Protein 4U4A (pdb70)

Nearest PDB structures (foldseek):
  3pxe-assembly2_B  TM=9.965E-01  e=2.231E-41  Homo sapiens
  4y18-assembly1_A  TM=9.951E-01  e=2.101E-41  Homo sapiens
  4ofb-assembly1_A  TM=9.865E-01  e=2.604E-40  Homo sapiens
  1t2v-assembly2_B  TM=9.751E-01  e=1.818E-40  Homo sapiens
  3k16-assembly1_A  TM=9.790E-01  e=3.677E-37  Homo sapiens

Foldseek 3Di:
DPDAAEEEEPPDDPVLVVLVVVLCVVPVHHYDHDDDLNHAEYEYAADPLQAHADALVNLQCLLLLHQYFYSVQSVVCVVVVHNDDGNVRGQQAYDPQDRGLCRSVCSNPCQVQQAQAQEEEEADDDDPNDHVVSVQVSVVSSRYHYDHDDVPPDDDDSHAYEYEYAQVNDPPPPPLQAVCVVDVHWYFYCVQVSNCSRSVHRDDRVVGTDHHDD/DDDDAEEEEPPDDPVLVVLVVVLCVVPVHHYDHDDDLNHAEYEYAADPLQAHADALVNLQCLLLLHQYFYSVQSVVCVVVVHNDDRNVRGHQAYDPQDRGLCRSVCSNPCQVQQAQALEEEEADDDDPNDHSVSLQVSVVSSRHHYDHDDVPPDDDVSRAYEYEYAQVNDPPPPPLQAVCVVDVHWYFYVVQVSNCSRSVHRDDRVVGTDHHDD/DAAEEEEPPDDVVLVVLVVVLCVVPVYHYDHDDDLRHAEYEYAADPLQAHADALVNLQCLLLLHQYFYSVQSVVCVVVVHNDDRNVRGHQAYDPQDRGLCRSVCSNPCQVPQAQALEEEEADDDDPSDDSVSVVVSVVSSRYHYDHDDVPDDCPVSHAYEYEYAQVNDDPDPPLQAVCVVDVHWYFYCVQVSNCSRSVHRDDRVVGTDHHDD/DPDDDDDD/DVPPDDDDDD/DDDDDD

GO terms:
  GO:0005515 protein binding (F, IPI)
  GO:0005634 nucleus (C, IDA)
  GO:0006302 double-strand break repair (P, IDA)
  GO:0033147 negative regulation of intracellular estrogen receptor signaling pathway (P, IMP)
  GO:0061649 ubiquitin-modified histone reader activity (F, TAS)
  GO:0006338 chromatin remodeling (P, TAS)
  GO:0140863 histone H2AK127 ubiquitin ligase activity (F, TAS)
  GO:0140864 histone H2AK129 ubiquitin ligase activity (F, TAS)
  GO:0000800 lateral element (C, IDA)
  GO:0003723 RNA binding (F, IDA)
  GO:0032991 protein-containing complex (C, IDA)
  GO:1990904 ribonucleoprotein complex (C, IDA)
  GO:0008630 intrinsic apoptotic signaling pathway in response to DNA damage (P, IDA)
  GO:0004842 ubiquitin-protein transferase activity (F, IDA)
  GO:0016567 protein ubiquitination (P, IDA)
  GO:0006301 DNA damage tolerance (P, IDA)
  GO:0000724 double-strand break repair via homologous recombination (P, IDA)
  GO:0070063 RNA polymerase binding (F, IDA)
  GO:0005737 cytoplasm (C, IDA)
  GO:0045893 positive regulation of DNA-templated transcription (P, IDA)

Organism: Homo sapiens (NCBI:txid9606)

Radius of gyration: 31.91 Å; Cα contacts (8 Å, |Δi|>4): 1315; chains: 6; bounding box: 73×94×81 Å

Structure (mmCIF, N/CA/C/O backbone):
data_4U4A
#
_entry.id   4U4A
#
_cell.length_a   187.500
_cell.length_b   187.500
_cell.length_c   85.350
_cell.angle_alpha   90.00
_cell.angle_beta   90.00
_cell.angle_gamma   90.00
#
_symmetry.space_group_name_H-M   'P 41 21 2'
#
loop_
_entity.id
_entity.type
_entity.pdbx_description
1 polymer 'Breast cancer type 1 susceptibility protein'
2 polymer 'BRCA1-A complex subunit Abraxas'
#
loop_
_atom_site.group_PDB
_atom_site.id
_atom_site.type_symbol
_atom_site.label_atom_id
_atom_site.label_alt_id
_atom_site.label_comp_id
_atom_site.label_asym_id
_atom_site.label_entity_id
_atom_site.label_seq_id
_atom_site.pdbx_PDB_ins_code
_atom_site.Cartn_x
_atom_site.Cartn_y
_atom_site.Cartn_z
_atom_site.occupancy
_atom_site.B_iso_or_equiv
_atom_site.auth_seq_id
_atom_site.auth_comp_id
_atom_site.auth_asym_id
_atom_site.auth_atom_id
_atom_site.pdbx_PDB_model_num
ATOM 1 N N . VAL A 1 1 ? 83.580 143.822 16.243 1.00 159.55 1646 VAL A N 1
ATOM 2 C CA . VAL A 1 1 ? 84.376 143.701 14.978 1.00 163.14 1646 VAL A CA 1
ATOM 3 C C . VAL A 1 1 ? 83.556 143.840 13.673 1.00 165.27 1646 VAL A C 1
ATOM 4 O O . VAL A 1 1 ? 84.054 144.353 12.659 1.00 173.19 1646 VAL A O 1
ATOM 8 N N . ASN A 1 2 ? 82.311 143.374 13.694 1.00 161.13 1647 ASN A N 1
ATOM 9 C CA . ASN A 1 2 ? 81.439 143.412 12.529 1.00 155.63 1647 ASN A CA 1
ATOM 10 C C . ASN A 1 2 ? 80.194 144.262 12.844 1.00 151.54 1647 ASN A C 1
ATOM 11 O O . ASN A 1 2 ? 79.951 145.264 12.207 1.00 150.93 1647 ASN A O 1
ATOM 16 N N . LYS A 1 3 ? 79.444 143.881 13.868 1.00 152.37 1648 LYS A N 1
ATOM 17 C CA . LYS A 1 3 ? 78.156 144.503 14.220 1.00 148.33 1648 LYS A CA 1
ATOM 18 C C . LYS A 1 3 ? 78.025 144.639 15.732 1.00 146.31 1648 LYS A C 1
ATOM 19 O O . LYS A 1 3 ? 78.448 143.738 16.443 1.00 158.76 1648 LYS A O 1
ATOM 25 N N . ARG A 1 4 ? 77.389 145.676 16.257 1.00 138.61 1649 ARG A N 1
ATOM 26 C CA . ARG A 1 4 ? 77.114 145.717 17.713 1.00 139.48 1649 ARG A CA 1
ATOM 27 C C . ARG A 1 4 ? 75.809 146.358 17.980 1.00 137.31 1649 ARG A C 1
ATOM 28 O O . ARG A 1 4 ? 75.381 147.073 17.107 1.00 149.33 1649 ARG A O 1
ATOM 36 N N . MET A 1 5 ? 75.192 146.183 19.158 1.00 133.48 1650 MET A N 1
ATOM 37 C CA . MET A 1 5 ? 73.959 146.939 19.484 1.00 132.54 1650 MET A CA 1
ATOM 38 C C . MET A 1 5 ? 74.035 147.755 20.748 1.00 126.43 1650 MET A C 1
ATOM 39 O O . MET A 1 5 ? 73.504 147.358 21.761 1.00 125.58 1650 MET A O 1
ATOM 44 N N . SER A 1 6 ? 74.665 148.916 20.694 1.00 122.12 1651 SER A N 1
ATOM 45 C CA . SER A 1 6 ? 74.688 149.746 21.870 1.00 120.96 1651 SER A CA 1
ATOM 46 C C . SER A 1 6 ? 73.417 150.611 21.899 1.00 116.87 1651 SER A C 1
ATOM 47 O O . SER A 1 6 ? 72.671 150.660 20.931 1.00 112.80 1651 SER A O 1
ATOM 50 N N . MET A 1 7 ? 73.152 151.200 23.057 1.00 120.06 1652 MET A N 1
ATOM 51 C CA . MET A 1 7 ? 71.967 152.015 23.300 1.00 121.60 1652 MET A CA 1
ATOM 52 C C . MET A 1 7 ? 72.199 153.279 24.096 1.00 122.72 1652 MET A C 1
ATOM 53 O O . MET A 1 7 ? 73.181 153.394 24.854 1.00 128.47 1652 MET A O 1
ATOM 58 N N . VAL A 1 8 ? 71.276 154.223 23.942 1.00 120.85 1653 VAL A N 1
ATOM 59 C CA . VAL A 1 8 ? 71.046 155.258 24.964 1.00 121.47 1653 VAL A CA 1
ATOM 60 C C . VAL A 1 8 ? 69.550 155.358 25.154 1.00 115.64 1653 VAL A C 1
ATOM 61 O O . VAL A 1 8 ? 68.810 154.699 24.447 1.00 113.30 1653 VAL A O 1
ATOM 65 N N . VAL A 1 9 ? 69.124 156.192 26.100 1.00 112.69 1654 VAL A N 1
ATOM 66 C CA . VAL A 1 9 ? 67.709 156.573 26.261 1.00 111.57 1654 VAL A CA 1
ATOM 67 C C . VAL A 1 9 ? 67.572 158.085 26.362 1.00 113.60 1654 VAL A C 1
ATOM 68 O O . VAL A 1 9 ? 68.593 158.805 26.427 1.00 121.28 1654 VAL A O 1
ATOM 72 N N . SER A 1 10 ? 66.343 158.587 26.368 1.00 111.27 1655 SER A N 1
ATOM 73 C CA . SER A 1 10 ? 66.146 159.993 26.663 1.00 112.04 1655 SER A CA 1
ATOM 74 C C . SER A 1 10 ? 64.726 160.252 27.043 1.00 118.42 1655 SER A C 1
ATOM 75 O O . SER A 1 10 ? 63.835 159.531 26.581 1.00 122.83 1655 SER A O 1
ATOM 78 N N . GLY A 1 11 ? 64.516 161.277 27.878 1.00 123.68 1656 GLY A N 1
ATOM 79 C CA . GLY A 1 11 ? 63.170 161.656 28.354 1.00 130.38 1656 GLY A CA 1
ATOM 80 C C . GLY A 1 11 ? 62.585 160.692 29.381 1.00 136.11 1656 GLY A C 1
ATOM 81 O O . GLY A 1 11 ? 61.371 160.641 29.608 1.00 134.97 1656 GLY A O 1
ATOM 82 N N . LEU A 1 12 ? 63.467 159.925 30.009 1.00 140.68 1657 LEU A N 1
ATOM 83 C CA . LEU A 1 12 ? 63.073 158.891 30.930 1.00 147.32 1657 LEU A CA 1
ATOM 84 C C . LEU A 1 12 ? 63.228 159.408 32.324 1.00 147.40 1657 LEU A C 1
ATOM 85 O O . LEU A 1 12 ? 64.186 160.104 32.643 1.00 139.78 1657 LEU A O 1
ATOM 90 N N . THR A 1 13 ? 62.288 159.022 33.169 1.00 155.91 1658 THR A N 1
ATOM 91 C CA . THR A 1 13 ? 62.449 159.211 34.593 1.00 165.93 1658 THR A CA 1
ATOM 92 C C . THR A 1 13 ? 63.559 158.270 35.054 1.00 168.88 1658 THR A C 1
ATOM 93 O O . THR A 1 13 ? 63.839 157.269 34.374 1.00 168.61 1658 THR A O 1
ATOM 97 N N . PRO A 1 14 ? 64.206 158.590 36.199 1.00 168.85 1659 PRO A N 1
ATOM 98 C CA . PRO A 1 14 ? 65.145 157.608 36.721 1.00 163.56 1659 PRO A CA 1
ATOM 99 C C . PRO A 1 14 ? 64.385 156.317 36.825 1.00 161.36 1659 PRO A C 1
ATOM 100 O O . PRO A 1 14 ? 64.679 155.350 36.124 1.00 154.87 1659 PRO A O 1
ATOM 104 N N . GLU A 1 15 ? 63.363 156.357 37.662 1.00 165.92 1660 GLU A N 1
ATOM 105 C CA . GLU A 1 15 ? 62.438 155.269 37.852 1.00 172.16 1660 GLU A CA 1
ATOM 106 C C . GLU A 1 15 ? 62.302 154.344 36.609 1.00 168.96 1660 GLU A C 1
ATOM 107 O O . GLU A 1 15 ? 62.610 153.147 36.680 1.00 167.45 1660 GLU A O 1
ATOM 113 N N . GLU A 1 16 ? 61.839 154.891 35.484 1.00 165.85 1661 GLU A N 1
ATOM 114 C CA . GLU A 1 16 ? 61.606 154.092 34.265 1.00 161.11 1661 GLU A CA 1
ATOM 115 C C . GLU A 1 16 ? 62.886 153.410 33.810 1.00 152.11 1661 GLU A C 1
ATOM 116 O O . GLU A 1 16 ? 62.944 152.197 33.595 1.00 144.63 1661 GLU A O 1
ATOM 122 N N . PHE A 1 17 ? 63.908 154.236 33.670 1.00 147.17 1662 PHE A N 1
ATOM 123 C CA . PHE A 1 17 ? 65.197 153.820 33.173 1.00 145.85 1662 PHE A CA 1
ATOM 124 C C . PHE A 1 17 ? 65.747 152.532 33.799 1.00 153.42 1662 PHE A C 1
ATOM 125 O O . PHE A 1 17 ? 66.578 151.839 33.203 1.00 152.62 1662 PHE A O 1
ATOM 133 N N . MET A 1 18 ? 65.287 152.208 34.999 1.00 164.44 1663 MET A N 1
ATOM 134 C CA . MET A 1 18 ? 65.792 151.035 35.721 1.00 171.80 1663 MET A CA 1
ATOM 135 C C . MET A 1 18 ? 65.285 149.775 35.077 1.00 165.10 1663 MET A C 1
ATOM 136 O O . MET A 1 18 ? 65.998 148.782 35.025 1.00 162.66 1663 MET A O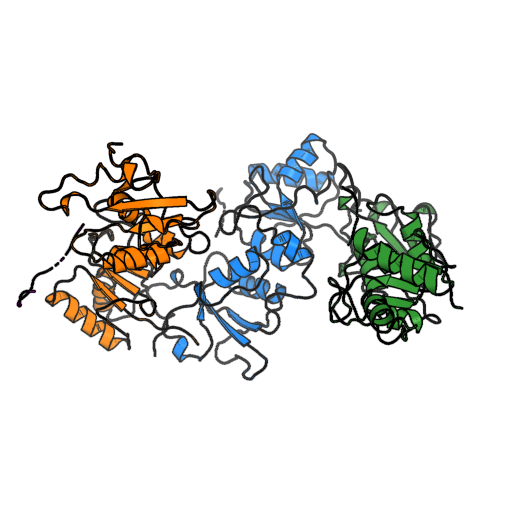 1
ATOM 141 N N . LEU A 1 19 ? 64.054 149.833 34.575 1.00 161.17 1664 LEU A N 1
ATOM 142 C CA . LEU A 1 19 ? 63.448 148.691 33.908 1.00 160.78 1664 LEU A CA 1
ATOM 143 C C . LEU A 1 19 ? 64.031 148.545 32.531 1.00 149.72 1664 LEU A C 1
ATOM 144 O O . LEU A 1 19 ? 63.992 147.466 31.939 1.00 148.78 1664 LEU A O 1
ATOM 149 N N . VAL A 1 20 ? 64.558 149.634 32.012 1.00 140.35 1665 VAL A N 1
ATOM 150 C CA . VAL A 1 20 ? 65.339 149.535 30.815 1.00 136.02 1665 VAL A CA 1
ATOM 151 C C . VAL A 1 20 ? 66.567 148.737 31.155 1.00 138.33 1665 VAL A C 1
ATOM 152 O O . VAL A 1 20 ? 66.784 147.648 30.616 1.00 139.76 1665 VAL A O 1
ATOM 156 N N . TYR A 1 21 ? 67.362 149.296 32.063 1.00 139.91 1666 TYR A N 1
ATOM 157 C CA . TYR A 1 21 ? 68.631 148.719 32.430 1.00 142.21 1666 TYR A CA 1
ATOM 158 C C . TYR A 1 21 ? 68.474 147.235 32.599 1.00 145.84 1666 TYR A C 1
ATOM 159 O O . TYR A 1 21 ? 69.237 146.428 32.062 1.00 140.93 1666 TYR A O 1
ATOM 168 N N . LYS A 1 22 ? 67.436 146.898 33.344 1.00 154.89 1667 LYS A N 1
ATOM 169 C CA . LYS A 1 22 ? 67.085 145.523 33.625 1.00 164.95 1667 LYS A CA 1
ATOM 170 C C . LYS A 1 22 ? 67.010 144.700 32.344 1.00 165.22 1667 LYS A C 1
ATOM 171 O O . LYS A 1 22 ? 67.585 143.609 32.262 1.00 172.92 1667 LYS A O 1
ATOM 177 N N . PHE A 1 23 ? 66.289 145.210 31.356 1.00 161.87 1668 PHE A N 1
ATOM 178 C CA . PHE A 1 23 ? 66.112 144.493 30.103 1.00 168.82 1668 PHE A CA 1
ATOM 179 C C . PHE A 1 23 ? 67.433 144.347 29.387 1.00 160.85 1668 PHE A C 1
ATOM 180 O O . PHE A 1 23 ? 67.790 143.277 28.874 1.00 159.16 1668 PHE A O 1
ATOM 188 N N . ALA A 1 24 ? 68.144 145.454 29.344 1.00 156.83 1669 ALA A N 1
ATOM 189 C CA . ALA A 1 24 ? 69.413 145.509 28.659 1.00 158.44 1669 ALA A CA 1
ATOM 190 C C . ALA A 1 24 ? 70.321 144.462 29.253 1.00 155.23 1669 ALA A C 1
ATOM 191 O O . ALA A 1 24 ? 70.845 143.587 28.547 1.00 153.37 1669 ALA A O 1
ATOM 193 N N . ARG A 1 25 ? 70.493 144.566 30.559 1.00 152.26 1670 ARG A N 1
ATOM 194 C CA . ARG A 1 25 ? 71.202 143.568 31.279 1.00 155.22 1670 ARG A CA 1
ATOM 195 C C . ARG A 1 25 ? 70.766 142.229 30.722 1.00 155.93 1670 ARG A C 1
ATOM 196 O O . ARG A 1 25 ? 71.581 141.486 30.177 1.00 154.03 1670 ARG A O 1
ATOM 204 N N . LYS A 1 26 ? 69.466 141.947 30.817 1.00 158.33 1671 LYS A N 1
ATOM 205 C CA . LYS A 1 26 ? 68.957 140.616 30.491 1.00 163.42 1671 LYS A CA 1
ATOM 206 C C . LYS A 1 26 ? 69.475 140.112 29.160 1.00 162.97 1671 LYS A C 1
ATOM 207 O O . LYS A 1 26 ? 69.950 138.979 29.069 1.00 172.26 1671 LYS A O 1
ATOM 213 N N . HIS A 1 27 ? 69.374 140.933 28.125 1.00 154.36 1672 HIS A N 1
ATOM 214 C CA . HIS A 1 27 ? 69.567 140.409 26.789 1.00 151.40 1672 HIS A CA 1
ATOM 215 C C . HIS A 1 27 ? 70.950 140.608 26.215 1.00 145.90 1672 HIS A C 1
ATOM 216 O O . HIS A 1 27 ? 71.112 140.739 25.013 1.00 142.11 1672 HIS A O 1
ATOM 223 N N . HIS A 1 28 ? 71.959 140.607 27.073 1.00 146.43 1673 HIS A N 1
ATOM 224 C CA . HIS A 1 28 ? 73.340 140.765 26.618 1.00 145.42 1673 HIS A CA 1
ATOM 225 C C . HIS A 1 28 ? 73.515 142.104 25.878 1.00 138.73 1673 HIS A C 1
ATOM 226 O O . HIS A 1 28 ? 74.317 142.196 24.943 1.00 135.67 1673 HIS A O 1
ATOM 233 N N . ILE A 1 29 ? 72.769 143.133 26.295 1.00 134.10 1674 ILE A N 1
ATOM 234 C CA . ILE A 1 29 ? 72.715 144.381 25.530 1.00 128.25 1674 ILE A CA 1
ATOM 235 C C . ILE A 1 29 ? 73.539 145.501 26.130 1.00 123.11 1674 ILE A C 1
ATOM 236 O O . ILE A 1 29 ? 73.301 145.953 27.247 1.00 123.43 1674 ILE A O 1
ATOM 241 N N . THR A 1 30 ? 74.482 145.986 25.335 1.00 118.13 1675 THR A N 1
ATOM 242 C CA . THR A 1 30 ? 75.220 147.194 25.648 1.00 113.09 1675 THR A CA 1
ATOM 243 C C . THR A 1 30 ? 74.253 148.333 25.943 1.00 108.35 1675 THR A C 1
ATOM 244 O O . THR A 1 30 ? 73.109 148.347 25.494 1.00 105.14 1675 THR A O 1
ATOM 248 N N . LEU A 1 31 ? 74.742 149.271 26.727 1.00 106.94 1676 LEU A N 1
ATOM 249 C CA . LEU A 1 31 ? 73.991 150.442 27.048 1.00 104.98 1676 LEU A CA 1
ATOM 250 C C . LEU A 1 31 ? 74.946 151.495 27.550 1.00 105.21 1676 LEU A C 1
ATOM 251 O O . LEU A 1 31 ? 75.719 151.245 28.470 1.00 107.76 1676 LEU A O 1
ATOM 256 N N . THR A 1 32 ? 74.908 152.668 26.938 1.00 103.65 1677 THR A N 1
ATOM 257 C CA . THR A 1 32 ? 75.685 153.780 27.426 1.00 106.19 1677 THR A CA 1
ATOM 258 C C . THR A 1 32 ? 74.696 154.851 27.827 1.00 106.24 1677 THR A C 1
ATOM 259 O O . THR A 1 32 ? 73.522 154.755 27.536 1.00 102.29 1677 THR A O 1
ATOM 263 N N . ASN A 1 33 ? 75.170 155.863 28.534 1.00 112.09 1678 ASN A N 1
ATOM 264 C CA . ASN A 1 33 ? 74.347 157.045 28.798 1.00 116.47 1678 ASN A CA 1
ATOM 265 C C . ASN A 1 33 ? 74.774 158.224 27.943 1.00 120.11 1678 ASN A C 1
ATOM 266 O O . ASN A 1 33 ? 73.996 159.145 27.717 1.00 119.10 1678 ASN A O 1
ATOM 271 N N . LEU A 1 34 ? 76.021 158.198 27.484 1.00 127.58 1679 LEU A N 1
ATOM 272 C CA . LEU A 1 34 ? 76.518 159.198 26.553 1.00 131.67 1679 LEU A CA 1
ATOM 273 C C . LEU A 1 34 ? 76.642 158.553 25.166 1.00 129.64 1679 LEU A C 1
ATOM 274 O O . LEU A 1 34 ? 77.104 157.416 25.052 1.00 136.40 1679 LEU A O 1
ATOM 279 N N . ILE A 1 35 ? 76.295 159.319 24.129 1.00 121.30 1680 ILE A N 1
ATOM 280 C CA . ILE A 1 35 ? 75.964 158.788 22.796 1.00 114.21 1680 ILE A CA 1
ATOM 281 C C . ILE A 1 35 ? 77.032 158.982 21.683 1.00 112.32 1680 ILE A C 1
ATOM 282 O O . ILE A 1 35 ? 77.661 160.038 21.598 1.00 112.20 1680 ILE A O 1
ATOM 287 N N . THR A 1 36 ? 77.235 157.967 20.840 1.00 110.74 1681 THR A N 1
ATOM 288 C CA . THR A 1 36 ? 78.217 158.033 19.745 1.00 111.22 1681 THR A CA 1
ATOM 289 C C . THR A 1 36 ? 77.805 157.194 18.573 1.00 118.03 1681 THR A C 1
ATOM 290 O O . THR A 1 36 ? 76.796 156.512 18.621 1.00 118.67 1681 THR A O 1
ATOM 294 N N . GLU A 1 37 ? 78.616 157.257 17.519 1.00 128.39 1682 GLU A N 1
ATOM 295 C CA . GLU A 1 37 ? 78.496 156.395 16.345 1.00 136.25 1682 GLU A CA 1
ATOM 296 C C . GLU A 1 37 ? 78.245 154.986 16.784 1.00 134.77 1682 GLU A C 1
ATOM 297 O O . GLU A 1 37 ? 77.355 154.326 16.270 1.00 132.87 1682 GLU A O 1
ATOM 303 N N . GLU A 1 38 ? 79.026 154.537 17.753 1.00 138.54 1683 GLU A N 1
ATOM 304 C CA . GLU A 1 38 ? 78.804 153.234 18.346 1.00 148.10 1683 GLU A CA 1
ATOM 305 C C . GLU A 1 38 ? 77.307 153.004 18.612 1.00 144.26 1683 GLU A C 1
ATOM 306 O O . GLU A 1 38 ? 76.812 151.906 18.369 1.00 157.02 1683 GLU A O 1
ATOM 312 N N . THR A 1 39 ? 76.596 154.009 19.127 1.00 128.86 1684 THR A N 1
ATOM 313 C CA . THR A 1 39 ? 75.177 153.847 19.427 1.00 118.72 1684 THR A CA 1
ATOM 314 C C . THR A 1 39 ? 74.450 153.439 18.191 1.00 116.59 1684 THR A C 1
ATOM 315 O O . THR A 1 39 ? 74.697 153.961 17.124 1.00 115.20 1684 THR A O 1
ATOM 319 N N . THR A 1 40 ? 73.527 152.513 18.354 1.00 120.19 1685 THR A N 1
ATOM 320 C CA . THR A 1 40 ? 72.728 152.051 17.240 1.00 124.41 1685 THR A CA 1
ATOM 321 C C . THR A 1 40 ? 71.294 152.407 17.509 1.00 123.83 1685 THR A C 1
ATOM 322 O O . THR A 1 40 ? 70.670 153.118 16.730 1.00 122.39 1685 THR A O 1
ATOM 326 N N . HIS A 1 41 ? 70.780 151.911 18.632 1.00 126.17 1686 HIS A N 1
ATOM 327 C CA . HIS A 1 41 ? 69.394 152.113 19.000 1.00 123.21 1686 HIS A CA 1
ATOM 328 C C . HIS A 1 41 ? 69.251 153.166 20.088 1.00 119.97 1686 HIS A C 1
ATOM 329 O O . HIS A 1 41 ? 70.049 153.225 21.024 1.00 118.18 1686 HIS A O 1
ATOM 336 N N . VAL A 1 42 ? 68.207 153.980 19.926 1.00 117.31 1687 VAL A N 1
ATOM 337 C CA . VAL A 1 42 ? 67.931 155.149 20.753 1.00 115.63 1687 VAL A CA 1
ATOM 338 C C . VAL A 1 42 ? 66.496 155.115 21.244 1.00 114.54 1687 VAL A C 1
ATOM 339 O O . VAL A 1 42 ? 65.574 155.315 20.466 1.00 117.88 1687 VAL A O 1
ATOM 343 N N . VAL A 1 43 ? 66.300 154.892 22.530 1.00 112.06 1688 VAL A N 1
ATOM 344 C CA . VAL A 1 43 ? 64.966 154.757 23.029 1.00 112.00 1688 VAL A CA 1
ATOM 345 C C . VAL A 1 43 ? 64.438 156.061 23.578 1.00 111.02 1688 VAL A C 1
ATOM 346 O O . VAL A 1 43 ? 65.099 156.769 24.331 1.00 107.23 1688 VAL A O 1
ATOM 350 N N . MET A 1 44 ? 63.210 156.351 23.201 1.00 115.38 1689 MET A N 1
ATOM 351 C CA . MET A 1 44 ? 62.560 157.584 23.581 1.00 118.30 1689 MET A CA 1
ATOM 352 C C . MET A 1 44 ? 61.256 157.270 24.269 1.00 121.56 1689 MET A C 1
ATOM 353 O O . MET A 1 44 ? 60.617 156.241 23.984 1.00 123.77 1689 MET A O 1
ATOM 358 N N . LYS A 1 45 ? 60.869 158.144 25.188 1.00 121.42 1690 LYS A N 1
ATOM 359 C CA . LYS A 1 45 ? 59.562 158.038 25.823 1.00 128.16 1690 LYS A CA 1
ATOM 360 C C . LYS A 1 45 ? 58.540 158.679 24.908 1.00 124.02 1690 LYS A C 1
ATOM 361 O O . LYS A 1 45 ? 58.749 159.782 24.444 1.00 118.29 1690 LYS A O 1
ATOM 367 N N . THR A 1 46 ? 57.443 157.984 24.649 1.00 127.51 1691 THR A N 1
ATOM 368 C CA . THR A 1 46 ? 56.460 158.471 23.708 1.00 130.58 1691 THR A CA 1
ATOM 369 C C . THR A 1 46 ? 55.061 158.386 24.239 1.00 136.97 1691 THR A C 1
ATOM 370 O O . THR A 1 46 ? 54.814 157.822 25.305 1.00 140.96 1691 THR A O 1
ATOM 374 N N . ASP A 1 47 ? 54.147 158.951 23.464 1.00 139.30 1692 ASP A N 1
ATOM 375 C CA . ASP A 1 47 ? 52.734 158.713 23.638 1.00 148.01 1692 ASP A CA 1
ATOM 376 C C . ASP A 1 47 ? 52.365 157.420 22.909 1.00 151.16 1692 ASP A C 1
ATOM 377 O O . ASP A 1 47 ? 53.203 156.838 22.212 1.00 145.45 1692 ASP A O 1
ATOM 382 N N . ALA A 1 48 ? 51.110 156.999 23.061 1.00 159.29 1693 ALA A N 1
ATOM 383 C CA . ALA A 1 48 ? 50.602 155.788 22.420 1.00 165.85 1693 ALA A CA 1
ATOM 384 C C . ALA A 1 48 ? 50.914 155.711 20.919 1.00 167.05 1693 ALA A C 1
ATOM 385 O O . ALA A 1 48 ? 51.229 154.638 20.392 1.00 171.09 1693 ALA A O 1
ATOM 387 N N . GLU A 1 49 ? 50.830 156.850 20.240 1.00 165.58 1694 GLU A N 1
ATOM 388 C CA . GLU A 1 49 ? 51.069 156.937 18.801 1.00 164.57 1694 GLU A CA 1
ATOM 389 C C . GLU A 1 49 ? 52.544 157.162 18.469 1.00 156.96 1694 GLU A C 1
ATOM 390 O O . GLU A 1 49 ? 52.877 157.634 17.370 1.00 154.27 1694 GLU A O 1
ATOM 396 N N . PHE A 1 50 ? 53.430 156.816 19.404 1.00 154.37 1695 PHE A N 1
ATOM 397 C CA . PHE A 1 50 ? 54.871 156.972 19.213 1.00 150.34 1695 PHE A CA 1
ATOM 398 C C . PHE A 1 50 ? 55.245 158.395 18.826 1.00 147.84 1695 PHE A C 1
ATOM 399 O O . PHE A 1 50 ? 55.860 158.633 17.783 1.00 151.22 1695 PHE A O 1
ATOM 407 N N . VAL A 1 51 ? 54.841 159.343 19.657 1.00 146.78 1696 VAL A N 1
ATOM 408 C CA . VAL A 1 51 ? 55.198 160.737 19.467 1.00 140.81 1696 VAL A CA 1
ATOM 409 C C . VAL A 1 51 ? 55.897 161.175 20.732 1.00 138.09 1696 VAL A C 1
ATOM 410 O O . VAL A 1 51 ? 55.415 160.904 21.832 1.00 140.41 1696 VAL A O 1
ATOM 414 N N . CYS A 1 52 ? 57.014 161.876 20.574 1.00 133.48 1697 CYS A N 1
ATOM 415 C CA . CYS A 1 52 ? 57.867 162.228 21.709 1.00 131.16 1697 CYS A CA 1
ATOM 416 C C . CYS A 1 52 ? 58.260 163.682 21.715 1.00 128.94 1697 CYS A C 1
ATOM 417 O O . CYS A 1 52 ? 58.125 164.369 20.695 1.00 130.17 1697 CYS A O 1
ATOM 420 N N . GLU A 1 53 ? 58.767 164.128 22.866 1.00 127.52 1698 GLU A N 1
ATOM 421 C CA . GLU A 1 53 ? 59.368 165.452 22.997 1.00 123.40 1698 GLU A CA 1
ATOM 422 C C . GLU A 1 53 ? 60.737 165.429 22.347 1.00 113.22 1698 GLU A C 1
ATOM 423 O O . GLU A 1 53 ? 61.209 164.390 21.935 1.00 106.59 1698 GLU A O 1
ATOM 429 N N . ARG A 1 54 ? 61.353 166.601 22.251 1.00 110.34 1699 ARG A N 1
ATOM 430 C CA . ARG A 1 54 ? 62.577 166.783 21.489 1.00 104.60 1699 ARG A CA 1
ATOM 431 C C . ARG A 1 54 ? 63.741 167.097 22.393 1.00 101.42 1699 ARG A C 1
ATOM 432 O O . ARG A 1 54 ? 63.960 168.234 22.809 1.00 98.74 1699 ARG A O 1
ATOM 440 N N . THR A 1 55 ? 64.461 166.045 22.713 1.00 101.71 1700 THR A N 1
ATOM 441 C CA . THR A 1 55 ? 65.604 166.114 23.574 1.00 102.99 1700 THR A CA 1
ATOM 442 C C . THR A 1 55 ? 66.773 166.199 22.673 1.00 94.71 1700 THR A C 1
ATOM 443 O O . THR A 1 55 ? 66.645 165.943 21.483 1.00 89.19 1700 THR A O 1
ATOM 447 N N . LEU A 1 56 ? 67.929 166.512 23.228 1.00 94.67 1701 LEU A N 1
ATOM 448 C CA . LEU A 1 56 ? 69.125 166.545 22.401 1.00 96.28 1701 LEU A CA 1
ATOM 449 C C . LEU A 1 56 ? 69.435 165.196 21.751 1.00 94.75 1701 LEU A C 1
ATOM 450 O O . LEU A 1 56 ? 69.781 165.110 20.580 1.00 91.19 1701 LEU A O 1
ATOM 455 N N . LYS A 1 57 ? 69.290 164.137 22.504 1.00 99.15 1702 LYS A N 1
ATOM 456 C CA . LYS A 1 57 ? 69.545 162.818 21.955 1.00 104.12 1702 LYS A CA 1
ATOM 457 C C . LYS A 1 57 ? 68.583 162.510 20.815 1.00 98.64 1702 LYS A C 1
ATOM 458 O O . LYS A 1 57 ? 68.969 161.923 19.811 1.00 94.73 1702 LYS A O 1
ATOM 464 N N . TYR A 1 58 ? 67.340 162.925 20.974 1.00 99.60 1703 TYR A N 1
ATOM 465 C CA . TYR A 1 58 ? 66.383 162.800 19.918 1.00 104.78 1703 TYR A CA 1
ATOM 466 C C . TYR A 1 58 ? 67.037 163.269 18.633 1.00 104.82 1703 TYR A C 1
ATOM 467 O O . TYR A 1 58 ? 67.261 162.469 17.700 1.00 112.94 1703 TYR A O 1
ATOM 476 N N . PHE A 1 59 ? 67.381 164.546 18.589 1.00 101.89 1704 PHE A N 1
ATOM 477 C CA . PHE A 1 59 ? 67.960 165.132 17.378 1.00 100.45 1704 PHE A CA 1
ATOM 478 C C . PHE A 1 59 ? 69.159 164.323 16.849 1.00 100.34 1704 PHE A C 1
ATOM 479 O O . PHE A 1 59 ? 69.228 164.003 15.670 1.00 99.90 1704 PHE A O 1
ATOM 487 N N . LEU A 1 60 ? 70.093 163.987 17.720 1.00 102.61 1705 LEU A N 1
ATOM 488 C CA . LEU A 1 60 ? 71.355 163.400 17.270 1.00 107.49 1705 LEU A CA 1
ATOM 489 C C . LEU A 1 60 ? 71.194 162.029 16.629 1.00 109.95 1705 LEU A C 1
ATOM 490 O O . LEU A 1 60 ? 71.865 161.708 15.656 1.00 109.67 1705 LEU A O 1
ATOM 495 N N . GLY A 1 61 ? 70.304 161.221 17.183 1.00 115.84 1706 GLY A N 1
ATOM 496 C CA . GLY A 1 61 ? 70.104 159.858 16.682 1.00 118.51 1706 GLY A CA 1
ATOM 497 C C . GLY A 1 61 ? 69.551 159.849 15.274 1.00 116.89 1706 GLY A C 1
ATOM 498 O O . GLY A 1 61 ? 69.932 159.025 14.446 1.00 115.20 1706 GLY A O 1
ATOM 499 N N . ILE A 1 62 ? 68.645 160.784 15.024 1.00 112.51 1707 ILE A N 1
ATOM 500 C CA . ILE A 1 62 ? 68.114 160.991 13.708 1.00 116.85 1707 ILE A CA 1
ATOM 501 C C . ILE A 1 62 ? 69.223 161.391 12.735 1.00 117.85 1707 ILE A C 1
ATOM 502 O O . ILE A 1 62 ? 69.384 160.789 11.663 1.00 124.65 1707 ILE A O 1
ATOM 507 N N . ALA A 1 63 ? 69.999 162.393 13.116 1.00 118.17 1708 ALA A N 1
ATOM 508 C CA . ALA A 1 63 ? 71.095 162.897 12.273 1.00 122.07 1708 ALA A CA 1
ATOM 509 C C . ALA A 1 63 ? 72.055 161.769 11.923 1.00 123.40 1708 ALA A C 1
ATOM 510 O O . ALA A 1 63 ? 72.497 161.639 10.770 1.00 126.53 1708 ALA A O 1
ATOM 512 N N . GLY A 1 64 ? 72.379 160.977 12.951 1.00 118.00 1709 GLY A N 1
ATOM 513 C CA . GLY A 1 64 ? 73.205 159.795 12.804 1.00 111.89 1709 GLY A CA 1
ATOM 514 C C . GLY A 1 64 ? 72.553 158.786 11.901 1.00 107.97 1709 GLY A C 1
ATOM 515 O O . GLY A 1 64 ? 73.223 158.058 11.189 1.00 106.05 1709 GLY A O 1
ATOM 516 N N . GLY A 1 65 ? 71.233 158.766 11.920 1.00 108.64 1710 GLY A N 1
ATOM 517 C CA . GLY A 1 65 ? 70.466 157.855 11.080 1.00 115.05 1710 GLY A CA 1
ATOM 518 C C . GLY A 1 65 ? 70.328 156.561 11.838 1.00 117.16 1710 GLY A C 1
ATOM 519 O O . GLY A 1 65 ? 70.560 155.461 11.309 1.00 119.52 1710 GLY A O 1
ATOM 520 N N . LYS A 1 66 ? 69.980 156.711 13.106 1.00 113.03 1711 LYS A N 1
ATOM 521 C CA . LYS A 1 66 ? 69.978 155.602 14.003 1.00 110.53 1711 LYS A CA 1
ATOM 522 C C . LYS A 1 66 ? 68.549 155.187 14.192 1.00 110.56 1711 LYS A C 1
ATOM 523 O O . LYS A 1 66 ? 67.607 155.901 13.830 1.00 108.65 1711 LYS A O 1
ATOM 529 N N . TRP A 1 67 ? 68.414 154.005 14.761 1.00 116.33 1712 TRP A N 1
ATOM 530 C CA . TRP A 1 67 ? 67.127 153.392 15.027 1.00 122.10 1712 TRP A CA 1
ATOM 531 C C . TRP A 1 67 ? 66.400 154.017 16.207 1.00 123.59 1712 TRP A C 1
ATOM 532 O O . TRP A 1 67 ? 66.621 153.611 17.369 1.00 129.00 1712 TRP A O 1
ATOM 543 N N . VAL A 1 68 ? 65.523 154.977 15.925 1.00 119.52 1713 VAL A N 1
ATOM 544 C CA . VAL A 1 68 ? 64.870 155.669 17.016 1.00 122.25 1713 VAL A CA 1
ATOM 545 C C . VAL A 1 68 ? 63.524 155.064 17.322 1.00 129.48 1713 VAL A C 1
ATOM 546 O O . VAL A 1 68 ? 62.644 155.069 16.465 1.00 143.78 1713 VAL A O 1
ATOM 550 N N . VAL A 1 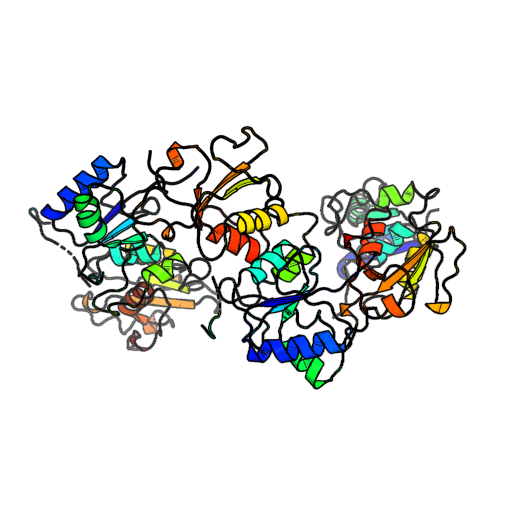69 ? 63.351 154.595 18.565 1.00 127.84 1714 VAL A N 1
ATOM 551 C CA . VAL A 1 69 ? 62.197 153.778 18.955 1.00 123.93 1714 VAL A CA 1
ATOM 552 C C . VAL A 1 69 ? 61.593 154.210 20.287 1.00 122.18 1714 VAL A C 1
ATOM 553 O O . VAL A 1 69 ? 62.163 155.000 21.028 1.00 117.18 1714 VAL A O 1
ATOM 557 N N . SER A 1 70 ? 60.402 153.703 20.546 1.00 127.89 1715 SER A N 1
ATOM 558 C CA . SER A 1 70 ? 59.625 154.099 21.709 1.00 130.26 1715 SER A CA 1
ATOM 559 C C . SER A 1 70 ? 59.962 153.207 22.882 1.00 134.15 1715 SER A C 1
ATOM 560 O O . SER A 1 70 ? 60.313 152.033 22.723 1.00 131.35 1715 SER A O 1
ATOM 563 N N . TYR A 1 71 ? 59.810 153.781 24.063 1.00 138.56 1716 TYR A N 1
ATOM 564 C CA . TYR A 1 71 ? 59.918 153.049 25.306 1.00 145.95 1716 TYR A CA 1
ATOM 565 C C . TYR A 1 71 ? 58.923 151.910 25.359 1.00 147.21 1716 TYR A C 1
ATOM 566 O O . TYR A 1 71 ? 59.200 150.863 25.957 1.00 149.69 1716 TYR A O 1
ATOM 575 N N . PHE A 1 72 ? 57.775 152.113 24.727 1.00 145.74 1717 PHE A N 1
ATOM 576 C CA . PHE A 1 72 ? 56.748 151.112 24.734 1.00 152.97 1717 PHE A CA 1
ATOM 577 C C . PHE A 1 72 ? 57.213 149.840 24.052 1.00 151.72 1717 PHE A C 1
ATOM 578 O O . PHE A 1 72 ? 56.652 148.762 24.290 1.00 162.80 1717 PHE A O 1
ATOM 586 N N . TRP A 1 73 ? 58.236 149.936 23.219 1.00 144.23 1718 TRP A N 1
ATOM 587 C CA . TRP A 1 73 ? 58.911 148.740 22.758 1.00 146.30 1718 TRP A CA 1
ATOM 588 C C . TRP A 1 73 ? 59.299 147.875 23.953 1.00 147.99 1718 TRP A C 1
ATOM 589 O O . TRP A 1 73 ? 59.046 146.666 23.987 1.00 152.40 1718 TRP A O 1
ATOM 600 N N . VAL A 1 74 ? 59.904 148.516 24.939 1.00 144.41 1719 VAL A N 1
ATOM 601 C CA . VAL A 1 74 ? 60.443 147.809 26.080 1.00 143.83 1719 VAL A CA 1
ATOM 602 C C . VAL A 1 74 ? 59.314 147.259 26.890 1.00 145.96 1719 VAL A C 1
ATOM 603 O O . VAL A 1 74 ? 59.234 146.060 27.112 1.00 151.15 1719 VAL A O 1
ATOM 607 N N . THR A 1 75 ? 58.433 148.143 27.325 1.00 145.24 1720 THR A N 1
ATOM 608 C CA . THR A 1 75 ? 57.336 147.748 28.183 1.00 153.35 1720 THR A CA 1
ATOM 609 C C . THR A 1 75 ? 56.631 146.518 27.615 1.00 160.97 1720 THR A C 1
ATOM 610 O O . THR A 1 75 ? 56.270 145.591 28.357 1.00 167.39 1720 THR A O 1
ATOM 614 N N . GLN A 1 76 ? 56.465 146.505 26.296 1.00 162.73 1721 GLN A N 1
ATOM 615 C CA . GLN A 1 76 ? 55.894 145.360 25.601 1.00 172.54 1721 GLN A CA 1
ATOM 616 C C . GLN A 1 76 ? 56.869 144.186 25.641 1.00 175.57 1721 GLN A C 1
ATOM 617 O O . GLN A 1 76 ? 56.491 143.074 26.051 1.00 183.87 1721 GLN A O 1
ATOM 623 N N . SER A 1 77 ? 58.115 144.435 25.226 1.00 169.97 1722 SER A N 1
ATOM 624 C CA . SER A 1 77 ? 59.165 143.411 25.273 1.00 172.02 1722 SER A CA 1
ATOM 625 C C . SER A 1 77 ? 59.196 142.760 26.659 1.00 175.95 1722 SER A C 1
ATOM 626 O O . SER A 1 77 ? 59.373 141.550 26.776 1.00 179.38 1722 SER A O 1
ATOM 629 N N . ILE A 1 78 ? 59.008 143.585 27.693 1.00 173.96 1723 ILE A N 1
ATOM 630 C CA . ILE A 1 78 ? 58.885 143.129 29.077 1.00 173.37 1723 ILE A CA 1
ATOM 631 C C . ILE A 1 78 ? 57.629 142.310 29.247 1.00 178.20 1723 ILE A C 1
ATOM 632 O O . ILE A 1 78 ? 57.670 141.210 29.795 1.00 186.77 1723 ILE A O 1
ATOM 637 N N . LYS A 1 79 ? 56.511 142.852 28.795 1.00 174.85 1724 LYS A N 1
ATOM 638 C CA . LYS A 1 79 ? 55.262 142.153 28.937 1.00 181.29 1724 LYS A CA 1
ATOM 639 C C . LYS A 1 79 ? 55.396 140.725 28.409 1.00 185.68 1724 LYS A C 1
ATOM 640 O O . LYS A 1 79 ? 55.072 139.772 29.110 1.00 189.95 1724 LYS A O 1
ATOM 646 N N . GLU A 1 80 ? 55.921 140.570 27.199 1.00 186.55 1725 GLU A N 1
ATOM 647 C CA . GLU A 1 80 ? 56.194 139.235 26.641 1.00 194.34 1725 GLU A CA 1
ATOM 648 C C . GLU A 1 80 ? 57.455 138.615 27.207 1.00 195.40 1725 GLU A C 1
ATOM 649 O O . GLU A 1 80 ? 57.670 137.410 27.056 1.00 193.54 1725 GLU A O 1
ATOM 655 N N . ARG A 1 81 ? 58.299 139.454 27.815 1.00 198.64 1726 ARG A N 1
ATOM 656 C CA . ARG A 1 81 ? 59.579 139.028 28.420 1.00 204.88 1726 ARG A CA 1
ATOM 657 C C . ARG A 1 81 ? 60.600 138.708 27.321 1.00 203.76 1726 ARG A C 1
ATOM 658 O O . ARG A 1 81 ? 61.693 138.213 27.589 1.00 203.15 1726 ARG A O 1
ATOM 666 N N . LYS A 1 82 ? 60.242 139.079 26.096 1.00 200.82 1727 LYS A N 1
ATOM 667 C CA . LYS A 1 82 ? 60.797 138.494 24.901 1.00 197.86 1727 LYS A CA 1
ATOM 668 C C . LYS A 1 82 ? 61.254 139.633 24.000 1.00 191.77 1727 LYS A C 1
ATOM 669 O O . LYS A 1 82 ? 60.629 140.706 23.982 1.00 192.21 1727 LYS A O 1
ATOM 675 N N . MET A 1 83 ? 62.339 139.407 23.265 1.00 185.16 1728 MET A N 1
ATOM 676 C CA . MET A 1 83 ? 62.854 140.421 22.341 1.00 177.63 1728 MET A CA 1
ATOM 677 C C . MET A 1 83 ? 61.842 140.688 21.230 1.00 176.62 1728 MET A C 1
ATOM 678 O O . MET A 1 83 ? 61.751 139.921 20.263 1.00 187.08 1728 MET A O 1
ATOM 683 N N . LEU A 1 84 ? 61.042 141.738 21.381 1.00 168.71 1729 LEU A N 1
ATOM 684 C CA . LEU A 1 84 ? 60.080 142.098 20.341 1.00 166.65 1729 LEU A CA 1
ATOM 685 C C . LEU A 1 84 ? 60.756 142.928 19.290 1.00 163.46 1729 LEU A C 1
ATOM 686 O O . LEU A 1 84 ? 61.759 143.595 19.566 1.00 163.57 1729 LEU A O 1
ATOM 691 N N . ASN A 1 85 ? 60.214 142.893 18.081 1.00 163.60 1730 ASN A N 1
ATOM 692 C CA . ASN A 1 85 ? 60.801 143.621 16.961 1.00 159.74 1730 ASN A CA 1
ATOM 693 C C . ASN A 1 85 ? 60.770 145.130 17.174 1.00 153.56 1730 ASN A C 1
ATOM 694 O O . ASN A 1 85 ? 59.739 145.681 17.516 1.00 150.76 1730 ASN A O 1
ATOM 699 N N . GLU A 1 86 ? 61.909 145.788 16.962 1.00 153.48 1731 GLU A N 1
ATOM 700 C CA . GLU A 1 86 ? 62.049 147.246 17.209 1.00 153.87 1731 GLU A CA 1
ATOM 701 C C . GLU A 1 86 ? 61.306 148.086 16.185 1.00 147.95 1731 GLU A C 1
ATOM 702 O O . GLU A 1 86 ? 60.817 149.175 16.467 1.00 134.18 1731 GLU A O 1
ATOM 708 N N . HIS A 1 87 ? 61.238 147.535 14.990 1.00 152.39 1732 HIS A N 1
ATOM 709 C CA . HIS A 1 87 ? 60.852 148.286 13.839 1.00 153.88 1732 HIS A CA 1
ATOM 710 C C . HIS A 1 87 ? 59.527 148.877 14.130 1.00 154.69 1732 HIS A C 1
ATOM 711 O O . HIS A 1 87 ? 59.330 150.090 14.056 1.00 156.79 1732 HIS A O 1
ATOM 718 N N . ASP A 1 88 ? 58.618 147.993 14.492 1.00 157.97 1733 ASP A N 1
ATOM 719 C CA . ASP A 1 88 ? 57.255 148.371 14.745 1.00 163.01 1733 ASP A CA 1
ATOM 720 C C . ASP A 1 88 ? 57.176 149.585 15.674 1.00 157.62 1733 ASP A C 1
ATOM 721 O O . ASP A 1 88 ? 56.411 150.526 15.420 1.00 158.19 1733 ASP A O 1
ATOM 726 N N . PHE A 1 89 ? 58.005 149.599 16.709 1.00 149.78 1734 PHE A N 1
ATOM 727 C CA . PHE A 1 89 ? 57.923 150.653 17.718 1.00 144.66 1734 PHE A CA 1
ATOM 728 C C . PHE A 1 89 ? 58.773 151.846 17.376 1.00 139.18 1734 PHE A C 1
ATOM 729 O O . PHE A 1 89 ? 59.083 152.656 18.235 1.00 133.24 1734 PHE A O 1
ATOM 737 N N . GLU A 1 90 ? 59.136 151.967 16.110 1.00 143.57 1735 GLU A N 1
ATOM 738 C CA . GLU A 1 90 ? 59.803 153.163 15.636 1.00 143.18 1735 GLU A CA 1
ATOM 739 C C . GLU A 1 90 ? 58.940 154.413 15.800 1.00 148.23 1735 GLU A C 1
ATOM 740 O O . GLU A 1 90 ? 57.712 154.378 15.645 1.00 161.27 1735 GLU A O 1
ATOM 746 N N . VAL A 1 91 ? 59.616 155.525 16.071 1.00 143.09 1736 VAL A N 1
ATOM 747 C CA . VAL A 1 91 ? 58.970 156.816 16.243 1.00 144.32 1736 VAL A CA 1
ATOM 748 C C . VAL A 1 91 ? 58.478 157.355 14.910 1.00 147.82 1736 VAL A C 1
ATOM 749 O O . VAL A 1 91 ? 59.209 157.360 13.917 1.00 145.23 1736 VAL A O 1
ATOM 753 N N . ARG A 1 92 ? 57.238 157.834 14.922 1.00 153.02 1737 ARG A N 1
ATOM 754 C CA . ARG A 1 92 ? 56.605 158.417 13.748 1.00 152.16 1737 ARG A CA 1
ATOM 755 C C . ARG A 1 92 ? 56.822 159.925 13.692 1.00 146.93 1737 ARG A C 1
ATOM 756 O O . ARG A 1 92 ? 57.098 160.463 12.633 1.00 149.63 1737 ARG A O 1
ATOM 764 N N . GLY A 1 93 ? 56.704 160.601 14.831 1.00 145.09 1738 GLY A N 1
ATOM 765 C CA . GLY A 1 93 ? 56.962 162.033 14.899 1.00 139.48 1738 GLY A CA 1
ATOM 766 C C . GLY A 1 93 ? 57.153 162.604 16.294 1.00 132.17 1738 GLY A C 1
ATOM 767 O O . GLY A 1 93 ? 57.378 161.882 17.252 1.00 131.22 1738 GLY A O 1
ATOM 768 N N . ASP A 1 94 ? 57.051 163.919 16.400 1.00 127.21 1739 ASP A N 1
ATOM 769 C CA . ASP A 1 94 ? 57.214 164.600 17.670 1.00 123.09 1739 ASP A CA 1
ATOM 770 C C . ASP A 1 94 ? 56.187 165.703 17.831 1.00 127.42 1739 ASP A C 1
ATOM 771 O O . ASP A 1 94 ? 55.337 165.933 16.957 1.00 132.70 1739 ASP A O 1
ATOM 776 N N . VAL A 1 95 ? 56.270 166.377 18.970 1.00 127.93 1740 VAL A N 1
ATOM 777 C CA . VAL A 1 95 ? 55.269 167.375 19.376 1.00 135.14 1740 VAL A CA 1
ATOM 778 C C . VAL A 1 95 ? 55.215 168.613 18.488 1.00 133.35 1740 VAL A C 1
ATOM 779 O O . VAL A 1 95 ? 54.142 169.096 18.119 1.00 135.18 1740 VAL A O 1
ATOM 783 N N . VAL A 1 96 ? 56.392 169.121 18.162 1.00 130.23 1741 VAL A N 1
ATOM 784 C CA . VAL A 1 96 ? 56.535 170.384 17.444 1.00 127.08 1741 VAL A CA 1
ATOM 785 C C . VAL A 1 96 ? 56.216 170.186 15.973 1.00 126.41 1741 VAL A C 1
ATOM 786 O O . VAL A 1 96 ? 55.315 170.824 15.432 1.00 130.65 1741 VAL A O 1
ATOM 790 N N . ASN A 1 97 ? 56.957 169.261 15.358 1.00 121.38 1742 ASN A N 1
ATOM 791 C CA . ASN A 1 97 ? 56.913 169.014 13.929 1.00 117.37 1742 ASN A CA 1
ATOM 792 C C . ASN A 1 97 ? 56.098 167.769 13.626 1.00 120.85 1742 ASN A C 1
ATOM 793 O O . ASN A 1 97 ? 56.608 166.799 13.064 1.00 117.41 1742 ASN A O 1
ATOM 798 N N . GLY A 1 98 ? 54.823 167.801 14.000 1.00 126.35 1743 GLY A N 1
ATOM 799 C CA . GLY A 1 98 ? 53.873 166.808 13.536 1.00 132.53 1743 GLY A CA 1
ATOM 800 C C . GLY A 1 98 ? 54.044 165.466 14.198 1.00 133.55 1743 GLY A C 1
ATOM 801 O O . GLY A 1 98 ? 55.142 164.987 14.406 1.00 124.03 1743 GLY A O 1
ATOM 802 N N . ARG A 1 99 ? 52.922 164.849 14.490 1.00 145.28 1744 ARG A N 1
ATOM 803 C CA . ARG A 1 99 ? 52.916 163.599 15.200 1.00 153.63 1744 ARG A CA 1
ATOM 804 C C . ARG A 1 99 ? 53.262 162.397 14.303 1.00 156.91 1744 ARG A C 1
ATOM 805 O O . ARG A 1 99 ? 53.261 161.250 14.769 1.00 168.11 1744 ARG A O 1
ATOM 813 N N . ASN A 1 100 ? 53.509 162.631 13.018 1.00 151.54 1745 ASN A N 1
ATOM 814 C CA . ASN A 1 100 ? 53.768 161.525 12.098 1.00 150.60 1745 ASN A CA 1
ATOM 815 C C . ASN A 1 100 ? 54.546 161.965 10.886 1.00 140.33 1745 ASN A C 1
ATOM 816 O O . ASN A 1 100 ? 54.258 161.578 9.755 1.00 141.17 1745 ASN A O 1
ATOM 821 N N . HIS A 1 101 ? 55.523 162.815 11.120 1.00 132.19 1746 HIS A N 1
ATOM 822 C CA . HIS A 1 101 ? 56.329 163.344 10.026 1.00 132.26 1746 HIS A CA 1
ATOM 823 C C . HIS A 1 101 ? 57.372 162.342 9.507 1.00 126.81 1746 HIS A C 1
ATOM 824 O O . HIS A 1 101 ? 58.079 162.620 8.549 1.00 122.18 1746 HIS A O 1
ATOM 831 N N . GLN A 1 102 ? 57.467 161.188 10.154 1.00 127.32 1747 GLN A N 1
ATOM 832 C CA . GLN A 1 102 ? 58.294 160.071 9.677 1.00 124.80 1747 GLN A CA 1
ATOM 833 C C . GLN A 1 102 ? 59.753 160.448 9.438 1.00 115.31 1747 GLN A C 1
ATOM 834 O O . GLN A 1 102 ? 60.448 159.794 8.672 1.00 110.40 1747 GLN A O 1
ATOM 840 N N . GLY A 1 103 ? 60.215 161.477 10.134 1.00 111.52 1748 GLY A N 1
ATOM 841 C CA . GLY A 1 103 ? 61.585 161.977 9.993 1.00 112.68 1748 GLY A CA 1
ATOM 842 C C . GLY A 1 103 ? 62.720 160.980 10.255 1.00 114.65 1748 GLY A C 1
ATOM 843 O O . GLY A 1 103 ? 63.591 160.797 9.392 1.00 114.56 1748 GLY A O 1
ATOM 844 N N . PRO A 1 104 ? 62.727 160.331 11.447 1.00 116.57 1749 PRO A N 1
ATOM 845 C CA . PRO A 1 104 ? 63.755 159.337 11.772 1.00 115.65 1749 PRO A CA 1
ATOM 846 C C . PRO A 1 104 ? 63.806 158.204 10.750 1.00 122.02 1749 PRO A C 1
ATOM 847 O O . PRO A 1 104 ? 64.887 157.738 10.387 1.00 123.03 1749 PRO A O 1
ATOM 851 N N . LYS A 1 105 ? 62.621 157.761 10.330 1.00 124.45 1750 LYS A N 1
ATOM 852 C CA . LYS A 1 105 ? 62.457 156.796 9.263 1.00 126.32 1750 LYS A CA 1
ATOM 853 C C . LYS A 1 105 ? 63.224 157.294 8.032 1.00 123.81 1750 LYS A C 1
ATOM 854 O O . LYS A 1 105 ? 64.049 156.589 7.461 1.00 119.04 1750 LYS A O 1
ATOM 860 N N . ARG A 1 106 ? 62.937 158.535 7.651 1.00 123.40 1751 ARG A N 1
ATOM 861 C CA . ARG A 1 106 ? 63.518 159.161 6.466 1.00 125.91 1751 ARG A CA 1
ATOM 862 C C . ARG A 1 106 ? 65.010 159.308 6.558 1.00 118.58 1751 ARG A C 1
ATOM 863 O O . ARG A 1 106 ? 65.722 159.042 5.607 1.00 114.21 1751 ARG A O 1
ATOM 871 N N . ALA A 1 107 ? 65.468 159.758 7.715 1.00 116.75 1752 ALA A N 1
ATOM 872 C CA . ALA A 1 107 ? 66.885 159.757 8.013 1.00 120.05 1752 ALA A CA 1
ATOM 873 C C . ALA A 1 107 ? 67.496 158.428 7.602 1.00 125.55 1752 ALA A C 1
ATOM 874 O O . ALA A 1 107 ? 68.420 158.375 6.793 1.00 127.36 1752 ALA A O 1
ATOM 876 N N . ARG A 1 108 ? 66.962 157.347 8.153 1.00 127.36 1753 ARG A N 1
ATOM 877 C CA . ARG A 1 108 ? 67.561 156.038 7.973 1.00 130.35 1753 ARG A CA 1
ATOM 878 C C . ARG A 1 108 ? 67.799 155.735 6.503 1.00 131.38 1753 ARG A C 1
ATOM 879 O O . ARG A 1 108 ? 68.857 155.236 6.119 1.00 128.67 1753 ARG A O 1
ATOM 887 N N . GLU A 1 109 ? 66.833 156.082 5.676 1.00 134.66 1754 GLU A N 1
ATOM 888 C CA . GLU A 1 109 ? 66.944 155.790 4.261 1.00 143.46 1754 GLU A CA 1
ATOM 889 C C . GLU A 1 109 ? 67.809 156.809 3.508 1.00 143.09 1754 GLU A C 1
ATOM 890 O O . GLU A 1 109 ? 68.643 156.429 2.684 1.00 155.96 1754 GLU A O 1
ATOM 896 N N . SER A 1 110 ? 67.633 158.086 3.802 1.00 134.48 1755 SER A N 1
ATOM 897 C CA . SER A 1 110 ? 68.204 159.145 2.973 1.00 134.00 1755 SER A CA 1
ATOM 898 C C . SER A 1 110 ? 69.651 159.457 3.278 1.00 130.39 1755 SER A C 1
ATOM 899 O O . SER A 1 110 ? 70.042 160.621 3.373 1.00 120.54 1755 SER A O 1
ATOM 902 N N . GLN A 1 111 ? 70.464 158.419 3.413 1.00 138.19 1756 GLN A N 1
ATOM 903 C CA . GLN A 1 111 ? 71.860 158.611 3.799 1.00 142.25 1756 GLN A CA 1
ATOM 904 C C . GLN A 1 111 ? 72.728 159.091 2.650 1.00 141.54 1756 GLN A C 1
ATOM 905 O O . GLN A 1 111 ? 73.478 160.054 2.785 1.00 132.77 1756 GLN A O 1
ATOM 911 N N . ASP A 1 112 ? 72.604 158.433 1.513 1.00 146.25 1757 ASP A N 1
ATOM 912 C CA . ASP A 1 112 ? 73.233 158.921 0.310 1.00 150.77 1757 ASP A CA 1
ATOM 913 C C . ASP A 1 112 ? 73.073 160.447 0.144 1.00 145.13 1757 ASP A C 1
ATOM 914 O O . ASP A 1 112 ? 74.007 161.097 -0.314 1.00 147.82 1757 ASP A O 1
ATOM 919 N N . ARG A 1 113 ? 71.911 161.010 0.506 1.00 139.28 1758 ARG A N 1
ATOM 920 C CA . ARG A 1 113 ? 71.622 162.445 0.271 1.00 137.51 1758 ARG A CA 1
ATOM 921 C C . ARG A 1 113 ? 71.477 163.260 1.541 1.00 128.56 1758 ARG A C 1
ATOM 922 O O . ARG A 1 113 ? 70.386 163.709 1.892 1.00 121.88 1758 ARG A O 1
ATOM 930 N N . LYS A 1 114 ? 72.595 163.467 2.221 1.00 127.32 1759 LYS A N 1
ATOM 931 C CA . LYS A 1 114 ? 72.580 164.167 3.503 1.00 124.81 1759 LYS A CA 1
ATOM 932 C C . LYS A 1 114 ? 72.151 165.596 3.344 1.00 120.62 1759 LYS A C 1
ATOM 933 O O . LYS A 1 114 ? 72.616 166.301 2.459 1.00 123.43 1759 LYS A O 1
ATOM 939 N N . ILE A 1 115 ? 71.283 166.039 4.233 1.00 116.28 1760 ILE A N 1
ATOM 940 C CA . ILE A 1 115 ? 70.524 167.240 3.945 1.00 120.84 1760 ILE A CA 1
ATOM 941 C C . ILE A 1 115 ? 71.385 168.465 3.772 1.00 113.99 1760 ILE A C 1
ATOM 942 O O . ILE A 1 115 ? 71.180 169.247 2.847 1.00 115.35 1760 ILE A O 1
ATOM 947 N N . PHE A 1 116 ? 72.371 168.621 4.633 1.00 111.62 1761 PHE A N 1
ATOM 948 C CA . PHE A 1 116 ? 73.179 169.834 4.608 1.00 114.25 1761 PHE A CA 1
ATOM 949 C C . PHE A 1 116 ? 74.445 169.682 3.794 1.00 113.94 1761 PHE A C 1
ATOM 950 O O . PHE A 1 116 ? 75.428 170.381 4.054 1.00 116.83 1761 PHE A O 1
ATOM 958 N N . ARG A 1 117 ? 74.436 168.762 2.835 1.00 109.91 1762 ARG A N 1
ATOM 959 C CA . ARG A 1 117 ? 75.628 168.516 2.083 1.00 111.01 1762 ARG A CA 1
ATOM 960 C C . ARG A 1 117 ? 75.944 169.795 1.335 1.00 110.48 1762 ARG A C 1
ATOM 961 O O . ARG A 1 117 ? 75.042 170.519 0.915 1.00 103.61 1762 ARG A O 1
ATOM 969 N N . GLY A 1 118 ? 77.241 170.090 1.241 1.00 115.56 1763 GLY A N 1
ATOM 970 C CA . GLY A 1 118 ? 77.743 171.233 0.489 1.00 123.11 1763 GLY A CA 1
ATOM 971 C C . GLY A 1 118 ? 77.800 172.543 1.245 1.00 124.39 1763 GLY A C 1
ATOM 972 O O . GLY A 1 118 ? 78.292 173.570 0.713 1.00 133.09 1763 GLY A O 1
ATOM 973 N N . LEU A 1 119 ? 77.321 172.513 2.482 1.00 120.53 1764 LEU A N 1
ATOM 974 C CA . LEU A 1 119 ? 77.123 173.722 3.264 1.00 120.45 1764 LEU A CA 1
ATOM 975 C C . LEU A 1 119 ? 78.196 173.921 4.325 1.00 124.33 1764 LEU A C 1
ATOM 976 O O . LEU A 1 119 ? 78.521 172.988 5.070 1.00 125.00 1764 LEU A O 1
ATOM 981 N N . GLU A 1 120 ? 78.757 175.131 4.362 1.00 127.56 1765 GLU A N 1
ATOM 982 C CA . GLU A 1 120 ? 79.678 175.547 5.418 1.00 128.31 1765 GLU A CA 1
ATOM 983 C C . GLU A 1 120 ? 78.852 176.227 6.497 1.00 128.76 1765 GLU A C 1
ATOM 984 O O . GLU A 1 120 ? 78.047 177.109 6.191 1.00 126.96 1765 GLU A O 1
ATOM 990 N N . ILE A 1 121 ? 79.052 175.831 7.758 1.00 128.18 1766 ILE A N 1
ATOM 991 C CA . ILE A 1 121 ? 78.335 176.459 8.873 1.00 121.73 1766 ILE A CA 1
ATOM 992 C C . ILE A 1 121 ? 79.215 176.830 10.048 1.00 121.76 1766 ILE A C 1
ATOM 993 O O . ILE A 1 121 ? 79.986 176.011 10.565 1.00 118.89 1766 ILE A O 1
ATOM 998 N N . CYS A 1 122 ? 79.075 178.083 10.462 1.00 120.84 1767 CYS A N 1
ATOM 999 C CA . CYS A 1 122 ? 79.661 178.540 11.689 1.00 125.97 1767 CYS A CA 1
ATOM 1000 C C . CYS A 1 122 ? 78.565 178.609 12.737 1.00 123.62 1767 CYS A C 1
ATOM 1001 O O . CYS A 1 122 ? 77.720 179.510 12.718 1.00 127.83 1767 CYS A O 1
ATOM 1004 N N . CYS A 1 123 ? 78.556 177.623 13.625 1.00 117.70 1768 CYS A N 1
ATOM 1005 C CA . CYS A 1 123 ? 77.668 177.645 14.756 1.00 113.03 1768 CYS A CA 1
ATOM 1006 C C . CYS A 1 123 ? 78.163 178.741 15.635 1.00 114.56 1768 CYS A C 1
ATOM 1007 O O . CYS A 1 123 ? 79.025 178.526 16.489 1.00 114.38 1768 CYS A O 1
ATOM 1010 N N . TYR A 1 124 ? 77.596 179.919 15.453 1.00 116.43 1769 TYR A N 1
ATOM 1011 C CA . TYR A 1 124 ? 78.105 181.098 16.117 1.00 123.18 1769 TYR A CA 1
ATOM 1012 C C . TYR A 1 124 ? 77.533 181.256 17.532 1.00 132.57 1769 TYR A C 1
ATOM 1013 O O . TYR A 1 124 ? 76.304 181.252 17.711 1.00 138.26 1769 TYR A O 1
ATOM 1022 N N . GLY A 1 125 ? 78.415 181.394 18.535 1.00 135.86 1770 GLY A N 1
ATOM 1023 C CA . GLY A 1 125 ? 78.000 181.488 19.946 1.00 133.84 1770 GLY A CA 1
ATOM 1024 C C . GLY A 1 125 ? 77.012 182.633 20.172 1.00 133.54 1770 GLY A C 1
ATOM 1025 O O . GLY A 1 125 ? 76.897 183.522 19.337 1.00 137.84 1770 GLY A O 1
ATOM 1026 N N . PRO A 1 126 ? 76.258 182.608 21.279 1.00 129.61 1771 PRO A N 1
ATOM 1027 C CA . PRO A 1 126 ? 76.280 181.568 22.267 1.00 128.26 1771 PRO A CA 1
ATOM 1028 C C . PRO A 1 126 ? 74.974 180.823 22.247 1.00 122.77 1771 PRO A C 1
ATOM 1029 O O . PRO A 1 126 ? 74.064 181.196 21.501 1.00 114.94 1771 PRO A O 1
ATOM 1033 N N . PHE A 1 127 ? 74.913 179.765 23.057 1.00 125.12 1772 PHE A N 1
ATOM 1034 C CA . PHE A 1 127 ? 73.790 178.822 23.084 1.00 124.92 1772 PHE A CA 1
ATOM 1035 C C . PHE A 1 127 ? 73.471 178.355 24.479 1.00 126.34 1772 PHE A C 1
ATOM 1036 O O . PHE A 1 127 ? 74.117 178.775 25.435 1.00 136.66 1772 PHE A O 1
ATOM 1044 N N . THR A 1 128 ? 72.466 177.492 24.591 1.00 124.95 1773 THR A N 1
ATOM 1045 C CA . THR A 1 128 ? 72.101 176.852 25.852 1.00 129.84 1773 THR A CA 1
ATOM 1046 C C . THR A 1 128 ? 71.621 175.427 25.610 1.00 126.21 1773 THR A C 1
ATOM 1047 O O . THR A 1 128 ? 71.071 175.119 24.557 1.00 122.86 1773 THR A O 1
ATOM 1051 N N . ASN A 1 129 ? 71.805 174.573 26.608 1.00 126.79 1774 ASN A N 1
ATOM 1052 C CA . ASN A 1 129 ? 71.139 173.258 26.661 1.00 122.81 1774 ASN A CA 1
ATOM 1053 C C . ASN A 1 129 ? 71.534 172.339 25.554 1.00 114.41 1774 ASN A C 1
ATOM 1054 O O . ASN A 1 129 ? 70.989 171.247 25.420 1.00 108.13 1774 ASN A O 1
ATOM 1059 N N . MET A 1 130 ? 72.467 172.837 24.761 1.00 112.73 1775 MET A N 1
ATOM 1060 C CA . MET A 1 130 ? 73.355 172.028 23.976 1.00 111.11 1775 MET A CA 1
ATOM 1061 C C . MET A 1 130 ? 74.470 172.945 23.555 1.00 111.40 1775 MET A C 1
ATOM 1062 O O . MET A 1 130 ? 74.239 174.035 23.029 1.00 106.27 1775 MET A O 1
ATOM 1067 N N . PRO A 1 131 ? 75.691 172.502 23.802 1.00 114.43 1776 PRO A N 1
ATOM 1068 C CA . PRO A 1 131 ? 76.903 173.239 23.574 1.00 116.62 1776 PRO A CA 1
ATOM 1069 C C . PRO A 1 131 ? 77.183 173.175 22.118 1.00 109.51 1776 PRO A C 1
ATOM 1070 O O . PRO A 1 131 ? 76.881 172.175 21.464 1.00 107.46 1776 PRO A O 1
ATOM 1074 N N . THR A 1 132 ? 77.812 174.219 21.639 1.00 106.04 1777 THR A N 1
ATOM 1075 C CA . THR A 1 132 ? 78.062 174.364 20.247 1.00 104.49 1777 THR A CA 1
ATOM 1076 C C . THR A 1 132 ? 78.662 173.104 19.618 1.00 103.67 1777 THR A C 1
ATOM 1077 O O . THR A 1 132 ? 78.273 172.677 18.549 1.00 101.41 1777 THR A O 1
ATOM 1081 N N . ASP A 1 133 ? 79.667 172.557 20.272 1.00 108.00 1778 ASP A N 1
ATOM 1082 C CA . ASP A 1 133 ? 80.392 171.397 19.746 1.00 110.96 1778 ASP A CA 1
ATOM 1083 C C . ASP A 1 133 ? 79.462 170.249 19.349 1.00 104.81 1778 ASP A C 1
ATOM 1084 O O . ASP A 1 133 ? 79.692 169.550 18.353 1.00 103.97 1778 ASP A O 1
ATOM 1089 N N . GLN A 1 134 ? 78.399 170.085 20.128 1.00 100.11 1779 GLN A N 1
ATOM 1090 C CA . GLN A 1 134 ? 77.365 169.116 19.844 1.00 99.64 1779 GLN A CA 1
ATOM 1091 C C . GLN A 1 134 ? 76.561 169.464 18.628 1.00 100.16 1779 GLN A C 1
ATOM 1092 O O . GLN A 1 134 ? 76.288 168.619 17.757 1.00 105.21 1779 GLN A O 1
ATOM 1098 N N . LEU A 1 135 ? 76.096 170.699 18.626 1.00 100.54 1780 LEU A N 1
ATOM 1099 C CA . LEU A 1 135 ? 75.381 171.250 17.506 1.00 96.85 1780 LEU A CA 1
ATOM 1100 C C . LEU A 1 135 ? 76.230 171.040 16.283 1.00 95.27 1780 LEU A C 1
ATOM 1101 O O . LEU A 1 135 ? 75.789 170.426 15.310 1.00 98.73 1780 LEU A O 1
ATOM 1106 N N . GLU A 1 136 ? 77.476 171.483 16.369 1.00 93.69 1781 GLU A N 1
ATOM 1107 C CA . GLU A 1 136 ? 78.431 171.285 15.309 1.00 95.15 1781 GLU A CA 1
ATOM 1108 C C . GLU A 1 136 ? 78.461 169.817 14.850 1.00 95.65 1781 GLU A C 1
ATOM 1109 O O . GLU A 1 136 ? 78.464 169.546 13.651 1.00 93.70 1781 GLU A O 1
ATOM 1115 N N . TRP A 1 137 ? 78.532 168.881 15.801 1.00 97.82 1782 TRP A N 1
ATOM 1116 C CA . TRP A 1 137 ? 78.556 167.456 15.470 1.00 98.33 1782 TRP A CA 1
ATOM 1117 C C . TRP A 1 137 ? 77.300 167.122 14.712 1.00 96.80 1782 TRP A C 1
ATOM 1118 O O . TRP A 1 137 ? 77.347 166.502 13.657 1.00 99.30 1782 TRP A O 1
ATOM 1129 N N . MET A 1 138 ? 76.177 167.587 15.224 1.00 96.26 1783 MET A N 1
ATOM 1130 C CA . MET A 1 138 ? 74.915 167.265 14.604 1.00 97.71 1783 MET A CA 1
ATOM 1131 C C . MET A 1 138 ? 74.956 167.494 13.098 1.00 97.18 1783 MET A C 1
ATOM 1132 O O . MET A 1 138 ? 74.620 166.615 12.313 1.00 104.76 1783 MET A O 1
ATOM 1137 N N . VAL A 1 139 ? 75.390 168.663 12.695 1.00 92.76 1784 VAL A N 1
ATOM 1138 C CA . VAL A 1 139 ? 75.317 169.019 11.307 1.00 93.35 1784 VAL A CA 1
ATOM 1139 C C . VAL A 1 139 ? 76.351 168.292 10.449 1.00 96.51 1784 VAL A C 1
ATOM 1140 O O . VAL A 1 139 ? 76.118 168.033 9.258 1.00 98.00 1784 VAL A O 1
ATOM 1144 N N . GLN A 1 140 ? 77.506 167.985 11.033 1.00 97.80 1785 GLN A N 1
ATOM 1145 C CA . GLN A 1 140 ? 78.508 167.182 10.340 1.00 100.67 1785 GLN A CA 1
ATOM 1146 C C . GLN A 1 140 ? 77.874 165.882 9.936 1.00 101.48 1785 GLN A C 1
ATOM 1147 O O . GLN A 1 140 ? 78.187 165.345 8.887 1.00 102.71 1785 GLN A O 1
ATOM 1153 N N . LEU A 1 141 ? 76.991 165.383 10.806 1.00 102.01 1786 LEU A N 1
ATOM 1154 C CA . LEU A 1 141 ? 76.242 164.155 10.570 1.00 106.67 1786 LEU A CA 1
ATOM 1155 C C . LEU A 1 141 ? 75.030 164.370 9.685 1.00 104.03 1786 LEU A C 1
ATOM 1156 O O . LEU A 1 141 ? 74.205 163.459 9.500 1.00 105.93 1786 LEU A O 1
ATOM 1161 N N . CYS A 1 142 ? 74.914 165.568 9.144 1.00 98.87 1787 CYS A N 1
ATOM 1162 C CA . CYS A 1 142 ? 73.922 165.836 8.157 1.00 98.03 1787 CYS A CA 1
ATOM 1163 C C . CYS A 1 142 ? 74.605 166.466 6.970 1.00 98.70 1787 CYS A C 1
ATOM 1164 O O . CYS A 1 142 ? 73.995 167.202 6.214 1.00 102.83 1787 CYS A O 1
ATOM 1167 N N . GLY A 1 143 ? 75.877 166.141 6.790 1.00 100.17 1788 GLY A N 1
ATOM 1168 C CA . GLY A 1 143 ? 76.613 166.473 5.567 1.00 104.27 1788 GLY A CA 1
ATOM 1169 C C . GLY A 1 143 ? 77.324 167.806 5.577 1.00 102.91 1788 GLY A C 1
ATOM 1170 O O . GLY A 1 143 ? 78.089 168.124 4.653 1.00 107.59 1788 GLY A O 1
ATOM 1171 N N . ALA A 1 144 ? 77.098 168.578 6.626 1.00 97.83 1789 ALA A N 1
ATOM 1172 C CA . ALA A 1 144 ? 77.573 169.934 6.643 1.00 97.65 1789 ALA A CA 1
ATOM 1173 C C . ALA A 1 144 ? 79.065 170.000 6.829 1.00 101.10 1789 ALA A C 1
ATOM 1174 O O . ALA A 1 144 ? 79.641 169.235 7.606 1.00 104.15 1789 ALA A O 1
ATOM 1176 N N . SER A 1 145 ? 79.688 170.910 6.101 1.00 104.39 1790 SER A N 1
ATOM 1177 C CA . SER A 1 145 ? 81.010 171.371 6.453 1.00 111.50 1790 SER A CA 1
ATOM 1178 C C . SER A 1 145 ? 80.850 172.394 7.593 1.00 109.90 1790 SER A C 1
ATOM 1179 O O . SER A 1 145 ? 79.879 173.151 7.610 1.00 100.86 1790 SER A O 1
ATOM 1182 N N . VAL A 1 146 ? 81.791 172.405 8.550 1.00 113.92 1791 VAL A N 1
ATOM 1183 C CA . VAL A 1 146 ? 81.670 173.258 9.753 1.00 112.35 1791 VAL A CA 1
ATOM 1184 C C . VAL A 1 146 ? 82.803 174.256 9.906 1.00 113.31 1791 VAL A C 1
ATOM 1185 O O . VAL A 1 146 ? 83.957 173.938 9.662 1.00 114.75 1791 VAL A O 1
ATOM 1189 N N . VAL A 1 147 ? 82.448 175.453 10.344 1.00 113.90 1792 VAL A N 1
ATOM 1190 C CA . VAL A 1 147 ? 83.371 176.550 10.423 1.00 122.95 1792 VAL A CA 1
ATOM 1191 C C . VAL A 1 147 ? 83.432 177.003 11.840 1.00 123.78 1792 VAL A C 1
ATOM 1192 O O . VAL A 1 147 ? 82.485 176.864 12.577 1.00 116.20 1792 VAL A O 1
ATOM 1196 N N . LYS A 1 148 ? 84.585 177.532 12.215 1.00 139.94 1793 LYS A N 1
ATOM 1197 C CA . LYS A 1 148 ? 84.868 177.895 13.591 1.00 149.39 1793 LYS A CA 1
ATOM 1198 C C . LYS A 1 148 ? 84.871 179.390 13.817 1.00 145.62 1793 LYS A C 1
ATOM 1199 O O . LYS A 1 148 ? 84.486 179.836 14.894 1.00 154.42 1793 LYS A O 1
ATOM 1205 N N . GLU A 1 149 ? 85.320 180.166 12.845 1.00 138.05 1794 GLU A N 1
ATOM 1206 C CA . GLU A 1 149 ? 85.056 181.577 12.917 1.00 134.53 1794 GLU A CA 1
ATOM 1207 C C . GLU A 1 149 ? 84.542 182.124 11.620 1.00 127.95 1794 GLU A C 1
ATOM 1208 O O . GLU A 1 149 ? 84.714 181.545 10.566 1.00 128.23 1794 GLU A O 1
ATOM 1214 N N . LEU A 1 150 ? 83.945 183.291 11.734 1.00 124.11 1795 LEU A N 1
ATOM 1215 C CA . LEU A 1 150 ? 83.274 183.944 10.641 1.00 122.81 1795 LEU A CA 1
ATOM 1216 C C . LEU A 1 150 ? 84.203 184.188 9.458 1.00 129.03 1795 LEU A C 1
ATOM 1217 O O . LEU A 1 150 ? 83.896 183.840 8.323 1.00 132.58 1795 LEU A O 1
ATOM 1222 N N . SER A 1 151 ? 85.344 184.801 9.728 1.00 131.17 1796 SER A N 1
ATOM 1223 C CA . SER A 1 151 ? 86.333 185.020 8.712 1.00 134.65 1796 SER A CA 1
ATOM 1224 C C . SER A 1 151 ? 86.599 183.752 7.931 1.00 131.55 1796 SER A C 1
ATOM 1225 O O . SER A 1 151 ? 86.688 183.780 6.725 1.00 131.29 1796 SER A O 1
ATOM 1228 N N . SER A 1 152 ? 86.721 182.639 8.634 1.00 132.11 1797 SER A N 1
ATOM 1229 C CA . SER A 1 152 ? 87.148 181.374 8.038 1.00 136.90 1797 SER A CA 1
ATOM 1230 C C . SER A 1 152 ? 86.179 180.763 7.033 1.00 131.99 1797 SER A C 1
ATOM 1231 O O . SER A 1 152 ? 86.383 179.638 6.592 1.00 127.74 1797 SER A O 1
ATOM 1234 N N . PHE A 1 153 ? 85.121 181.485 6.682 1.00 132.39 1798 PHE A N 1
ATOM 1235 C CA . PHE A 1 153 ? 84.210 181.031 5.640 1.00 133.08 1798 PHE A CA 1
ATOM 1236 C C . PHE A 1 153 ? 84.881 180.934 4.292 1.00 141.99 1798 PHE A C 1
ATOM 1237 O O . PHE A 1 153 ? 85.234 181.952 3.699 1.00 149.39 1798 PHE A O 1
ATOM 1245 N N . THR A 1 154 ? 85.053 179.707 3.814 1.00 145.15 1799 THR A N 1
ATOM 1246 C CA . THR A 1 154 ? 85.623 179.491 2.496 1.00 151.38 1799 THR A CA 1
ATOM 1247 C C . THR A 1 154 ? 84.696 180.186 1.544 1.00 154.82 1799 THR A C 1
ATOM 1248 O O . THR A 1 154 ? 83.485 180.069 1.678 1.00 145.01 1799 THR A O 1
ATOM 1252 N N . LEU A 1 155 ? 85.254 180.900 0.581 1.00 169.66 1800 LEU A N 1
ATOM 1253 C CA . LEU A 1 155 ? 84.464 181.803 -0.204 1.00 180.06 1800 LEU A CA 1
ATOM 1254 C C . LEU A 1 155 ? 84.540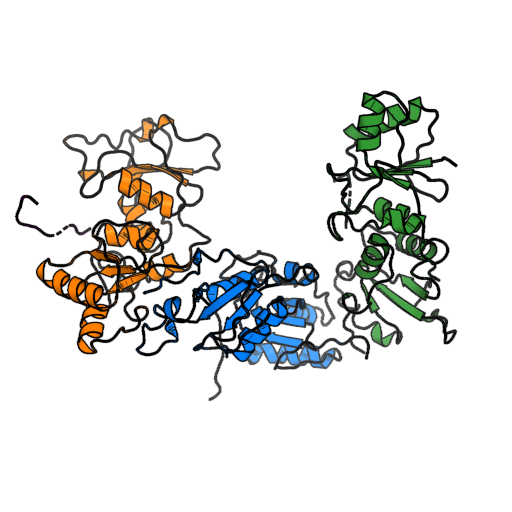 181.405 -1.659 1.00 188.06 1800 LEU A C 1
ATOM 1255 O O . LEU A 1 155 ? 85.614 181.315 -2.247 1.00 190.09 1800 LEU A O 1
ATOM 1260 N N . GLY A 1 156 ? 83.384 181.165 -2.248 1.00 190.80 1801 GLY A N 1
ATOM 1261 C CA . GLY A 1 156 ? 83.323 180.991 -3.670 1.00 190.20 1801 GLY A CA 1
ATOM 1262 C C . GLY A 1 156 ? 83.387 179.542 -4.047 1.00 189.72 1801 GLY A C 1
ATOM 1263 O O . GLY A 1 156 ? 84.113 178.766 -3.436 1.00 193.02 1801 GLY A O 1
ATOM 1264 N N . THR A 1 157 ? 82.569 179.159 -5.006 1.00 184.05 1802 THR A N 1
ATOM 1265 C CA . THR A 1 157 ? 81.265 179.762 -5.214 1.00 178.33 1802 THR A CA 1
ATOM 1266 C C . THR A 1 157 ? 80.278 178.607 -5.143 1.00 179.56 1802 THR A C 1
ATOM 1267 O O . THR A 1 157 ? 79.097 178.838 -4.914 1.00 183.39 1802 THR A O 1
ATOM 1271 N N . GLY A 1 158 ? 80.757 177.370 -5.309 1.00 183.02 1803 GLY A N 1
ATOM 1272 C CA . GLY A 1 158 ? 79.968 176.178 -5.006 1.00 185.83 1803 GLY A CA 1
ATOM 1273 C C . GLY A 1 158 ? 79.523 176.106 -3.554 1.00 182.75 1803 GLY A C 1
ATOM 1274 O O . GLY A 1 158 ? 78.389 175.695 -3.260 1.00 184.01 1803 GLY A O 1
ATOM 1275 N N . VAL A 1 159 ? 80.394 176.541 -2.645 1.00 176.07 1804 VAL A N 1
ATOM 1276 C CA . VAL A 1 159 ? 80.144 176.356 -1.226 1.00 163.85 1804 VAL A CA 1
ATOM 1277 C C . VAL A 1 159 ? 79.210 177.418 -0.652 1.00 148.20 1804 VAL A C 1
ATOM 1278 O O . VAL A 1 159 ? 79.334 178.611 -0.947 1.00 137.45 1804 VAL A O 1
ATOM 1282 N N . HIS A 1 160 ? 78.277 176.959 0.178 1.00 138.78 1805 HIS A N 1
ATOM 1283 C CA . HIS A 1 160 ? 77.281 177.835 0.785 1.00 135.08 1805 HIS A CA 1
ATOM 1284 C C . HIS A 1 160 ? 77.605 178.109 2.243 1.00 128.89 1805 HIS A C 1
ATOM 1285 O O . HIS A 1 160 ? 77.730 177.175 3.026 1.00 125.65 1805 HIS A O 1
ATOM 1292 N N . PRO A 1 161 ? 77.741 179.390 2.614 1.00 126.65 1806 PRO A N 1
ATOM 1293 C CA . PRO A 1 161 ? 77.919 179.790 3.998 1.00 119.46 1806 PRO A CA 1
ATOM 1294 C C . PRO A 1 161 ? 76.579 180.000 4.676 1.00 114.52 1806 PRO A C 1
ATOM 1295 O O . PRO A 1 161 ? 75.603 180.371 4.022 1.00 109.31 1806 PRO A O 1
ATOM 1299 N N . ILE A 1 162 ? 76.533 179.719 5.979 1.00 113.05 1807 ILE A N 1
ATOM 1300 C CA . ILE A 1 162 ? 75.337 179.948 6.824 1.00 106.05 1807 ILE A CA 1
ATOM 1301 C C . ILE A 1 162 ? 75.717 180.120 8.296 1.00 102.95 1807 ILE A C 1
ATOM 1302 O O . ILE A 1 162 ? 76.616 179.433 8.801 1.00 104.34 1807 ILE A O 1
ATOM 1307 N N . VAL A 1 163 ? 75.032 181.039 8.971 1.00 97.72 1808 VAL A N 1
ATOM 1308 C CA . VAL A 1 163 ? 75.319 181.323 10.351 1.00 96.13 1808 VAL A CA 1
ATOM 1309 C C . VAL A 1 163 ? 74.124 181.028 11.211 1.00 94.63 1808 VAL A C 1
ATOM 1310 O O . VAL A 1 163 ? 73.006 181.438 10.892 1.00 91.85 1808 VAL A O 1
ATOM 1314 N N . VAL A 1 164 ? 74.385 180.323 12.318 1.00 95.62 1809 VAL A N 1
ATOM 1315 C CA . VAL A 1 164 ? 73.340 179.948 13.263 1.00 95.13 1809 VAL A CA 1
ATOM 1316 C C . VAL A 1 164 ? 73.618 180.508 14.638 1.00 99.32 1809 VAL A C 1
ATOM 1317 O O . VAL A 1 164 ? 74.781 180.520 15.082 1.00 99.15 1809 VAL A O 1
ATOM 1321 N N . VAL A 1 165 ? 72.551 180.955 15.305 1.00 100.41 1810 VAL A N 1
ATOM 1322 C CA . VAL A 1 165 ? 72.645 181.406 16.691 1.00 105.68 1810 VAL A CA 1
ATOM 1323 C C . VAL A 1 165 ? 71.355 181.132 17.425 1.00 112.54 1810 VAL A C 1
ATOM 1324 O O . VAL A 1 165 ? 70.313 180.870 16.814 1.00 112.94 1810 VAL A O 1
ATOM 1328 N N . GLN A 1 166 ? 71.454 181.181 18.754 1.00 123.14 1811 GLN A N 1
ATOM 1329 C CA . GLN A 1 166 ? 70.311 181.051 19.662 1.00 122.99 1811 GLN A CA 1
ATOM 1330 C C . GLN A 1 166 ? 70.189 182.375 20.372 1.00 121.99 1811 GLN A C 1
ATOM 1331 O O . GLN A 1 166 ? 70.832 182.603 21.381 1.00 124.63 1811 GLN A O 1
ATOM 1337 N N . PRO A 1 167 ? 69.383 183.259 19.816 1.00 121.15 1812 PRO A N 1
ATOM 1338 C CA . PRO A 1 167 ? 69.388 184.675 20.154 1.00 125.07 1812 PRO A CA 1
ATOM 1339 C C . PRO A 1 167 ? 69.045 184.965 21.605 1.00 127.82 1812 PRO A C 1
ATOM 1340 O O . PRO A 1 167 ? 69.763 185.704 22.266 1.00 129.12 1812 PRO A O 1
ATOM 1344 N N . ASP A 1 168 ? 67.947 184.405 22.098 1.00 128.08 1813 ASP A N 1
ATOM 1345 C CA . ASP A 1 168 ? 67.553 184.625 23.487 1.00 131.07 1813 ASP A CA 1
ATOM 1346 C C . ASP A 1 168 ? 68.740 184.364 24.408 1.00 133.01 1813 ASP A C 1
ATOM 1347 O O . ASP A 1 168 ? 68.888 185.036 25.429 1.00 139.53 1813 ASP A O 1
ATOM 1352 N N . ALA A 1 169 ? 69.592 183.406 24.031 1.00 129.16 1814 ALA A N 1
ATOM 1353 C CA . ALA A 1 169 ? 70.849 183.133 24.745 1.00 131.97 1814 ALA A CA 1
ATOM 1354 C C . ALA A 1 169 ? 71.809 184.334 24.847 1.00 132.37 1814 ALA A C 1
ATOM 1355 O O . ALA A 1 169 ? 72.869 184.229 25.449 1.00 131.94 1814 ALA A O 1
ATOM 1357 N N . TRP A 1 170 ? 71.446 185.467 24.277 1.00 133.08 1815 TRP A N 1
ATOM 1358 C CA . TRP A 1 170 ? 72.317 186.613 24.331 1.00 140.18 1815 TRP A CA 1
ATOM 1359 C C . TRP A 1 170 ? 71.957 187.520 25.503 1.00 145.23 1815 TRP A C 1
ATOM 1360 O O . TRP A 1 170 ? 70.948 188.232 25.485 1.00 146.61 1815 TRP A O 1
ATOM 1371 N N . THR A 1 171 ? 72.797 187.461 26.531 1.00 148.31 1816 THR A N 1
ATOM 1372 C CA . THR A 1 171 ? 72.662 188.308 27.698 1.00 155.74 1816 THR A CA 1
ATOM 1373 C C . THR A 1 171 ? 72.847 189.744 27.301 1.00 161.63 1816 THR A C 1
ATOM 1374 O O . THR A 1 171 ? 73.810 190.067 26.599 1.00 161.40 1816 THR A O 1
ATOM 1378 N N . GLU A 1 172 ? 71.932 190.592 27.769 1.00 168.94 1817 GLU A N 1
ATOM 1379 C CA . GLU A 1 172 ? 72.033 192.034 27.616 1.00 175.10 1817 GLU A CA 1
ATOM 1380 C C . GLU A 1 172 ? 72.866 192.422 26.378 1.00 173.74 1817 GLU A C 1
ATOM 1381 O O . GLU A 1 172 ? 73.875 193.111 26.498 1.00 175.63 1817 GLU A O 1
ATOM 1383 N N . ASP A 1 173 ? 72.444 191.958 25.202 1.00 169.29 1818 ASP A N 1
ATOM 1384 C CA . ASP A 1 173 ? 73.165 192.228 23.947 1.00 167.83 1818 ASP A CA 1
ATOM 1385 C C . ASP A 1 173 ? 72.301 191.839 22.758 1.00 167.05 1818 ASP A C 1
ATOM 1386 O O . ASP A 1 173 ? 72.201 190.662 22.419 1.00 166.63 1818 ASP A O 1
ATOM 1388 N N . ASN A 1 174 ? 71.653 192.825 22.138 1.00 167.61 1819 ASN A N 1
ATOM 1389 C CA . ASN A 1 174 ? 70.927 192.602 20.885 1.00 156.10 1819 ASN A CA 1
ATOM 1390 C C . ASN A 1 174 ? 71.863 192.750 19.737 1.00 149.32 1819 ASN A C 1
ATOM 1391 O O . ASN A 1 174 ? 71.568 193.476 18.787 1.00 142.34 1819 ASN A O 1
ATOM 1393 N N . GLY A 1 175 ? 72.985 192.042 19.839 1.00 147.09 1820 GLY A N 1
ATOM 1394 C CA . GLY A 1 175 ? 74.097 192.202 18.931 1.00 145.93 1820 GLY A CA 1
ATOM 1395 C C . GLY A 1 175 ? 74.027 191.300 17.712 1.00 137.44 1820 GLY A C 1
ATOM 1396 O O . GLY A 1 175 ? 74.747 191.506 16.739 1.00 138.04 1820 GLY A O 1
ATOM 1397 N N . PHE A 1 176 ? 73.156 190.307 17.761 1.00 130.85 1821 PHE A N 1
ATOM 1398 C CA . PHE A 1 176 ? 72.925 189.408 16.619 1.00 126.03 1821 PHE A CA 1
ATOM 1399 C C . PHE A 1 176 ? 72.434 190.067 15.326 1.00 120.90 1821 PHE A C 1
ATOM 1400 O O . PHE A 1 176 ? 72.375 189.412 14.296 1.00 117.86 1821 PHE A O 1
ATOM 1408 N N . HIS A 1 177 ? 72.072 191.338 15.372 1.00 121.14 1822 HIS A N 1
ATOM 1409 C CA . HIS A 1 177 ? 71.618 192.041 14.175 1.00 121.17 1822 HIS A CA 1
ATOM 1410 C C . HIS A 1 177 ? 72.751 192.698 13.398 1.00 120.17 1822 HIS A C 1
ATOM 1411 O O . HIS A 1 177 ? 72.571 193.183 12.279 1.00 117.04 1822 HIS A O 1
ATOM 1418 N N . ALA A 1 178 ? 73.915 192.733 14.018 1.00 122.20 1823 ALA A N 1
ATOM 1419 C CA . ALA A 1 178 ? 75.077 193.355 13.419 1.00 127.80 1823 ALA A CA 1
ATOM 1420 C C . ALA A 1 178 ? 75.817 192.385 12.525 1.00 125.09 1823 ALA A C 1
ATOM 1421 O O . ALA A 1 178 ? 76.568 192.815 11.650 1.00 130.02 1823 ALA A O 1
ATOM 1423 N N . ILE A 1 179 ? 75.619 191.091 12.754 1.00 118.31 1824 ILE A N 1
ATOM 1424 C CA . ILE A 1 179 ? 76.436 190.070 12.123 1.00 117.28 1824 ILE A CA 1
ATOM 1425 C C . ILE A 1 179 ? 76.435 190.258 10.631 1.00 121.01 1824 ILE A C 1
ATOM 1426 O O . ILE A 1 179 ? 77.436 189.978 9.957 1.00 120.86 1824 ILE A O 1
ATOM 1431 N N . GLY A 1 180 ? 75.316 190.752 10.099 1.00 126.78 1825 GLY A N 1
ATOM 1432 C CA . GLY A 1 180 ? 75.229 191.133 8.670 1.00 133.05 1825 GLY A CA 1
ATOM 1433 C C . GLY A 1 180 ? 76.408 191.970 8.172 1.00 133.34 1825 GLY A C 1
ATOM 1434 O O . GLY A 1 180 ? 76.736 191.949 6.982 1.00 131.30 1825 GLY A O 1
ATOM 1435 N N . GLN A 1 181 ? 77.017 192.705 9.099 1.00 131.77 1826 GLN A N 1
ATOM 1436 C CA . GLN A 1 181 ? 78.230 193.449 8.850 1.00 135.38 1826 GLN A CA 1
ATOM 1437 C C . GLN A 1 181 ? 79.471 192.553 8.842 1.00 137.34 1826 GLN A C 1
ATOM 1438 O O . GLN A 1 181 ? 80.341 192.682 7.978 1.00 137.91 1826 GLN A O 1
ATOM 1444 N N . MET A 1 182 ? 79.544 191.644 9.806 1.00 140.11 1827 MET A N 1
ATOM 1445 C CA . MET A 1 182 ? 80.726 190.785 9.983 1.00 145.07 1827 MET A CA 1
ATOM 1446 C C . MET A 1 182 ? 81.014 189.950 8.755 1.00 141.36 1827 MET A C 1
ATOM 1447 O O . MET A 1 182 ? 82.165 189.619 8.477 1.00 145.44 1827 MET A O 1
ATOM 1452 N N . CYS A 1 183 ? 79.957 189.566 8.053 1.00 134.52 1828 CYS A N 1
ATOM 1453 C CA . CYS A 1 183 ? 80.094 188.876 6.791 1.00 133.18 1828 CYS A CA 1
ATOM 1454 C C . CYS A 1 183 ? 78.747 188.829 6.114 1.00 132.35 1828 CYS A C 1
ATOM 1455 O O . CYS A 1 183 ? 77.732 188.660 6.759 1.00 120.26 1828 CYS A O 1
ATOM 1458 N N . GLU A 1 184 ? 78.748 189.009 4.798 1.00 145.03 1829 GLU A N 1
ATOM 1459 C CA . GLU A 1 184 ? 77.557 188.735 4.023 1.00 146.95 1829 GLU A CA 1
ATOM 1460 C C . GLU A 1 184 ? 77.504 187.223 3.885 1.00 127.11 1829 GLU A C 1
ATOM 1461 O O . GLU A 1 184 ? 78.262 186.598 3.145 1.00 121.75 1829 GLU A O 1
ATOM 1467 N N . ALA A 1 185 ? 76.635 186.664 4.692 1.00 113.56 1830 ALA A N 1
ATOM 1468 C CA . ALA A 1 185 ? 76.269 185.285 4.616 1.00 107.71 1830 ALA A CA 1
ATOM 1469 C C . ALA A 1 185 ? 74.968 185.293 5.358 1.00 104.32 1830 ALA A C 1
ATOM 1470 O O . ALA A 1 185 ? 74.663 186.242 6.060 1.00 109.58 1830 ALA A O 1
ATOM 1472 N N . PRO A 1 186 ? 74.175 184.260 5.227 1.00 101.88 1831 PRO A N 1
ATOM 1473 C CA . PRO A 1 186 ? 72.845 184.312 5.857 1.00 102.36 1831 PRO A CA 1
ATOM 1474 C C . PRO A 1 186 ? 72.863 184.045 7.368 1.00 103.12 1831 PRO A C 1
ATOM 1475 O O . PRO A 1 186 ? 73.643 183.235 7.840 1.00 103.76 1831 PRO A O 1
ATOM 1479 N N . VAL A 1 187 ? 71.994 184.718 8.112 1.00 106.19 1832 VAL A N 1
ATOM 1480 C CA . VAL A 1 187 ? 71.913 184.531 9.552 1.00 105.25 1832 VAL A CA 1
ATOM 1481 C C . VAL A 1 187 ? 70.571 183.948 9.905 1.00 103.85 1832 VAL A C 1
ATOM 1482 O O . VAL A 1 187 ? 69.535 184.566 9.697 1.00 105.67 1832 VAL A O 1
ATOM 1486 N N . VAL A 1 188 ? 70.586 182.760 10.454 1.00 105.19 1833 VAL A N 1
ATOM 1487 C CA . VAL A 1 188 ? 69.345 182.090 10.766 1.00 113.44 1833 VAL A CA 1
ATOM 1488 C C . VAL A 1 188 ? 69.386 181.549 12.185 1.00 115.32 1833 VAL A C 1
ATOM 1489 O O . VAL A 1 188 ? 70.456 181.447 12.789 1.00 116.84 1833 VAL A O 1
ATOM 1493 N N . THR A 1 189 ? 68.219 181.195 12.712 1.00 111.84 1834 THR A N 1
ATOM 1494 C CA . THR A 1 189 ? 68.132 180.668 14.068 1.00 110.30 1834 THR A CA 1
ATOM 1495 C C . THR A 1 189 ? 68.517 179.225 14.104 1.00 109.17 1834 THR A C 1
ATOM 1496 O O . THR A 1 189 ? 68.622 178.555 13.082 1.00 117.71 1834 THR A O 1
ATOM 1500 N N . ARG A 1 190 ? 68.713 178.738 15.307 1.00 109.07 1835 ARG A N 1
ATOM 1501 C CA . ARG A 1 190 ? 68.903 177.316 15.536 1.00 109.89 1835 ARG A CA 1
ATOM 1502 C C . ARG A 1 190 ? 67.714 176.517 15.028 1.00 102.31 1835 ARG A C 1
ATOM 1503 O O . ARG A 1 190 ? 67.868 175.427 14.472 1.00 89.21 1835 ARG A O 1
ATOM 1511 N N . GLU A 1 191 ? 66.533 177.100 15.248 1.00 105.79 1836 GLU A N 1
ATOM 1512 C CA . GLU A 1 191 ? 65.251 176.460 14.974 1.00 111.12 1836 GLU A CA 1
ATOM 1513 C C . GLU A 1 191 ? 65.309 175.794 13.634 1.00 109.07 1836 GLU A C 1
ATOM 1514 O O . GLU A 1 191 ? 64.853 174.666 13.470 1.00 104.68 1836 GLU A O 1
ATOM 1520 N N . TRP A 1 192 ? 65.864 176.523 12.666 1.00 110.32 1837 TRP A N 1
ATOM 1521 C CA . TRP A 1 192 ? 66.052 176.016 11.312 1.00 110.16 1837 TRP A CA 1
ATOM 1522 C C . TRP A 1 192 ? 66.684 174.614 11.348 1.00 103.16 1837 TRP A C 1
ATOM 1523 O O . TRP A 1 192 ? 66.132 173.655 10.793 1.00 99.08 1837 TRP A O 1
ATOM 1534 N N . VAL A 1 193 ? 67.836 174.526 11.993 1.00 93.96 1838 VAL A N 1
ATOM 1535 C CA . VAL A 1 193 ? 68.578 173.304 11.993 1.00 95.52 1838 VAL A CA 1
ATOM 1536 C C . VAL A 1 193 ? 67.768 172.188 12.594 1.00 98.35 1838 VAL A C 1
ATOM 1537 O O . VAL A 1 193 ? 67.581 171.123 12.002 1.00 95.50 1838 VAL A O 1
ATOM 1541 N N . LEU A 1 194 ? 67.286 172.464 13.790 1.00 101.28 1839 LEU A N 1
ATOM 1542 C CA . LEU A 1 194 ? 66.502 171.516 14.547 1.00 100.91 1839 LEU A CA 1
ATOM 1543 C C . LEU A 1 194 ? 65.333 170.974 13.741 1.00 98.47 1839 LEU A C 1
ATOM 1544 O O . LEU A 1 194 ? 65.129 169.760 13.690 1.00 98.62 1839 LEU A O 1
ATOM 1549 N N . ASP A 1 195 ? 64.568 171.870 13.125 1.00 95.59 1840 ASP A N 1
ATOM 1550 C CA . ASP A 1 195 ? 63.403 171.475 12.348 1.00 97.42 1840 ASP A CA 1
ATOM 1551 C C . ASP A 1 195 ? 63.822 170.780 11.068 1.00 96.13 1840 ASP A C 1
ATOM 1552 O O . ASP A 1 195 ? 63.155 169.826 10.609 1.00 95.17 1840 ASP A O 1
ATOM 1557 N N . SER A 1 196 ? 64.916 171.264 10.480 1.00 94.26 1841 SER A N 1
ATOM 1558 C CA . SER A 1 196 ? 65.475 170.640 9.287 1.00 96.75 1841 SER A CA 1
ATOM 1559 C C . SER A 1 196 ? 65.803 169.215 9.591 1.00 98.86 1841 SER A C 1
ATOM 1560 O O . SER A 1 196 ? 65.511 168.302 8.807 1.00 101.90 1841 SER A O 1
ATOM 1563 N N . VAL A 1 197 ? 66.409 169.044 10.753 1.00 100.20 1842 VAL A N 1
ATOM 1564 C CA . VAL A 1 197 ? 66.797 167.743 11.235 1.00 105.90 1842 VAL A CA 1
ATOM 1565 C C . VAL A 1 197 ? 65.594 166.926 11.667 1.00 103.87 1842 VAL A C 1
ATOM 1566 O O . VAL A 1 197 ? 65.498 165.744 11.350 1.00 105.97 1842 VAL A O 1
ATOM 1570 N N . ALA A 1 198 ? 64.690 167.540 12.409 1.00 103.65 1843 ALA A N 1
ATOM 1571 C CA . ALA A 1 198 ? 63.508 166.830 12.907 1.00 108.75 1843 ALA A CA 1
ATOM 1572 C C . ALA A 1 198 ? 62.747 166.112 11.793 1.00 113.10 1843 ALA A C 1
ATOM 1573 O O . ALA A 1 198 ? 62.243 165.011 11.997 1.00 121.82 1843 ALA A O 1
ATOM 1575 N N . LEU A 1 199 ? 62.679 166.727 10.617 1.00 114.48 1844 LEU A N 1
ATOM 1576 C CA . LEU A 1 199 ? 62.016 166.116 9.462 1.00 118.53 1844 LEU A CA 1
ATOM 1577 C C . LEU A 1 199 ? 62.972 165.314 8.592 1.00 120.35 1844 LEU A C 1
ATOM 1578 O O . LEU A 1 199 ? 62.549 164.616 7.687 1.00 123.49 1844 LEU A O 1
ATOM 1583 N N . TYR A 1 200 ? 64.257 165.413 8.896 1.00 119.84 1845 TYR A N 1
ATOM 1584 C CA . TYR A 1 200 ? 65.341 165.154 7.939 1.00 118.76 1845 TYR A CA 1
ATOM 1585 C C . TYR A 1 200 ? 65.054 165.706 6.534 1.00 119.94 1845 TYR A C 1
ATOM 1586 O O . TYR A 1 200 ? 64.842 164.956 5.598 1.00 126.40 1845 TYR A O 1
ATOM 1595 N N . GLN A 1 201 ? 65.005 167.028 6.421 1.00 116.38 1846 GLN A N 1
ATOM 1596 C CA . GLN A 1 201 ? 65.023 167.681 5.120 1.00 114.29 1846 GLN A CA 1
ATOM 1597 C C . GLN A 1 201 ? 65.345 169.131 5.327 1.00 109.75 1846 GLN A C 1
ATOM 1598 O O . GLN A 1 201 ? 64.858 169.772 6.266 1.00 105.77 1846 GLN A O 1
ATOM 1604 N N . CYS A 1 202 ? 66.257 169.617 4.499 1.00 106.38 1847 CYS A N 1
ATOM 1605 C CA . CYS A 1 202 ? 66.794 170.940 4.672 1.00 101.57 1847 CYS A CA 1
ATOM 1606 C C . CYS A 1 202 ? 65.707 171.945 4.410 1.00 99.44 1847 CYS A C 1
ATOM 1607 O O . CYS A 1 202 ? 65.127 171.937 3.328 1.00 103.25 1847 CYS A O 1
ATOM 1610 N N . GLN A 1 203 ? 65.449 172.828 5.370 1.00 96.77 1848 GLN A N 1
ATOM 1611 C CA . GLN A 1 203 ? 64.321 173.748 5.271 1.00 101.30 1848 GLN A CA 1
ATOM 1612 C C . GLN A 1 203 ? 64.600 175.065 4.587 1.00 105.80 1848 GLN A C 1
ATOM 1613 O O . GLN A 1 203 ? 65.724 175.409 4.224 1.00 102.69 1848 GLN A O 1
ATOM 1619 N N . GLU A 1 204 ? 63.511 175.789 4.398 1.00 116.80 1849 GLU A N 1
ATOM 1620 C CA . GLU A 1 204 ? 63.560 177.128 3.864 1.00 129.12 1849 GLU A CA 1
ATOM 1621 C C . GLU A 1 204 ? 64.153 178.033 4.899 1.00 125.25 1849 GLU A C 1
ATOM 1622 O O . GLU A 1 204 ? 63.726 178.051 6.041 1.00 127.71 1849 GLU A O 1
ATOM 1628 N N . LEU A 1 205 ? 65.116 178.822 4.467 1.00 123.61 1850 LEU A N 1
ATOM 1629 C CA . LEU A 1 205 ? 65.875 179.678 5.362 1.00 119.60 1850 LEU A CA 1
ATOM 1630 C C . LEU A 1 205 ? 65.052 180.887 5.770 1.00 120.11 1850 LEU A C 1
ATOM 1631 O O . LEU A 1 205 ? 65.413 181.607 6.696 1.00 119.79 1850 LEU A O 1
ATOM 1636 N N . ASP A 1 206 ? 63.940 181.092 5.061 1.00 122.70 1851 ASP A N 1
ATOM 1637 C CA . ASP A 1 206 ? 63.145 182.306 5.145 1.00 124.36 1851 ASP A CA 1
ATOM 1638 C C . ASP A 1 206 ? 62.585 182.469 6.534 1.00 118.82 1851 ASP A C 1
ATOM 1639 O O . ASP A 1 206 ? 62.894 183.429 7.246 1.00 112.22 1851 ASP A O 1
ATOM 1644 N N . THR A 1 207 ? 61.762 181.501 6.906 1.00 116.49 1852 THR A N 1
ATOM 1645 C CA . THR A 1 207 ? 61.064 181.548 8.148 1.00 115.36 1852 THR A CA 1
ATOM 1646 C C . THR A 1 207 ? 62.068 181.791 9.259 1.00 113.18 1852 THR A C 1
ATOM 1647 O O . THR A 1 207 ? 61.786 182.550 10.185 1.00 123.62 1852 THR A O 1
ATOM 1651 N N . TYR A 1 208 ? 63.244 181.184 9.150 1.00 103.40 1853 TYR A N 1
ATOM 1652 C CA . TYR A 1 208 ? 64.233 181.221 10.215 1.00 99.83 1853 TYR A CA 1
ATOM 1653 C C . TYR A 1 208 ? 65.274 182.329 10.103 1.00 97.46 1853 TYR A C 1
ATOM 1654 O O . TYR A 1 208 ? 66.162 182.460 10.953 1.00 94.14 1853 TYR A O 1
ATOM 1663 N N . LEU A 1 209 ? 65.177 183.127 9.065 1.00 98.17 1854 LEU A N 1
ATOM 1664 C CA . LEU A 1 209 ? 66.133 184.184 8.903 1.00 99.63 1854 LEU A CA 1
ATOM 1665 C C . LEU A 1 209 ? 65.991 185.169 10.008 1.00 98.33 1854 LEU A C 1
ATOM 1666 O O . LEU A 1 209 ? 64.994 185.202 10.705 1.00 98.52 1854 LEU A O 1
ATOM 1671 N N . ILE A 1 210 ? 66.994 186.010 10.130 1.00 98.60 1855 ILE A N 1
ATOM 1672 C CA . ILE A 1 210 ? 67.100 186.903 11.248 1.00 100.71 1855 ILE A CA 1
ATOM 1673 C C . ILE A 1 210 ? 67.436 188.297 10.773 1.00 103.34 1855 ILE A C 1
ATOM 1674 O O . ILE A 1 210 ? 68.451 188.503 10.096 1.00 102.57 1855 ILE A O 1
ATOM 1679 N N . PRO A 1 211 ? 66.588 189.272 11.122 1.00 108.25 1856 PRO A N 1
ATOM 1680 C CA . PRO A 1 211 ? 66.826 190.656 10.678 1.00 113.40 1856 PRO A CA 1
ATOM 1681 C C . PRO A 1 211 ? 68.235 191.114 10.967 1.00 112.86 1856 PRO A C 1
ATOM 1682 O O . PRO A 1 211 ? 68.823 190.718 11.982 1.00 111.57 1856 PRO A O 1
ATOM 1686 N N . GLN A 1 212 ? 68.754 191.953 10.089 1.00 112.54 1857 GLN A N 1
ATOM 1687 C CA . GLN A 1 212 ? 70.083 192.457 10.269 1.00 114.40 1857 GLN A CA 1
ATOM 1688 C C . GLN A 1 212 ? 70.112 193.948 10.174 1.00 116.49 1857 GLN A C 1
ATOM 1689 O O . GLN A 1 212 ? 69.155 194.576 9.715 1.00 116.01 1857 GLN A O 1
ATOM 1695 N N . ILE A 1 213 ? 71.236 194.487 10.634 1.00 117.74 1858 ILE A N 1
ATOM 1696 C CA . ILE A 1 213 ? 71.471 195.899 10.622 1.00 122.63 1858 ILE A CA 1
ATOM 1697 C C . ILE A 1 213 ? 72.859 196.202 10.084 1.00 124.76 1858 ILE A C 1
ATOM 1698 O O . ILE A 1 213 ? 73.845 195.581 10.573 1.00 121.45 1858 ILE A O 1
ATOM 1703 N N . PRO A 1 214 ? 72.929 197.169 9.104 1.00 128.31 1859 PRO A N 1
ATOM 1704 C CA . PRO A 1 214 ? 74.145 197.698 8.449 1.00 130.85 1859 PRO A CA 1
ATOM 1705 C C . PRO A 1 214 ? 74.762 198.982 9.028 1.00 136.05 1859 PRO A C 1
ATOM 1706 O O . PRO A 1 214 ? 75.915 199.337 8.689 1.00 137.93 1859 PRO A O 1
ATOM 1710 N N . VAL B 1 1 ? 70.783 189.082 0.747 1.00 126.44 1646 VAL B N 1
ATOM 1711 C CA . VAL B 1 1 ? 70.144 187.759 0.995 1.00 126.31 1646 VAL B CA 1
ATOM 1712 C C . VAL B 1 1 ? 69.150 187.772 2.159 1.00 124.66 1646 VAL B C 1
ATOM 1713 O O . VAL B 1 1 ? 68.238 186.939 2.184 1.00 124.15 1646 VAL B O 1
ATOM 1717 N N . ASN B 1 2 ? 69.267 188.764 3.051 1.00 125.54 1647 ASN B N 1
ATOM 1718 C CA . ASN B 1 2 ? 69.340 188.449 4.479 1.00 125.25 1647 ASN B CA 1
ATOM 1719 C C . ASN B 1 2 ? 68.272 188.800 5.521 1.00 123.28 1647 ASN B C 1
ATOM 1720 O O . ASN B 1 2 ? 68.184 188.115 6.518 1.00 122.81 1647 ASN B O 1
ATOM 1725 N N . LYS B 1 3 ? 67.504 189.863 5.357 1.00 125.03 1648 LYS B N 1
ATOM 1726 C CA . LYS B 1 3 ? 67.131 190.688 6.535 1.00 126.05 1648 LYS B CA 1
ATOM 1727 C C . LYS B 1 3 ? 65.814 191.371 6.251 1.00 124.80 1648 LYS B C 1
ATOM 1728 O O . LYS B 1 3 ? 64.962 190.688 5.720 1.00 121.74 1648 LYS B O 1
ATOM 1734 N N . ARG B 1 4 ? 65.569 192.654 6.556 1.00 129.65 1649 ARG B N 1
ATOM 1735 C CA . ARG B 1 4 ? 66.374 193.587 7.380 1.00 136.07 1649 ARG B CA 1
ATOM 1736 C C . ARG B 1 4 ? 65.426 194.187 8.362 1.00 132.96 1649 ARG B C 1
ATOM 1737 O O . ARG B 1 4 ? 64.216 194.103 8.187 1.00 133.06 1649 ARG B O 1
ATOM 1745 N N . MET B 1 5 ? 65.936 194.837 9.383 1.00 130.99 1650 MET B N 1
ATOM 1746 C CA . MET B 1 5 ? 65.025 195.138 10.468 1.00 132.77 1650 MET B CA 1
ATOM 1747 C C . MET B 1 5 ? 64.112 196.336 10.224 1.00 130.52 1650 MET B C 1
ATOM 1748 O O . MET B 1 5 ? 64.405 197.430 10.650 1.00 130.46 1650 MET B O 1
ATOM 1753 N N . SER B 1 6 ? 63.001 196.142 9.539 1.00 131.39 1651 SER B N 1
ATOM 1754 C CA . SER B 1 6 ? 61.973 197.176 9.496 1.00 137.72 1651 SER B CA 1
ATOM 1755 C C . SER B 1 6 ? 61.295 197.272 10.823 1.00 138.66 1651 SER B C 1
ATOM 1756 O O . SER B 1 6 ? 61.285 196.310 11.582 1.00 135.99 1651 SER B O 1
ATOM 1759 N N . MET B 1 7 ? 60.703 198.437 11.087 1.00 144.94 1652 MET B N 1
ATOM 1760 C CA . MET B 1 7 ? 59.837 198.637 12.255 1.00 143.37 1652 MET B CA 1
ATOM 1761 C C . MET B 1 7 ? 58.555 199.401 11.970 1.00 143.86 1652 MET B C 1
ATOM 1762 O O . MET B 1 7 ? 58.479 200.205 11.024 1.00 149.73 1652 MET B O 1
ATOM 1767 N N . VAL B 1 8 ? 57.574 199.177 12.836 1.00 139.49 1653 VAL B N 1
ATOM 1768 C CA . VAL B 1 8 ? 56.524 200.155 13.060 1.00 145.11 1653 VAL B CA 1
ATOM 1769 C C . VAL B 1 8 ? 56.369 200.294 14.566 1.00 148.50 1653 VAL B C 1
ATOM 1770 O O . VAL B 1 8 ? 57.023 199.584 15.329 1.00 153.94 1653 VAL B O 1
ATOM 1774 N N . VAL B 1 9 ? 55.507 201.211 14.990 1.00 151.02 1654 VAL B N 1
ATOM 1775 C CA . VAL B 1 9 ? 55.090 201.299 16.391 1.00 156.23 1654 VAL B CA 1
ATOM 1776 C C . VAL B 1 9 ? 53.566 201.333 16.471 1.00 161.70 1654 VAL B C 1
ATOM 1777 O O . VAL B 1 9 ? 52.884 201.439 15.439 1.00 174.50 1654 VAL B O 1
ATOM 1781 N N . SER B 1 10 ? 53.016 201.264 17.682 1.00 157.10 1655 SER B N 1
ATOM 1782 C CA . SER B 1 10 ? 51.595 201.525 17.844 1.00 155.75 1655 SER B CA 1
ATOM 1783 C C . SER B 1 10 ? 51.295 201.884 19.259 1.00 162.93 1655 SER B C 1
ATOM 1784 O O . SER B 1 10 ? 51.977 201.411 20.166 1.00 166.89 1655 SER B O 1
ATOM 1787 N N . GLY B 1 11 ? 50.265 202.708 19.444 1.00 171.06 1656 GLY B N 1
ATOM 1788 C CA . GLY B 1 11 ? 49.814 203.131 20.790 1.00 176.48 1656 GLY B CA 1
ATOM 1789 C C . GLY B 1 11 ? 50.710 204.172 21.442 1.00 171.83 1656 GLY B C 1
ATOM 1790 O O . GLY B 1 11 ? 50.695 204.358 22.668 1.00 168.72 1656 GLY B O 1
ATOM 1791 N N . LEU B 1 12 ? 51.497 204.838 20.602 1.00 162.15 1657 LEU B N 1
ATOM 1792 C CA . LEU B 1 12 ? 52.503 205.763 21.066 1.00 157.29 1657 LEU B CA 1
ATOM 1793 C C . LEU B 1 12 ? 51.972 207.154 20.919 1.00 158.12 1657 LEU B C 1
ATOM 1794 O O . LEU B 1 12 ? 51.281 207.469 19.954 1.00 156.33 1657 LEU B O 1
ATOM 1799 N N . THR B 1 13 ? 52.308 207.987 21.889 1.00 160.81 1658 THR B N 1
ATOM 1800 C CA . THR B 1 13 ? 52.075 209.404 21.761 1.00 165.12 1658 THR B CA 1
ATOM 1801 C C . THR B 1 13 ? 53.030 209.890 20.689 1.00 161.43 1658 THR B C 1
ATOM 1802 O O . THR B 1 13 ? 54.065 209.254 20.460 1.00 153.06 1658 THR B O 1
ATOM 1806 N N . PRO B 1 14 ? 52.686 211.010 20.026 1.00 164.57 1659 PRO B N 1
ATOM 1807 C CA . PRO B 1 14 ? 53.711 211.596 19.181 1.00 163.52 1659 PRO B CA 1
ATOM 1808 C C . PRO B 1 14 ? 54.971 211.725 20.013 1.00 164.69 1659 PRO B C 1
ATOM 1809 O O . PRO B 1 14 ? 55.975 211.070 19.754 1.00 159.93 1659 PRO B O 1
ATOM 1813 N N . GLU B 1 15 ? 54.877 212.545 21.043 1.00 172.52 1660 GLU B N 1
ATOM 1814 C CA . GLU B 1 15 ? 55.932 212.732 22.008 1.00 176.63 1660 GLU B CA 1
ATOM 1815 C C . GLU B 1 15 ? 56.876 211.502 22.163 1.00 168.28 1660 GLU B C 1
ATOM 1816 O O . GLU B 1 15 ? 58.078 211.603 21.915 1.00 164.14 1660 GLU B O 1
ATOM 1822 N N . GLU B 1 16 ? 56.336 210.362 22.590 1.00 164.91 1661 GLU B N 1
ATOM 1823 C CA . GLU B 1 16 ? 57.143 209.159 22.837 1.00 160.31 1661 GLU B CA 1
ATOM 1824 C C . GLU B 1 16 ? 57.880 208.746 21.584 1.00 154.29 1661 GLU B C 1
ATOM 1825 O O . GLU B 1 16 ? 59.104 208.564 21.571 1.00 152.23 1661 GLU B O 1
ATOM 1831 N N . PHE B 1 17 ? 57.105 208.611 20.525 1.00 152.84 1662 PHE B N 1
ATOM 1832 C CA . PHE B 1 17 ? 57.597 208.163 19.238 1.00 151.12 1662 PHE B CA 1
ATOM 1833 C C . PHE B 1 17 ? 58.897 208.839 18.763 1.00 155.07 1662 PHE B C 1
ATOM 1834 O O . PHE B 1 17 ? 59.643 208.288 17.960 1.00 148.46 1662 PHE B O 1
ATOM 1842 N N . MET B 1 18 ? 59.169 210.034 19.266 1.00 167.26 1663 MET B N 1
ATOM 1843 C CA . MET B 1 18 ? 60.350 210.791 18.851 1.00 175.95 1663 MET B CA 1
ATOM 1844 C C . MET B 1 18 ? 61.618 210.166 19.408 1.00 172.77 1663 MET B C 1
ATOM 1845 O O . MET B 1 18 ? 62.650 210.165 18.745 1.00 173.81 1663 MET B O 1
ATOM 1850 N N . LEU B 1 19 ? 61.528 209.637 20.623 1.00 169.69 1664 LEU B N 1
ATOM 1851 C CA . LEU B 1 19 ? 62.659 208.984 21.268 1.00 165.02 1664 LEU B CA 1
ATOM 1852 C C . LEU B 1 19 ? 62.851 207.627 20.653 1.00 158.00 1664 LEU B C 1
ATOM 1853 O O . LEU B 1 19 ? 63.932 207.051 20.724 1.00 154.31 1664 LEU B O 1
ATOM 1858 N N . VAL B 1 20 ? 61.797 207.100 20.050 1.00 157.36 1665 VAL B N 1
ATOM 1859 C CA . VAL B 1 20 ? 61.943 205.911 19.237 1.00 158.07 1665 VAL B CA 1
ATOM 1860 C C . VAL B 1 20 ? 62.784 206.300 18.058 1.00 157.62 1665 VAL B C 1
ATOM 1861 O O . VAL B 1 20 ? 63.889 205.785 17.878 1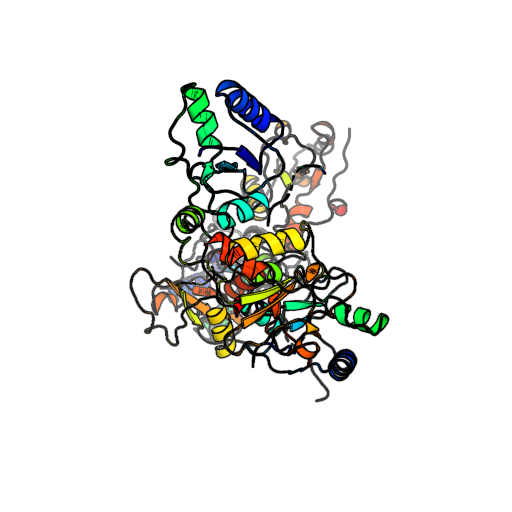.00 154.17 1665 VAL B O 1
ATOM 1865 N N . TYR B 1 21 ? 62.244 207.234 17.276 1.00 158.30 1666 TYR B N 1
ATOM 1866 C CA . TYR B 1 21 ? 62.866 207.667 16.046 1.00 158.25 1666 TYR B CA 1
ATOM 1867 C C . TYR B 1 21 ? 64.348 207.860 16.292 1.00 152.22 1666 TYR B C 1
ATOM 1868 O O . TYR B 1 21 ? 65.178 207.340 15.548 1.00 148.70 1666 TYR B O 1
ATOM 1877 N N . LYS B 1 22 ? 64.642 208.592 17.360 1.00 149.41 1667 LYS B N 1
ATOM 1878 C CA . LYS B 1 22 ? 65.997 208.877 17.787 1.00 148.77 1667 LYS B CA 1
ATOM 1879 C C . LYS B 1 22 ? 66.834 207.603 17.862 1.00 149.55 1667 LYS B C 1
ATOM 1880 O O . LYS B 1 22 ? 67.929 207.536 17.307 1.00 152.09 1667 LYS B O 1
ATOM 1886 N N . PHE B 1 23 ? 66.313 206.581 18.526 1.00 151.67 1668 PHE B N 1
ATOM 1887 C CA . PHE B 1 23 ? 67.037 205.326 18.681 1.00 156.63 1668 PHE B CA 1
ATOM 1888 C C . PHE B 1 23 ? 67.231 204.635 17.350 1.00 148.00 1668 PHE B C 1
ATOM 1889 O O . PHE B 1 23 ? 68.324 204.150 17.022 1.00 141.31 1668 PHE B O 1
ATOM 1897 N N . ALA B 1 24 ? 66.138 204.581 16.597 1.00 144.32 1669 ALA B N 1
ATOM 1898 C CA . ALA B 1 24 ? 66.132 203.939 15.295 1.00 140.52 1669 ALA B CA 1
ATOM 1899 C C . ALA B 1 24 ? 67.212 204.578 14.457 1.00 138.65 1669 ALA B C 1
ATOM 1900 O O . ALA B 1 24 ? 68.119 203.902 13.952 1.00 134.25 1669 ALA B O 1
ATOM 1902 N N . ARG B 1 25 ? 67.100 205.894 14.331 1.00 137.57 1670 ARG B N 1
ATOM 1903 C CA . ARG B 1 25 ? 68.114 206.666 13.698 1.00 138.46 1670 ARG B CA 1
ATOM 1904 C C . ARG B 1 25 ? 69.431 206.120 14.189 1.00 138.11 1670 ARG B C 1
ATOM 1905 O O . ARG B 1 25 ? 70.212 205.615 13.386 1.00 146.60 1670 ARG B O 1
ATOM 1913 N N . LYS B 1 26 ? 69.661 206.162 15.494 1.00 136.61 1671 LYS B N 1
ATOM 1914 C CA . LYS B 1 26 ? 70.973 205.833 16.021 1.00 139.25 1671 LYS B CA 1
ATOM 1915 C C . LYS B 1 26 ? 71.527 204.523 15.506 1.00 135.59 1671 LYS B C 1
ATOM 1916 O O . LYS B 1 26 ? 72.676 204.455 15.047 1.00 136.34 1671 LYS B O 1
ATOM 1922 N N . HIS B 1 27 ? 70.722 203.483 15.551 1.00 132.28 1672 HIS B N 1
ATOM 1923 C CA . HIS B 1 27 ? 71.270 202.171 15.306 1.00 133.42 1672 HIS B CA 1
ATOM 1924 C C . HIS B 1 27 ? 71.111 201.653 13.880 1.00 132.39 1672 HIS B C 1
ATOM 1925 O O . HIS B 1 27 ? 71.043 200.445 13.653 1.00 129.60 1672 HIS B O 1
ATOM 1932 N N . HIS B 1 28 ? 71.117 202.555 12.913 1.00 134.64 1673 HIS B N 1
ATOM 1933 C CA . HIS B 1 28 ? 71.007 202.160 11.517 1.00 136.54 1673 HIS B CA 1
ATOM 1934 C C . HIS B 1 28 ? 69.716 201.360 11.298 1.00 129.00 1673 HIS B C 1
ATOM 1935 O O . HIS B 1 28 ? 69.683 200.431 10.474 1.00 126.77 1673 HIS B O 1
ATOM 1942 N N . ILE B 1 29 ? 68.660 201.744 12.001 1.00 125.22 1674 ILE B N 1
ATOM 1943 C CA . ILE B 1 29 ? 67.439 200.959 11.967 1.00 126.17 1674 ILE B CA 1
ATOM 1944 C C . ILE B 1 29 ? 66.335 201.552 11.113 1.00 124.65 1674 ILE B C 1
ATOM 1945 O O . ILE B 1 29 ? 65.878 202.663 11.334 1.00 125.35 1674 ILE B O 1
ATOM 1950 N N . THR B 1 30 ? 65.895 200.757 10.153 1.00 122.77 1675 THR B N 1
ATOM 1951 C CA . THR B 1 30 ? 64.739 201.073 9.370 1.00 123.82 1675 THR B CA 1
ATOM 1952 C C . THR B 1 30 ? 63.591 201.375 10.247 1.00 119.53 1675 THR B C 1
ATOM 1953 O O . THR B 1 30 ? 63.522 200.885 11.353 1.00 115.81 1675 THR B O 1
ATOM 1957 N N . LEU B 1 31 ? 62.676 202.176 9.724 1.00 121.93 1676 LEU B N 1
ATOM 1958 C CA . LEU B 1 31 ? 61.444 202.480 10.407 1.00 123.19 1676 LEU B CA 1
ATOM 1959 C C . LEU B 1 31 ? 60.404 203.023 9.437 1.00 122.20 1676 LEU B C 1
ATOM 1960 O O . LEU B 1 31 ? 60.691 203.955 8.706 1.00 124.54 1676 LEU B O 1
ATOM 1965 N N . THR B 1 32 ? 59.222 202.420 9.420 1.00 118.82 1677 THR B N 1
ATOM 1966 C CA . THR B 1 32 ? 58.113 202.933 8.633 1.00 120.77 1677 THR B CA 1
ATOM 1967 C C . THR B 1 32 ? 56.992 203.268 9.586 1.00 119.51 1677 THR B C 1
ATOM 1968 O O . THR B 1 32 ? 57.072 202.903 10.745 1.00 117.26 1677 THR B O 1
ATOM 1972 N N . ASN B 1 33 ? 55.941 203.936 9.111 1.00 122.24 1678 ASN B N 1
ATOM 1973 C CA . ASN B 1 33 ? 54.706 204.071 9.899 1.00 123.73 1678 ASN B CA 1
ATOM 1974 C C . ASN B 1 33 ? 53.591 203.203 9.362 1.00 125.25 1678 ASN B C 1
ATOM 1975 O O . ASN B 1 33 ? 52.657 202.866 10.101 1.00 130.14 1678 ASN B O 1
ATOM 1980 N N . LEU B 1 34 ? 53.680 202.832 8.092 1.00 125.70 1679 LEU B N 1
ATOM 1981 C CA . LEU B 1 34 ? 52.736 201.889 7.520 1.00 127.36 1679 LEU B CA 1
ATOM 1982 C C . LEU B 1 34 ? 53.419 200.549 7.343 1.00 122.93 1679 LEU B C 1
ATOM 1983 O O . LEU B 1 34 ? 54.582 200.492 6.971 1.00 122.32 1679 LEU B O 1
ATOM 1988 N N . ILE B 1 35 ? 52.683 199.475 7.625 1.00 121.39 1680 ILE B N 1
ATOM 1989 C CA . ILE B 1 35 ? 53.256 198.147 7.955 1.00 117.75 1680 ILE B CA 1
ATOM 1990 C C . ILE B 1 35 ? 53.156 197.083 6.841 1.00 118.78 1680 ILE B C 1
ATOM 1991 O O . ILE B 1 35 ? 52.113 196.965 6.178 1.00 123.71 1680 ILE B O 1
ATOM 1996 N N . THR B 1 36 ? 54.217 196.289 6.659 1.00 115.96 1681 THR B N 1
ATOM 1997 C CA . THR B 1 36 ? 54.230 195.225 5.637 1.00 116.67 1681 THR B CA 1
ATOM 1998 C C . THR B 1 36 ? 55.086 194.059 6.021 1.00 115.69 1681 THR B C 1
ATOM 1999 O O . THR B 1 36 ? 55.715 194.074 7.081 1.00 111.92 1681 THR B O 1
ATOM 2003 N N . GLU B 1 37 ? 55.121 193.056 5.145 1.00 120.18 1682 GLU B N 1
ATOM 2004 C CA . GLU B 1 37 ? 56.067 191.952 5.301 1.00 123.84 1682 GLU B CA 1
ATOM 2005 C C . GLU B 1 37 ? 57.309 192.640 5.776 1.00 128.00 1682 GLU B C 1
ATOM 2006 O O . GLU B 1 37 ? 57.733 192.457 6.907 1.00 132.49 1682 GLU B O 1
ATOM 2012 N N . GLU B 1 38 ? 57.852 193.507 4.934 1.00 134.42 1683 GLU B N 1
ATOM 2013 C CA . GLU B 1 38 ? 59.157 194.117 5.212 1.00 138.49 1683 GLU B CA 1
ATOM 2014 C C . GLU B 1 38 ? 59.348 194.347 6.724 1.00 135.57 1683 GLU B C 1
ATOM 2015 O O . GLU B 1 38 ? 60.467 194.151 7.254 1.00 134.83 1683 GLU B O 1
ATOM 2021 N N . THR B 1 39 ? 58.250 194.705 7.423 1.00 131.78 1684 THR B N 1
ATOM 2022 C CA . THR B 1 39 ? 58.266 194.864 8.885 1.00 124.34 1684 THR B CA 1
ATOM 2023 C C . THR B 1 39 ? 58.629 193.613 9.630 1.00 118.03 1684 THR B C 1
ATOM 2024 O O . THR B 1 39 ? 58.179 192.541 9.285 1.00 116.18 1684 THR B O 1
ATOM 2028 N N . THR B 1 40 ? 59.518 193.754 10.599 1.00 113.44 1685 THR B N 1
ATOM 2029 C CA . THR B 1 40 ? 60.003 192.613 11.352 1.00 109.73 1685 THR B CA 1
ATOM 2030 C C . THR B 1 40 ? 59.588 192.816 12.771 1.00 105.92 1685 THR B C 1
ATOM 2031 O O . THR B 1 40 ? 58.894 192.011 13.325 1.00 105.66 1685 THR B O 1
ATOM 2035 N N . HIS B 1 41 ? 60.016 193.925 13.337 1.00 104.16 1686 HIS B N 1
ATOM 2036 C CA . HIS B 1 41 ? 59.766 194.223 14.710 1.00 104.06 1686 HIS B CA 1
ATOM 2037 C C . HIS B 1 41 ? 58.687 195.276 14.818 1.00 103.91 1686 HIS B C 1
ATOM 2038 O O . HIS B 1 41 ? 58.638 196.247 14.061 1.00 101.99 1686 HIS B O 1
ATOM 2045 N N . VAL B 1 42 ? 57.837 195.067 15.818 1.00 105.02 1687 VAL B N 1
ATOM 2046 C CA . VAL B 1 42 ? 56.636 195.867 16.067 1.00 105.83 1687 VAL B CA 1
ATOM 2047 C C . VAL B 1 42 ? 56.609 196.303 17.515 1.00 108.13 1687 VAL B C 1
ATOM 2048 O O . VAL B 1 42 ? 56.401 195.483 18.414 1.00 111.03 1687 VAL B O 1
ATOM 2052 N N . VAL B 1 43 ? 56.812 197.581 17.761 1.00 109.66 1688 VAL B N 1
ATOM 2053 C CA . VAL B 1 43 ? 56.895 198.041 19.127 1.00 113.00 1688 VAL B CA 1
ATOM 2054 C C . VAL B 1 43 ? 55.553 198.538 19.635 1.00 118.10 1688 VAL B C 1
ATOM 2055 O O . VAL B 1 43 ? 54.841 199.284 18.959 1.00 119.07 1688 VAL B O 1
ATOM 2059 N N . MET B 1 44 ? 55.216 198.096 20.840 1.00 122.43 1689 MET B N 1
ATOM 2060 C CA . MET B 1 44 ? 53.951 198.412 21.449 1.00 127.50 1689 MET B CA 1
ATOM 2061 C C . MET B 1 44 ? 54.207 199.095 22.775 1.00 131.60 1689 MET B C 1
ATOM 2062 O O . MET B 1 44 ? 55.199 198.805 23.439 1.00 131.94 1689 MET B O 1
ATOM 2067 N N . LYS B 1 45 ? 53.300 199.994 23.150 1.00 135.93 1690 LYS B N 1
ATOM 2068 C CA . LYS B 1 45 ? 53.306 200.594 24.472 1.00 141.19 1690 LYS B CA 1
ATOM 2069 C C . LYS B 1 45 ? 52.641 199.603 25.421 1.00 143.76 1690 LYS B C 1
ATOM 2070 O O . LYS B 1 45 ? 51.554 199.093 25.139 1.00 141.51 1690 LYS B O 1
ATOM 2076 N N . THR B 1 46 ? 53.306 199.317 26.541 1.00 147.06 1691 THR B N 1
ATOM 2077 C CA . THR B 1 46 ? 52.811 198.314 27.474 1.00 150.34 1691 THR B CA 1
ATOM 2078 C C . THR B 1 46 ? 52.815 198.814 28.898 1.00 158.47 1691 THR B C 1
ATOM 2079 O O . THR B 1 46 ? 53.332 199.889 29.189 1.00 160.30 1691 THR B O 1
ATOM 2083 N N . ASP B 1 47 ? 52.228 197.996 29.771 1.00 163.42 1692 ASP B N 1
ATOM 2084 C CA . ASP B 1 47 ? 52.417 198.113 31.202 1.00 171.32 1692 ASP B CA 1
ATOM 2085 C C . ASP B 1 47 ? 53.722 197.393 31.575 1.00 171.13 1692 ASP B C 1
ATOM 2086 O O . ASP B 1 47 ? 54.351 196.748 30.738 1.00 169.00 1692 ASP B O 1
ATOM 2091 N N . ALA B 1 48 ? 54.114 197.500 32.835 1.00 176.43 1693 ALA B N 1
ATOM 2092 C CA . ALA B 1 48 ? 55.342 196.863 33.338 1.00 176.07 1693 ALA B CA 1
ATOM 2093 C C . ALA B 1 48 ? 55.479 195.372 32.983 1.00 170.57 1693 ALA B C 1
ATOM 2094 O O . ALA B 1 48 ? 56.568 194.888 32.716 1.00 163.57 1693 ALA B O 1
ATOM 2096 N N . GLU B 1 49 ? 54.351 194.664 33.010 1.00 172.75 1694 GLU B N 1
ATOM 2097 C CA . GLU B 1 49 ? 54.299 193.230 32.730 1.00 171.63 1694 GLU B CA 1
ATOM 2098 C C . GLU B 1 49 ? 54.118 192.945 31.253 1.00 163.24 1694 GLU B C 1
ATOM 2099 O O . GLU B 1 49 ? 53.671 191.861 30.877 1.00 159.80 1694 GLU B O 1
ATOM 2105 N N . PHE B 1 50 ? 54.447 193.928 30.419 1.00 160.28 1695 PHE B N 1
ATOM 2106 C CA . PHE B 1 50 ? 54.340 193.790 28.976 1.00 155.10 1695 PHE B CA 1
ATOM 2107 C C . PHE B 1 50 ? 52.945 193.372 28.552 1.00 155.21 1695 PHE B C 1
ATOM 2108 O O . PHE B 1 50 ? 52.763 192.353 27.894 1.00 152.60 1695 PHE B O 1
ATOM 2116 N N . VAL B 1 51 ? 51.963 194.166 28.944 1.00 160.52 1696 VAL B N 1
ATOM 2117 C CA . VAL B 1 51 ? 50.589 193.955 28.522 1.00 163.24 1696 VAL B CA 1
ATOM 2118 C C . VAL B 1 51 ? 50.135 195.227 27.853 1.00 166.19 1696 VAL B C 1
ATOM 2119 O O . VAL B 1 51 ? 50.365 196.323 28.381 1.00 173.46 1696 VAL B O 1
ATOM 2123 N N . CYS B 1 52 ? 49.494 195.087 26.698 1.00 163.44 1697 CYS B N 1
ATOM 2124 C CA . CYS B 1 52 ? 49.164 196.244 25.861 1.00 161.12 1697 CYS B CA 1
ATOM 2125 C C . CYS B 1 52 ? 47.720 196.219 25.416 1.00 162.37 1697 CYS B C 1
ATOM 2126 O O . CYS B 1 52 ? 47.053 195.182 25.500 1.00 158.98 1697 CYS B O 1
ATOM 2129 N N . GLU B 1 53 ? 47.257 197.377 24.941 1.00 164.30 1698 GLU B N 1
ATOM 2130 C CA . GLU B 1 53 ? 45.949 197.493 24.307 1.00 167.16 1698 GLU B CA 1
ATOM 2131 C C . GLU B 1 53 ? 46.031 196.875 22.931 1.00 164.39 1698 GLU B C 1
ATOM 2132 O O . GLU B 1 53 ? 47.116 196.522 22.466 1.00 157.71 1698 GLU B O 1
ATOM 2138 N N . ARG B 1 54 ? 44.880 196.772 22.277 1.00 169.88 1699 ARG B N 1
ATOM 2139 C CA . ARG B 1 54 ? 44.778 196.071 21.020 1.00 171.55 1699 ARG B CA 1
ATOM 2140 C C . ARG B 1 54 ? 44.499 197.034 19.887 1.00 179.62 1699 ARG B C 1
ATOM 2141 O O . ARG B 1 54 ? 43.357 197.411 19.614 1.00 186.16 1699 ARG B O 1
ATOM 2149 N N . THR B 1 55 ? 45.585 197.419 19.219 1.00 183.47 1700 THR B N 1
ATOM 2150 C CA . THR B 1 55 ? 45.563 198.311 18.065 1.00 182.13 1700 THR B CA 1
ATOM 2151 C C . THR B 1 55 ? 45.546 197.432 16.835 1.00 171.32 1700 THR B C 1
ATOM 2152 O O . THR B 1 55 ? 45.786 196.235 16.939 1.00 168.81 1700 THR B O 1
ATOM 2156 N N . LEU B 1 56 ? 45.258 198.009 15.679 1.00 163.33 1701 LEU B N 1
ATOM 2157 C CA . LEU B 1 56 ? 45.248 197.214 14.471 1.00 159.10 1701 LEU B CA 1
ATOM 2158 C C . LEU B 1 56 ? 46.615 196.615 14.221 1.00 147.86 1701 LEU B C 1
ATOM 2159 O O . LEU B 1 56 ? 46.740 195.467 13.821 1.00 138.95 1701 LEU B O 1
ATOM 2164 N N . LYS B 1 57 ? 47.653 197.410 14.428 1.00 146.20 1702 LYS B N 1
ATOM 2165 C CA . LYS B 1 57 ? 49.006 196.919 14.191 1.00 142.99 1702 LYS B CA 1
ATOM 2166 C C . LYS B 1 57 ? 49.316 195.739 15.118 1.00 137.44 1702 LYS B C 1
ATOM 2167 O O . LYS B 1 57 ? 49.944 194.768 14.707 1.00 133.86 1702 LYS B O 1
ATOM 2173 N N . TYR B 1 58 ? 48.858 195.826 16.362 1.00 135.44 1703 TYR B N 1
ATOM 2174 C CA . TYR B 1 58 ? 48.981 194.729 17.294 1.00 132.33 1703 TYR B CA 1
ATOM 2175 C C . TYR B 1 58 ? 48.559 193.460 16.564 1.00 131.12 1703 TYR B C 1
ATOM 2176 O O . TYR B 1 58 ? 49.379 192.575 16.341 1.00 128.43 1703 TYR B O 1
ATOM 2185 N N . PHE B 1 59 ? 47.303 193.409 16.138 1.00 132.34 1704 PHE B N 1
ATOM 2186 C CA . PHE B 1 59 ? 46.769 192.212 15.504 1.00 132.45 1704 PHE B CA 1
ATOM 2187 C C . PHE B 1 59 ? 47.609 191.747 14.329 1.00 125.34 1704 PHE B C 1
ATOM 2188 O O . PHE B 1 59 ? 47.976 190.598 14.230 1.00 120.64 1704 PHE B O 1
ATOM 2196 N N . LEU B 1 60 ? 47.945 192.661 13.449 1.00 127.83 1705 LEU B N 1
ATOM 2197 C CA . LEU B 1 60 ? 48.608 192.290 12.210 1.00 129.54 1705 LEU B CA 1
ATOM 2198 C C . LEU B 1 60 ? 49.997 191.696 12.410 1.00 125.35 1705 LEU B C 1
ATOM 2199 O O . LEU B 1 60 ? 50.379 190.751 11.708 1.00 123.99 1705 LEU B O 1
ATOM 2204 N N . GLY B 1 61 ? 50.759 192.256 13.342 1.00 124.04 1706 GLY B N 1
ATOM 2205 C CA . GLY B 1 61 ? 52.120 191.786 13.584 1.00 125.13 1706 GLY B CA 1
ATOM 2206 C C . GLY B 1 61 ? 52.160 190.350 14.078 1.00 126.07 1706 GLY B C 1
ATOM 2207 O O . GLY B 1 61 ? 53.030 189.548 13.703 1.00 125.14 1706 GLY B O 1
ATOM 2208 N N . ILE B 1 62 ? 51.201 190.031 14.922 1.00 128.28 1707 ILE B N 1
ATOM 2209 C CA . ILE B 1 62 ? 51.023 188.675 15.384 1.00 131.92 1707 ILE B CA 1
ATOM 2210 C C . ILE B 1 62 ? 50.715 187.742 14.209 1.00 125.24 1707 ILE B C 1
ATOM 2211 O O . ILE B 1 62 ? 51.346 186.700 14.062 1.00 121.48 1707 ILE B O 1
ATOM 2216 N N . ALA B 1 63 ? 49.729 188.124 13.399 1.00 124.01 1708 ALA B N 1
ATOM 2217 C CA . ALA B 1 63 ? 49.277 187.318 12.259 1.00 123.90 1708 ALA B CA 1
ATOM 2218 C C . ALA B 1 63 ? 50.433 187.044 11.332 1.00 122.19 1708 ALA B C 1
ATOM 2219 O O . ALA B 1 63 ? 50.641 185.905 10.871 1.00 121.77 1708 ALA B O 1
ATOM 2221 N N . GLY B 1 64 ? 51.196 188.104 11.093 1.00 122.03 1709 GLY B N 1
ATOM 2222 C CA . GLY B 1 64 ? 52.431 188.025 10.329 1.00 122.70 1709 GLY B CA 1
ATOM 2223 C C . GLY B 1 64 ? 53.451 187.133 10.992 1.00 121.66 1709 GLY B C 1
ATOM 2224 O O . GLY B 1 64 ? 54.224 186.456 10.319 1.00 121.52 1709 GLY B O 1
ATOM 2225 N N . GLY B 1 65 ? 53.425 187.104 12.316 1.00 122.12 1710 GLY B N 1
ATOM 2226 C CA . GLY B 1 65 ? 54.332 186.263 13.073 1.00 123.04 1710 GLY B CA 1
ATOM 2227 C C . GLY B 1 65 ? 55.590 187.057 13.253 1.00 120.23 1710 GLY B C 1
ATOM 2228 O O . GLY B 1 65 ? 56.710 186.560 13.073 1.00 118.21 1710 GLY B O 1
ATOM 2229 N N . LYS B 1 66 ? 55.389 188.297 13.650 1.00 120.43 1711 LYS B N 1
ATOM 2230 C CA . LYS B 1 66 ? 56.476 189.215 13.756 1.00 123.13 1711 LYS B CA 1
ATOM 2231 C C . LYS B 1 66 ? 56.846 189.366 15.228 1.00 126.08 1711 LYS B C 1
ATOM 2232 O O . LYS B 1 66 ? 56.100 188.940 16.132 1.00 127.48 1711 LYS B O 1
ATOM 2238 N N . TRP B 1 67 ? 58.014 189.961 15.443 1.00 127.60 1712 TRP B N 1
ATOM 2239 C CA . TRP B 1 67 ? 58.570 190.181 16.771 1.00 130.77 1712 TRP B CA 1
ATOM 2240 C C . TRP B 1 67 ? 57.873 191.310 17.512 1.00 131.72 1712 TRP B C 1
ATOM 2241 O O . TRP B 1 67 ? 58.230 192.482 17.347 1.00 132.78 1712 TRP B O 1
ATOM 2252 N N . VAL B 1 68 ? 56.885 190.973 18.338 1.00 129.96 1713 VAL B N 1
ATOM 2253 C CA . VAL B 1 68 ? 56.111 192.023 19.004 1.00 126.59 1713 VAL B CA 1
ATOM 2254 C C . VAL B 1 68 ? 56.638 192.290 20.391 1.00 127.05 1713 VAL B C 1
ATOM 2255 O O . VAL B 1 68 ? 56.637 191.395 21.232 1.00 130.49 1713 VAL B O 1
ATOM 2259 N N . VAL B 1 69 ? 57.055 193.529 20.623 1.00 125.42 1714 VAL B N 1
ATOM 2260 C CA . VAL B 1 69 ? 57.816 193.878 21.813 1.00 127.21 1714 VAL B CA 1
ATOM 2261 C C . VAL B 1 69 ? 57.328 195.169 22.446 1.00 129.13 1714 VAL B C 1
ATOM 2262 O O . VAL B 1 69 ? 56.551 195.919 21.863 1.00 126.41 1714 VAL B O 1
ATOM 2266 N N . SER B 1 70 ? 57.813 195.412 23.658 1.00 132.52 1715 SER B N 1
ATOM 2267 C CA . SER B 1 70 ? 57.372 196.551 24.449 1.00 135.20 1715 SER B CA 1
ATOM 2268 C C . SER B 1 70 ? 58.250 197.755 24.199 1.00 128.92 1715 SER B C 1
ATOM 2269 O O . SER B 1 70 ? 59.424 197.624 23.906 1.00 123.45 1715 SER B O 1
ATOM 2272 N N . TYR B 1 71 ? 57.642 198.922 24.348 1.00 128.65 1716 TYR B N 1
ATOM 2273 C CA . TYR B 1 71 ? 58.339 200.180 24.301 1.00 129.54 1716 TYR B CA 1
ATOM 2274 C C . TYR B 1 71 ? 59.440 200.223 25.334 1.00 132.19 1716 TYR B C 1
ATOM 2275 O O . TYR B 1 71 ? 60.466 200.861 25.156 1.00 128.86 1716 TYR B O 1
ATOM 2284 N N . PHE B 1 72 ? 59.210 199.546 26.449 1.00 139.53 1717 PHE B N 1
ATOM 2285 C CA . PHE B 1 72 ? 60.164 199.562 27.560 1.00 147.38 1717 PHE B CA 1
ATOM 2286 C C . PHE B 1 72 ? 61.477 198.941 27.140 1.00 148.15 1717 PHE B C 1
ATOM 2287 O O . PHE B 1 72 ? 62.501 199.170 27.777 1.00 151.75 1717 PHE B O 1
ATOM 2295 N N . TRP B 1 73 ? 61.442 198.131 26.085 1.00 146.17 1718 TRP B N 1
ATOM 2296 C CA . TRP B 1 73 ? 62.673 197.693 25.474 1.00 145.21 1718 TRP B CA 1
ATOM 2297 C C . TRP B 1 73 ? 63.506 198.913 25.174 1.00 143.54 1718 TRP B C 1
ATOM 2298 O O . TRP B 1 73 ? 64.695 198.966 25.477 1.00 142.31 1718 TRP B O 1
ATOM 2309 N N . VAL B 1 74 ? 62.857 199.902 24.577 1.00 144.22 1719 VAL B N 1
ATOM 2310 C CA . VAL B 1 74 ? 63.552 201.073 24.104 1.00 149.10 1719 VAL B CA 1
ATOM 2311 C C . VAL B 1 74 ? 64.047 201.867 25.275 1.00 148.03 1719 VAL B C 1
ATOM 2312 O O . VAL B 1 74 ? 65.234 202.121 25.403 1.00 147.21 1719 VAL B O 1
ATOM 2316 N N . THR B 1 75 ? 63.119 202.259 26.123 1.00 146.89 1720 THR B N 1
ATOM 2317 C CA . THR B 1 75 ? 63.454 203.102 27.247 1.00 151.13 1720 THR B CA 1
ATOM 2318 C C . THR B 1 75 ? 64.675 202.544 27.961 1.00 149.73 1720 THR B C 1
ATOM 2319 O O . THR B 1 75 ? 65.545 203.291 28.402 1.00 151.01 1720 THR B O 1
ATOM 2323 N N . GLN B 1 76 ? 64.712 201.221 28.091 1.00 146.54 1721 GLN B N 1
ATOM 2324 C CA . GLN B 1 76 ? 65.839 200.539 28.707 1.00 148.03 1721 GLN B CA 1
ATOM 2325 C C . GLN B 1 76 ? 67.044 200.646 27.797 1.00 144.38 1721 GLN B C 1
ATOM 2326 O O . GLN B 1 76 ? 68.122 201.049 28.228 1.00 145.75 1721 GLN B O 1
ATOM 2332 N N . SER B 1 77 ? 66.856 200.264 26.537 1.00 140.79 1722 SER B N 1
ATOM 2333 C CA . SER B 1 77 ? 67.922 200.341 25.537 1.00 139.37 1722 SER B CA 1
ATOM 2334 C C . SER B 1 77 ? 68.526 201.735 25.579 1.00 143.78 1722 SER B C 1
ATOM 2335 O O . SER B 1 77 ? 69.735 201.887 25.432 1.00 144.89 1722 SER B O 1
ATOM 2338 N N . ILE B 1 78 ? 67.666 202.740 25.770 1.00 146.95 1723 ILE B N 1
ATOM 2339 C CA . ILE B 1 78 ? 68.080 204.133 25.931 1.00 151.83 1723 ILE B CA 1
ATOM 2340 C C . ILE B 1 78 ? 68.853 204.303 27.207 1.00 157.65 1723 ILE B C 1
ATOM 2341 O O . ILE B 1 78 ? 69.940 204.880 27.225 1.00 158.92 1723 ILE B O 1
ATOM 2346 N N . LYS B 1 79 ? 68.281 203.806 28.285 1.00 162.06 1724 LYS B N 1
ATOM 2347 C CA . LYS B 1 79 ? 68.930 203.931 29.571 1.00 170.77 1724 LYS B CA 1
ATOM 2348 C C . LYS B 1 79 ? 70.379 203.450 29.457 1.00 170.11 1724 LYS B C 1
ATOM 2349 O O . LYS B 1 79 ? 71.292 204.168 29.839 1.00 173.75 1724 LYS B O 1
ATOM 2355 N N . GLU B 1 80 ? 70.582 202.253 28.916 1.00 166.89 1725 GLU B N 1
ATOM 2356 C CA . GLU B 1 80 ? 71.934 201.738 28.692 1.00 169.34 1725 GLU B CA 1
ATOM 2357 C C . GLU B 1 80 ? 72.578 202.364 27.475 1.00 169.83 1725 GLU B C 1
ATOM 2358 O O . GLU B 1 80 ? 73.790 202.254 27.299 1.00 168.87 1725 GLU B O 1
ATOM 2364 N N . ARG B 1 81 ? 71.754 202.966 26.612 1.00 174.40 1726 ARG B N 1
ATOM 2365 C CA . ARG B 1 81 ? 72.198 203.597 25.344 1.00 177.95 1726 ARG B CA 1
ATOM 2366 C C . ARG B 1 81 ? 72.568 202.525 24.304 1.00 168.98 1726 ARG B C 1
ATOM 2367 O O . ARG B 1 81 ? 73.124 202.811 23.243 1.00 164.14 1726 ARG B O 1
ATOM 2375 N N . LYS B 1 82 ? 72.217 201.287 24.633 1.00 161.89 1727 LYS B N 1
ATOM 2376 C CA . LYS B 1 82 ? 72.862 200.116 24.094 1.00 155.04 1727 LYS B CA 1
ATOM 2377 C C . LYS B 1 82 ? 71.776 199.195 23.589 1.00 147.36 1727 LYS B C 1
ATOM 2378 O O . LYS B 1 82 ? 70.693 199.142 24.155 1.00 140.66 1727 LYS B O 1
ATOM 2384 N N . MET B 1 83 ? 72.074 198.489 22.506 1.00 145.63 1728 MET B N 1
ATOM 2385 C CA . MET B 1 83 ? 71.121 197.556 21.925 1.00 144.62 1728 MET B CA 1
ATOM 2386 C C . MET B 1 83 ? 70.870 196.428 22.915 1.00 143.81 1728 MET B C 1
ATOM 2387 O O . MET B 1 83 ? 71.644 195.470 22.983 1.00 145.80 1728 MET B O 1
ATOM 2392 N N . LEU B 1 84 ? 69.783 196.535 23.669 1.00 142.10 1729 LEU B N 1
ATOM 2393 C CA . LEU B 1 84 ? 69.393 195.454 24.557 1.00 143.50 1729 LEU B CA 1
ATOM 2394 C C . LEU B 1 84 ? 68.612 194.398 23.799 1.00 138.21 1729 LEU B C 1
ATOM 2395 O O . LEU B 1 84 ? 67.980 194.691 22.787 1.00 134.27 1729 LEU B O 1
ATOM 2400 N N . ASN B 1 85 ? 68.658 193.170 24.299 1.00 137.44 1730 ASN B N 1
ATOM 2401 C CA . ASN B 1 85 ? 67.984 192.058 23.651 1.00 133.85 1730 ASN B CA 1
ATOM 2402 C C . ASN B 1 85 ? 66.459 192.257 23.608 1.00 134.31 1730 ASN B C 1
ATOM 2403 O O . ASN B 1 85 ? 65.846 192.552 24.625 1.00 140.34 1730 ASN B O 1
ATOM 2408 N N . GLU B 1 86 ? 65.855 192.071 22.441 1.00 132.06 1731 GLU B N 1
ATOM 2409 C CA . GLU B 1 86 ? 64.414 192.296 22.255 1.00 133.43 1731 GLU B CA 1
ATOM 2410 C C . GLU B 1 86 ? 63.589 191.232 22.936 1.00 136.04 1731 GLU B C 1
ATOM 2411 O O . GLU B 1 86 ? 62.449 191.464 23.353 1.00 136.95 1731 GLU B O 1
ATOM 2417 N N . HIS B 1 87 ? 64.163 190.041 23.014 1.00 139.64 1732 HIS B N 1
ATOM 2418 C CA . HIS B 1 87 ? 63.406 188.845 23.329 1.00 144.90 1732 HIS B CA 1
ATOM 2419 C C . HIS B 1 87 ? 62.724 189.063 24.634 1.00 142.70 1732 HIS B C 1
ATOM 2420 O O . HIS B 1 87 ? 61.503 188.971 24.747 1.00 136.54 1732 HIS B O 1
ATOM 2427 N N . ASP B 1 88 ? 63.548 189.431 25.597 1.00 144.79 1733 ASP B N 1
ATOM 2428 C CA . ASP B 1 88 ? 63.099 189.656 26.944 1.00 150.74 1733 ASP B CA 1
ATOM 2429 C C . ASP B 1 88 ? 61.862 190.533 26.964 1.00 147.82 1733 ASP B C 1
ATOM 2430 O O . ASP B 1 88 ? 60.892 190.230 27.670 1.00 156.75 1733 ASP B O 1
ATOM 2435 N N . PHE B 1 89 ? 61.871 191.591 26.160 1.00 138.93 1734 PHE B N 1
ATOM 2436 C CA . PHE B 1 89 ? 60.800 192.582 26.201 1.00 135.31 1734 PHE B CA 1
ATOM 2437 C C . PHE B 1 89 ? 59.655 192.231 25.275 1.00 128.57 1734 PHE B C 1
ATOM 2438 O O . PHE B 1 89 ? 58.843 193.086 24.954 1.00 125.28 1734 PHE B O 1
ATOM 2446 N N . GLU B 1 90 ? 59.581 190.971 24.874 1.00 125.90 1735 GLU B N 1
ATOM 2447 C CA . GLU B 1 90 ? 58.440 190.504 24.135 1.00 126.24 1735 GLU B CA 1
ATOM 2448 C C . GLU B 1 90 ? 57.148 190.616 24.932 1.00 130.05 1735 GLU B C 1
ATOM 2449 O O . GLU B 1 90 ? 57.130 190.410 26.146 1.00 136.19 1735 GLU B O 1
ATOM 2455 N N . VAL B 1 91 ? 56.064 190.888 24.219 1.00 129.19 1736 VAL B N 1
ATOM 2456 C CA . VAL B 1 91 ? 54.751 190.992 24.811 1.00 134.68 1736 VAL B CA 1
ATOM 2457 C C . VAL B 1 91 ? 54.230 189.630 25.241 1.00 139.32 1736 VAL B C 1
ATOM 2458 O O . VAL B 1 91 ? 54.287 188.659 24.479 1.00 139.76 1736 VAL B O 1
ATOM 2462 N N . ARG B 1 92 ? 53.685 189.582 26.456 1.00 147.12 1737 ARG B N 1
ATOM 2463 C CA . ARG B 1 92 ? 53.107 188.359 27.024 1.00 150.36 1737 ARG B CA 1
ATOM 2464 C C . ARG B 1 92 ? 51.613 188.266 26.743 1.00 143.88 1737 ARG B C 1
ATOM 2465 O O . ARG B 1 92 ? 51.117 187.206 26.404 1.00 140.26 1737 ARG B O 1
ATOM 2473 N N . GLY B 1 93 ? 50.907 189.381 26.874 1.00 141.45 1738 GLY B N 1
ATOM 2474 C CA . GLY B 1 93 ? 49.491 189.406 26.561 1.00 141.59 1738 GLY B CA 1
ATOM 2475 C C . GLY B 1 93 ? 48.894 190.788 26.399 1.00 142.35 1738 GLY B C 1
ATOM 2476 O O . GLY B 1 93 ? 49.596 191.779 26.252 1.00 140.30 1738 GLY B O 1
ATOM 2477 N N . ASP B 1 94 ? 47.573 190.853 26.438 1.00 147.69 1739 ASP B N 1
ATOM 2478 C CA . ASP B 1 94 ? 46.860 192.119 26.303 1.00 151.33 1739 ASP B CA 1
ATOM 2479 C C . ASP B 1 94 ? 45.722 192.235 27.319 1.00 160.96 1739 ASP B C 1
ATOM 2480 O O . ASP B 1 94 ? 45.470 191.318 28.111 1.00 163.27 1739 ASP B O 1
ATOM 2485 N N . VAL B 1 95 ? 45.036 193.369 27.259 1.00 165.53 1740 VAL B N 1
ATOM 2486 C CA . VAL B 1 95 ? 43.979 193.715 28.216 1.00 173.93 1740 VAL B CA 1
ATOM 2487 C C . VAL B 1 95 ? 42.763 192.789 28.156 1.00 177.32 1740 VAL B C 1
ATOM 2488 O O . VAL B 1 95 ? 42.237 192.360 29.189 1.00 186.32 1740 VAL B O 1
ATOM 2492 N N . VAL B 1 96 ? 42.327 192.479 26.940 1.00 173.82 1741 VAL B N 1
ATOM 2493 C CA . VAL B 1 96 ? 41.104 191.725 26.709 1.00 176.84 1741 VAL B CA 1
ATOM 2494 C C . VAL B 1 96 ? 41.332 190.248 27.003 1.00 178.13 1741 VAL B C 1
ATOM 2495 O O . VAL B 1 96 ? 40.655 189.650 27.855 1.00 183.93 1741 VAL B O 1
ATOM 2499 N N . ASN B 1 97 ? 42.299 189.685 26.281 1.00 173.08 1742 ASN B N 1
ATOM 2500 C CA . ASN B 1 97 ? 42.565 188.253 26.277 1.00 171.44 1742 ASN B CA 1
ATOM 2501 C C . ASN B 1 97 ? 43.760 187.929 27.144 1.00 170.01 1742 ASN B C 1
ATOM 2502 O O . ASN B 1 97 ? 44.768 187.424 26.658 1.00 165.98 1742 ASN B O 1
ATOM 2507 N N . GLY B 1 98 ? 43.658 188.258 28.425 1.00 174.31 1743 GLY B N 1
ATOM 2508 C CA . GLY B 1 98 ? 44.628 187.805 29.400 1.00 174.61 1743 GLY B CA 1
ATOM 2509 C C . GLY B 1 98 ? 45.951 188.528 29.307 1.00 167.57 1743 GLY B C 1
ATOM 2510 O O . GLY B 1 98 ? 46.463 188.781 28.235 1.00 159.45 1743 GLY B O 1
ATOM 2511 N N . ARG B 1 99 ? 46.524 188.808 30.464 1.00 171.67 1744 ARG B N 1
ATOM 2512 C CA . ARG B 1 99 ? 47.772 189.536 30.568 1.00 168.91 1744 ARG B CA 1
ATOM 2513 C C . ARG B 1 99 ? 49.014 188.666 30.286 1.00 164.77 1744 ARG B C 1
ATOM 2514 O O . ARG B 1 99 ? 50.144 189.170 30.318 1.00 161.59 1744 ARG B O 1
ATOM 2522 N N . ASN B 1 100 ? 48.814 187.383 29.988 1.00 164.67 1745 ASN B N 1
ATOM 2523 C CA . ASN B 1 100 ? 49.935 186.494 29.722 1.00 165.25 1745 ASN B CA 1
ATOM 2524 C C . ASN B 1 100 ? 49.511 185.281 28.900 1.00 166.06 1745 ASN B C 1
ATOM 2525 O O . ASN B 1 100 ? 49.941 184.150 29.141 1.00 165.54 1745 ASN B O 1
ATOM 2530 N N . HIS B 1 101 ? 48.708 185.539 27.877 1.00 167.85 1746 HIS B N 1
ATOM 2531 C CA . HIS B 1 101 ? 48.267 184.478 26.980 1.00 170.64 1746 HIS B CA 1
ATOM 2532 C C . HIS B 1 101 ? 49.345 184.025 25.969 1.00 165.47 1746 HIS B C 1
ATOM 2533 O O . HIS B 1 101 ? 49.128 183.089 25.205 1.00 161.08 1746 HIS B O 1
ATOM 2540 N N . GLN B 1 102 ? 50.478 184.722 25.938 1.00 164.45 1747 GLN B N 1
ATOM 2541 C CA . GLN B 1 102 ? 51.640 184.315 25.146 1.00 160.61 1747 GLN B CA 1
ATOM 2542 C C . GLN B 1 102 ? 51.348 184.140 23.638 1.00 157.56 1747 GLN B C 1
ATOM 2543 O O . GLN B 1 102 ? 52.048 183.408 22.945 1.00 156.82 1747 GLN B O 1
ATOM 2549 N N . GLY B 1 103 ? 50.328 184.832 23.139 1.00 157.66 1748 GLY B N 1
ATOM 2550 C CA . GLY B 1 103 ? 49.887 184.719 21.739 1.00 154.02 1748 GLY B CA 1
ATOM 2551 C C . GLY B 1 103 ? 50.935 185.040 20.672 1.00 147.44 1748 GLY B C 1
ATOM 2552 O O . GLY B 1 103 ? 51.179 184.225 19.785 1.00 143.07 1748 GLY B O 1
ATOM 2553 N N . PRO B 1 104 ? 51.547 186.237 20.741 1.00 143.13 1749 PRO B N 1
ATOM 2554 C CA . PRO B 1 104 ? 52.562 186.626 19.773 1.00 140.29 1749 PRO B CA 1
ATOM 2555 C C . PRO B 1 104 ? 53.718 185.655 19.734 1.00 141.56 1749 PRO B C 1
ATOM 2556 O O . PRO B 1 104 ? 54.249 185.357 18.663 1.00 139.21 1749 PRO B O 1
ATOM 2560 N N . LYS B 1 105 ? 54.109 185.208 20.921 1.00 146.56 1750 LYS B N 1
ATOM 2561 C CA . LYS B 1 105 ? 55.098 184.165 21.094 1.00 153.84 1750 LYS B CA 1
ATOM 2562 C C . LYS B 1 105 ? 54.682 182.953 20.276 1.00 151.75 1750 LYS B C 1
ATOM 2563 O O . LYS B 1 105 ? 55.445 182.439 19.448 1.00 154.01 1750 LYS B O 1
ATOM 2569 N N . ARG B 1 106 ? 53.446 182.531 20.495 1.00 149.52 1751 ARG B N 1
ATOM 2570 C CA . ARG B 1 106 ? 52.886 181.362 19.836 1.00 151.44 1751 ARG B CA 1
ATOM 2571 C C . ARG B 1 106 ? 52.805 181.522 18.330 1.00 143.08 1751 ARG B C 1
ATOM 2572 O O . ARG B 1 106 ? 53.125 180.596 17.582 1.00 139.67 1751 ARG B O 1
ATOM 2580 N N . ALA B 1 107 ? 52.349 182.686 17.895 1.00 139.43 1752 ALA B N 1
ATOM 2581 C CA . ALA B 1 107 ? 52.397 183.034 16.486 1.00 138.30 1752 ALA B CA 1
ATOM 2582 C C . ALA B 1 107 ? 53.769 182.685 15.912 1.00 138.81 1752 ALA B C 1
ATOM 2583 O O . ALA B 1 107 ? 53.879 181.896 14.969 1.00 143.37 1752 ALA B O 1
ATOM 2585 N N . ARG B 1 108 ? 54.813 183.247 16.507 1.00 135.27 1753 ARG B N 1
ATOM 2586 C CA . ARG B 1 108 ? 56.150 183.126 15.960 1.00 131.25 1753 ARG B CA 1
ATOM 2587 C C . ARG B 1 108 ? 56.523 181.678 15.690 1.00 130.42 1753 ARG B C 1
ATOM 2588 O O . ARG B 1 108 ? 57.050 181.348 14.636 1.00 129.18 1753 ARG B O 1
ATOM 2596 N N . GLU B 1 109 ? 56.182 180.797 16.606 1.00 134.34 1754 GLU B N 1
ATOM 2597 C CA . GLU B 1 109 ? 56.526 179.393 16.451 1.00 141.39 1754 GLU B CA 1
ATOM 2598 C C . GLU B 1 109 ? 55.572 178.635 15.513 1.00 143.76 1754 GLU B C 1
ATOM 2599 O O . GLU B 1 109 ? 56.012 177.850 14.672 1.00 143.98 1754 GLU B O 1
ATOM 2605 N N . SER B 1 110 ? 54.269 178.886 15.642 1.00 147.33 1755 SER B N 1
ATOM 2606 C CA . SER B 1 110 ? 53.241 178.045 15.006 1.00 150.66 1755 SER B CA 1
ATOM 2607 C C . SER B 1 110 ? 52.963 178.391 13.551 1.00 147.03 1755 SER B C 1
ATOM 2608 O O . SER B 1 110 ? 51.810 178.465 13.126 1.00 145.30 1755 SER B O 1
ATOM 2611 N N . GLN B 1 111 ? 54.020 178.589 12.780 1.00 147.46 1756 GLN B N 1
ATOM 2612 C CA . GLN B 1 111 ? 53.858 179.018 11.399 1.00 147.56 1756 GLN B CA 1
ATOM 2613 C C . GLN B 1 111 ? 53.450 177.875 10.497 1.00 149.07 1756 GLN B C 1
ATOM 2614 O O . GLN B 1 111 ? 52.526 178.003 9.706 1.00 146.57 1756 GLN B O 1
ATOM 2620 N N . ASP B 1 112 ? 54.145 176.756 10.630 1.00 151.54 1757 ASP B N 1
ATOM 2621 C CA . ASP B 1 112 ? 53.750 175.540 9.957 1.00 155.27 1757 ASP B CA 1
ATOM 2622 C C . ASP B 1 112 ? 52.236 175.306 10.046 1.00 160.72 1757 ASP B C 1
ATOM 2623 O O . ASP B 1 112 ? 51.639 174.860 9.072 1.00 169.80 1757 ASP B O 1
ATOM 2628 N N . ARG B 1 113 ? 51.613 175.628 11.179 1.00 162.49 1758 ARG B N 1
ATOM 2629 C CA . ARG B 1 113 ? 50.174 175.357 11.381 1.00 169.12 1758 ARG B CA 1
ATOM 2630 C C . ARG B 1 113 ? 49.320 176.623 11.521 1.00 159.57 1758 ARG B C 1
ATOM 2631 O O . ARG B 1 113 ? 48.797 176.915 12.591 1.00 157.14 1758 ARG B O 1
ATOM 2639 N N . LYS B 1 114 ? 49.133 177.333 10.418 1.00 155.61 1759 LYS B N 1
ATOM 2640 C CA . LYS B 1 114 ? 48.373 178.584 10.441 1.00 155.19 1759 LYS B CA 1
ATOM 2641 C C . LYS B 1 114 ? 46.924 178.374 10.792 1.00 149.68 1759 LYS B C 1
ATOM 2642 O O . LYS B 1 114 ? 46.265 177.476 10.265 1.00 152.42 1759 LYS B O 1
ATOM 2648 N N . ILE B 1 115 ? 46.420 179.220 11.671 1.00 141.99 1760 ILE B N 1
ATOM 2649 C CA . ILE B 1 115 ? 45.198 178.881 12.359 1.00 144.76 1760 ILE B CA 1
ATOM 2650 C C . ILE B 1 115 ? 44.004 178.697 11.421 1.00 147.20 1760 ILE B C 1
ATOM 2651 O O . ILE B 1 115 ? 43.243 177.725 11.561 1.00 153.92 1760 ILE B O 1
ATOM 2656 N N . PHE B 1 116 ? 43.856 179.581 10.451 1.00 143.87 1761 PHE B N 1
ATOM 2657 C CA . PHE B 1 116 ? 42.681 179.547 9.605 1.00 148.96 1761 PHE B CA 1
ATOM 2658 C C . PHE B 1 116 ? 42.933 178.805 8.322 1.00 153.22 1761 PHE B C 1
ATOM 2659 O O . PHE B 1 116 ? 42.252 179.042 7.313 1.00 158.18 1761 PHE B O 1
ATOM 2667 N N . ARG B 1 117 ? 43.883 177.876 8.347 1.00 154.45 1762 ARG B N 1
ATOM 2668 C CA . ARG B 1 117 ? 44.186 177.119 7.145 1.00 159.34 1762 ARG B CA 1
ATOM 2669 C C . ARG B 1 117 ? 42.950 176.309 6.729 1.00 164.48 1762 ARG B C 1
ATOM 2670 O O . ARG B 1 117 ? 42.194 175.857 7.590 1.00 166.05 1762 ARG B O 1
ATOM 2678 N N . GLY B 1 118 ? 42.713 176.226 5.416 1.00 166.44 1763 GLY B N 1
ATOM 2679 C CA . GLY B 1 118 ? 41.599 175.466 4.840 1.00 171.15 1763 GLY B CA 1
ATOM 2680 C C . GLY B 1 118 ? 40.274 176.207 4.739 1.00 175.17 1763 GLY B C 1
ATOM 2681 O O . GLY B 1 118 ? 39.286 175.675 4.189 1.00 178.42 1763 GLY B O 1
ATOM 2682 N N . LEU B 1 119 ? 40.256 177.445 5.238 1.00 175.46 1764 LEU B N 1
ATOM 2683 C CA . LEU B 1 119 ? 39.018 178.202 5.413 1.00 181.81 1764 LEU B CA 1
ATOM 2684 C C . LEU B 1 119 ? 38.833 179.287 4.363 1.00 187.34 1764 LEU B C 1
ATOM 2685 O O . LEU B 1 119 ? 39.746 180.087 4.139 1.00 188.75 1764 LEU B O 1
ATOM 2690 N N . GLU B 1 120 ? 37.642 179.314 3.739 1.00 193.61 1765 GLU B N 1
ATOM 2691 C CA . GLU B 1 120 ? 37.206 180.413 2.840 1.00 190.58 1765 GLU B CA 1
ATOM 2692 C C . GLU B 1 120 ? 36.429 181.442 3.654 1.00 185.70 1765 GLU B C 1
ATOM 2693 O O . GLU B 1 120 ? 35.549 181.079 4.437 1.00 186.95 1765 GLU B O 1
ATOM 2699 N N . ILE B 1 121 ? 36.789 182.713 3.522 1.00 181.48 1766 ILE B N 1
ATOM 2700 C CA . ILE B 1 121 ? 36.114 183.765 4.276 1.00 183.78 1766 ILE B CA 1
ATOM 2701 C C . ILE B 1 121 ? 35.740 184.976 3.427 1.00 190.64 1766 ILE B C 1
ATOM 2702 O O . ILE B 1 121 ? 36.583 185.553 2.724 1.00 191.64 1766 ILE B O 1
ATOM 2707 N N . CYS B 1 122 ? 34.472 185.365 3.533 1.00 193.40 1767 CYS B N 1
ATOM 2708 C CA . CYS B 1 122 ? 34.004 186.609 2.979 1.00 192.83 1767 CYS B CA 1
ATOM 2709 C C . CYS B 1 122 ? 33.868 187.597 4.127 1.00 192.10 1767 CYS B C 1
ATOM 2710 O O . CYS B 1 122 ? 32.946 187.509 4.936 1.00 194.33 1767 CYS B O 1
ATOM 2713 N N . CYS B 1 123 ? 34.826 188.510 4.218 1.00 190.69 1768 CYS B N 1
ATOM 2714 C CA . CYS B 1 123 ? 34.743 189.621 5.162 1.00 190.43 1768 CYS B CA 1
ATOM 2715 C C . CYS B 1 123 ? 33.645 190.534 4.703 1.00 192.92 1768 CYS B C 1
ATOM 2716 O O . CYS B 1 123 ? 33.866 191.421 3.884 1.00 190.07 1768 CYS B O 1
ATOM 2719 N N . TYR B 1 124 ? 32.456 190.283 5.213 1.00 197.26 1769 TYR B N 1
ATOM 2720 C CA . TYR B 1 124 ? 31.283 190.903 4.670 1.00 207.25 1769 TYR B CA 1
ATOM 2721 C C . TYR B 1 124 ? 31.063 192.270 5.297 1.00 208.53 1769 TYR B C 1
ATOM 2722 O O . TYR B 1 124 ? 30.997 192.386 6.523 1.00 205.30 1769 TYR B O 1
ATOM 2731 N N . GLY B 1 125 ? 30.942 193.295 4.449 1.00 212.77 1770 GLY B N 1
ATOM 2732 C CA . GLY B 1 125 ? 30.795 194.670 4.908 1.00 215.56 1770 GLY B CA 1
ATOM 2733 C C . GLY B 1 125 ? 29.619 194.820 5.860 1.00 223.39 1770 GLY B C 1
ATOM 2734 O O . GLY B 1 125 ? 28.738 193.949 5.912 1.00 230.98 1770 GLY B O 1
ATOM 2735 N N . PRO B 1 126 ? 29.578 195.927 6.620 1.00 224.24 1771 PRO B N 1
ATOM 2736 C CA . PRO B 1 126 ? 30.577 196.949 6.695 1.00 218.88 1771 PRO B CA 1
ATOM 2737 C C . PRO B 1 126 ? 31.282 196.882 8.036 1.00 214.32 1771 PRO B C 1
ATOM 2738 O O . PRO B 1 126 ? 30.917 196.073 8.901 1.00 214.54 1771 PRO B O 1
ATOM 2742 N N . PHE B 1 127 ? 32.275 197.748 8.197 1.00 213.01 1772 PHE B N 1
ATOM 2743 C CA . PHE B 1 127 ? 33.143 197.755 9.368 1.00 210.12 1772 PHE B CA 1
ATOM 2744 C C . PHE B 1 127 ? 33.548 199.164 9.766 1.00 211.52 1772 PHE B C 1
ATOM 2745 O O . PHE B 1 127 ? 33.136 200.131 9.139 1.00 215.80 1772 PHE B O 1
ATOM 2753 N N . THR B 1 128 ? 34.352 199.266 10.820 1.00 208.41 1773 THR B N 1
ATOM 2754 C CA . THR B 1 128 ? 34.908 200.543 11.269 1.00 208.75 1773 THR B CA 1
ATOM 2755 C C . THR B 1 128 ? 36.325 200.359 11.817 1.00 203.92 1773 THR B C 1
ATOM 2756 O O . THR B 1 128 ? 36.671 199.278 12.313 1.00 207.62 1773 THR B O 1
ATOM 2760 N N . ASN B 1 129 ? 37.137 201.419 11.724 1.00 200.39 1774 ASN B N 1
ATOM 2761 C CA . ASN B 1 129 ? 38.448 201.521 12.405 1.00 193.87 1774 ASN B CA 1
ATOM 2762 C C . ASN B 1 129 ? 39.473 200.539 11.899 1.00 186.20 1774 ASN B C 1
ATOM 2763 O O . ASN B 1 129 ? 40.569 200.385 12.454 1.00 179.14 1774 ASN B O 1
ATOM 2768 N N . MET B 1 130 ? 39.031 199.808 10.895 1.00 188.13 1775 MET B N 1
ATOM 2769 C CA . MET B 1 130 ? 39.883 199.097 10.004 1.00 190.68 1775 MET B CA 1
ATOM 2770 C C . MET B 1 130 ? 39.060 198.808 8.782 1.00 189.70 1775 MET B C 1
ATOM 2771 O O . MET B 1 130 ? 37.858 198.506 8.881 1.00 190.43 1775 MET B O 1
ATOM 2776 N N . PRO B 1 131 ? 39.709 198.901 7.621 1.00 189.85 1776 PRO B N 1
ATOM 2777 C CA . PRO B 1 131 ? 39.095 198.491 6.356 1.00 194.00 1776 PRO B CA 1
ATOM 2778 C C . PRO B 1 131 ? 38.931 196.973 6.213 1.00 187.01 1776 PRO B C 1
ATOM 2779 O O . PRO B 1 131 ? 39.613 196.210 6.877 1.00 181.60 1776 PRO B O 1
ATOM 2783 N N . THR B 1 132 ? 37.996 196.574 5.365 1.00 190.39 1777 THR B N 1
ATOM 2784 C CA . THR B 1 132 ? 37.792 195.186 5.002 1.00 190.02 1777 THR B CA 1
ATOM 2785 C C . THR B 1 132 ? 39.086 194.575 4.438 1.00 181.14 1777 THR B C 1
ATOM 2786 O O . THR B 1 132 ? 39.453 193.477 4.818 1.00 176.45 1777 THR B O 1
ATOM 2790 N N . ASP B 1 133 ? 39.799 195.305 3.579 1.00 176.25 1778 ASP B N 1
ATOM 2791 C CA . ASP B 1 133 ? 41.015 194.801 2.940 1.00 172.03 1778 ASP B CA 1
ATOM 2792 C C . ASP B 1 133 ? 42.054 194.376 3.973 1.00 163.78 1778 ASP B C 1
ATOM 2793 O O . ASP B 1 133 ? 42.693 193.348 3.837 1.00 163.53 1778 ASP B O 1
ATOM 2798 N N . GLN B 1 134 ? 42.214 195.194 5.004 1.00 159.17 1779 GLN B N 1
ATOM 2799 C CA . GLN B 1 134 ? 43.165 194.919 6.068 1.00 154.96 1779 GLN B CA 1
ATOM 2800 C C . GLN B 1 134 ? 42.813 193.661 6.822 1.00 153.92 1779 GLN B C 1
ATOM 2801 O O . GLN B 1 134 ? 43.640 192.791 7.059 1.00 147.22 1779 GLN B O 1
ATOM 2807 N N . LEU B 1 135 ? 41.549 193.598 7.204 1.00 157.92 1780 LEU B N 1
ATOM 2808 C CA . LEU B 1 135 ? 40.986 192.434 7.827 1.00 158.84 1780 LEU B CA 1
ATOM 2809 C C . LEU B 1 135 ? 41.300 191.254 6.924 1.00 160.22 1780 LEU B C 1
ATOM 2810 O O . LEU B 1 135 ? 41.873 190.264 7.373 1.00 156.63 1780 LEU B O 1
ATOM 2815 N N . GLU B 1 136 ? 40.926 191.388 5.646 1.00 162.78 1781 GLU B N 1
ATOM 2816 C CA . GLU B 1 136 ? 41.158 190.355 4.641 1.00 163.26 1781 GLU B CA 1
ATOM 2817 C C . GLU B 1 136 ? 42.616 189.941 4.630 1.00 159.74 1781 GLU B C 1
ATOM 2818 O O . GLU B 1 136 ? 42.916 188.754 4.648 1.00 156.65 1781 GLU B O 1
ATOM 2824 N N . TRP B 1 137 ? 43.520 190.917 4.659 1.00 159.62 1782 TRP B N 1
ATOM 2825 C CA . TRP B 1 137 ? 44.944 190.615 4.720 1.00 159.20 1782 TRP B CA 1
ATOM 2826 C C . TRP B 1 137 ? 45.236 189.826 5.968 1.00 157.11 1782 TRP B C 1
ATOM 2827 O O . TRP B 1 137 ? 45.907 188.794 5.916 1.00 160.48 1782 TRP B O 1
ATOM 2838 N N . MET B 1 138 ? 44.711 190.289 7.096 1.00 154.93 1783 MET B N 1
ATOM 2839 C CA . MET B 1 138 ? 45.004 189.629 8.360 1.00 152.66 1783 MET B CA 1
ATOM 2840 C C . MET B 1 138 ? 44.826 188.125 8.258 1.00 144.07 1783 MET B C 1
ATOM 2841 O O . MET B 1 138 ? 45.714 187.361 8.603 1.00 135.48 1783 MET B O 1
ATOM 2846 N N . VAL B 1 139 ? 43.690 187.713 7.741 1.00 144.73 1784 VAL B N 1
ATOM 2847 C CA . VAL B 1 139 ? 43.359 186.303 7.729 1.00 150.06 1784 VAL B CA 1
ATOM 2848 C C . VAL B 1 139 ? 44.147 185.500 6.695 1.00 147.98 1784 VAL B C 1
ATOM 2849 O O . VAL B 1 139 ? 44.450 184.321 6.911 1.00 145.18 1784 VAL B O 1
ATOM 2853 N N . GLN B 1 140 ? 44.504 186.144 5.591 1.00 149.28 1785 GLN B N 1
ATOM 2854 C CA . GLN B 1 140 ? 45.389 185.525 4.607 1.00 150.94 1785 GLN B CA 1
ATOM 2855 C C . GLN B 1 140 ? 46.680 185.139 5.288 1.00 146.21 1785 GLN B C 1
ATOM 2856 O O . GLN B 1 140 ? 47.260 184.111 4.979 1.00 145.14 1785 GLN B O 1
ATOM 2862 N N . LEU B 1 141 ? 47.117 185.988 6.217 1.0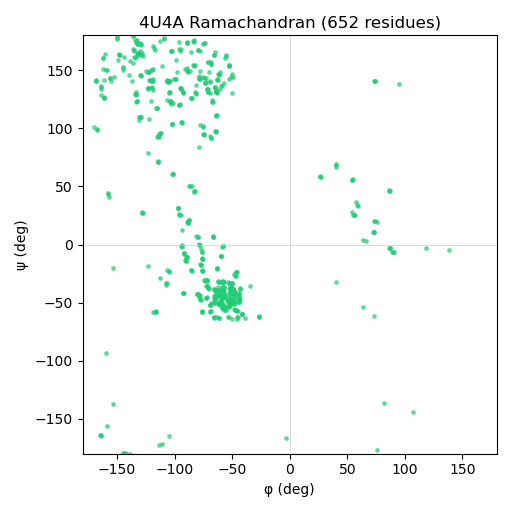0 144.02 1786 LEU B N 1
ATOM 2863 C CA . LEU B 1 141 ? 48.326 185.756 7.012 1.00 141.73 1786 LEU B CA 1
ATOM 2864 C C . LEU B 1 141 ? 48.100 184.794 8.163 1.00 141.94 1786 LEU B C 1
ATOM 2865 O O . LEU B 1 141 ? 48.961 184.633 9.034 1.00 138.54 1786 LEU B O 1
ATOM 2870 N N . CYS B 1 142 ? 46.912 184.213 8.212 1.00 144.69 1787 CYS B N 1
ATOM 2871 C CA . CYS B 1 142 ? 46.617 183.191 9.174 1.00 143.50 1787 CYS B CA 1
ATOM 2872 C C . CYS B 1 142 ? 46.061 182.009 8.424 1.00 149.80 1787 CYS B C 1
ATOM 2873 O O . CYS B 1 142 ? 45.296 181.230 8.968 1.00 156.74 1787 CYS B O 1
ATOM 2876 N N . GLY B 1 143 ? 46.454 181.887 7.159 1.00 152.22 1788 GLY B N 1
ATOM 2877 C CA . GLY B 1 143 ? 46.178 180.693 6.362 1.00 156.89 1788 GLY B CA 1
ATOM 2878 C C . GLY B 1 143 ? 44.867 180.708 5.596 1.00 159.89 1788 GLY B C 1
ATOM 2879 O O . GLY B 1 143 ? 44.596 179.801 4.792 1.00 160.59 1788 GLY B O 1
ATOM 2880 N N . ALA B 1 144 ? 44.054 181.733 5.825 1.00 159.62 1789 ALA B N 1
ATOM 2881 C CA . ALA B 1 144 ? 42.710 181.737 5.293 1.00 167.70 1789 ALA B CA 1
ATOM 2882 C C . ALA B 1 144 ? 42.700 181.984 3.795 1.00 172.45 1789 ALA B C 1
ATOM 2883 O O . ALA B 1 144 ? 43.457 182.797 3.286 1.00 172.47 1789 ALA B O 1
ATOM 2885 N N . SER B 1 145 ? 41.848 181.247 3.094 1.00 178.33 1790 SER B N 1
ATOM 2886 C CA . SER B 1 145 ? 41.429 181.621 1.751 1.00 181.50 1790 SER B CA 1
ATOM 2887 C C . SER B 1 145 ? 40.370 182.732 1.913 1.00 184.30 1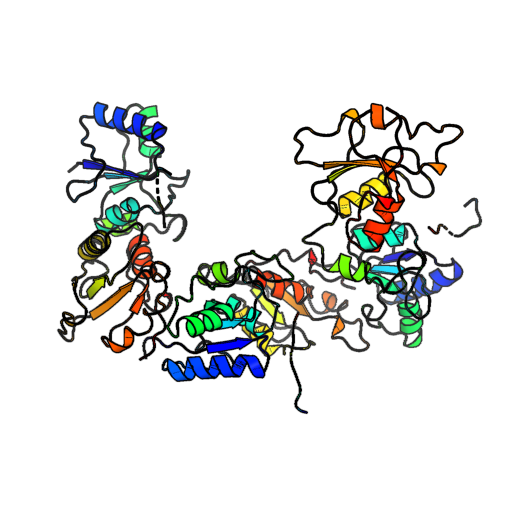790 SER B C 1
ATOM 2888 O O . SER B 1 145 ? 39.562 182.684 2.850 1.00 191.68 1790 SER B O 1
ATOM 2891 N N . VAL B 1 146 ? 40.365 183.726 1.022 1.00 183.72 1791 VAL B N 1
ATOM 2892 C CA . VAL B 1 146 ? 39.457 184.894 1.150 1.00 183.40 1791 VAL B CA 1
ATOM 2893 C C . VAL B 1 146 ? 38.486 185.041 -0.020 1.00 187.79 1791 VAL B C 1
ATOM 2894 O O . VAL B 1 146 ? 38.862 184.848 -1.172 1.00 191.27 1791 VAL B O 1
ATOM 2898 N N . VAL B 1 147 ? 37.251 185.428 0.291 1.00 188.53 1792 VAL B N 1
ATOM 2899 C CA . VAL B 1 147 ? 36.175 185.523 -0.690 1.00 193.69 1792 VAL B CA 1
ATOM 2900 C C . VAL B 1 147 ? 35.699 186.959 -0.734 1.00 194.60 1792 VAL B C 1
ATOM 2901 O O . VAL B 1 147 ? 35.779 187.662 0.268 1.00 188.96 1792 VAL B O 1
ATOM 2905 N N . LYS B 1 148 ? 35.217 187.377 -1.903 1.00 200.70 1793 LYS B N 1
ATOM 2906 C CA . LYS B 1 148 ? 34.821 188.761 -2.151 1.00 203.07 1793 LYS B CA 1
ATOM 2907 C C . LYS B 1 148 ? 33.308 188.955 -2.231 1.00 207.66 1793 LYS B C 1
ATOM 2908 O O . LYS B 1 148 ? 32.793 189.994 -1.834 1.00 206.59 1793 LYS B O 1
ATOM 2914 N N . GLU B 1 149 ? 32.591 187.967 -2.736 1.00 212.02 1794 GLU B N 1
ATOM 2915 C CA . GLU B 1 149 ? 31.159 187.967 -2.548 1.00 219.26 1794 GLU B CA 1
ATOM 2916 C C . GLU B 1 149 ? 30.624 186.623 -2.133 1.00 223.10 1794 GLU B C 1
ATOM 2917 O O . GLU B 1 149 ? 31.256 185.587 -2.301 1.00 222.61 1794 GLU B O 1
ATOM 2923 N N . LEU B 1 150 ? 29.428 186.671 -1.577 1.00 230.57 1795 LEU B N 1
ATOM 2924 C CA . LEU B 1 150 ? 28.790 185.521 -0.965 1.00 235.32 1795 LEU B CA 1
ATOM 2925 C C . LEU B 1 150 ? 28.637 184.374 -1.957 1.00 235.84 1795 LEU B C 1
ATOM 2926 O O . LEU B 1 150 ? 29.018 183.242 -1.671 1.00 234.23 1795 LEU B O 1
ATOM 2931 N N . SER B 1 151 ? 28.072 184.680 -3.120 1.00 237.98 1796 SER B N 1
ATOM 2932 C CA . SER B 1 151 ? 27.926 183.704 -4.192 1.00 239.14 1796 SER B CA 1
ATOM 2933 C C . SER B 1 151 ? 29.241 182.979 -4.448 1.00 233.14 1796 SER B C 1
ATOM 2934 O O . SER B 1 151 ? 29.267 181.764 -4.558 1.00 234.73 1796 SER B O 1
ATOM 2937 N N . SER B 1 152 ? 30.338 183.729 -4.461 1.00 224.90 1797 SER B N 1
ATOM 2938 C CA . SER B 1 152 ? 31.645 183.199 -4.834 1.00 220.16 1797 SER B CA 1
ATOM 2939 C C . SER B 1 152 ? 32.243 182.163 -3.877 1.00 216.82 1797 SER B C 1
ATOM 2940 O O . SER B 1 152 ? 33.403 181.781 -4.031 1.00 215.69 1797 SER B O 1
ATOM 2943 N N . PHE B 1 153 ? 31.491 181.731 -2.870 1.00 217.57 1798 PHE B N 1
ATOM 2944 C CA . PHE B 1 153 ? 31.963 180.665 -1.980 1.00 213.58 1798 PHE B CA 1
ATOM 2945 C C . PHE B 1 153 ? 32.167 179.357 -2.734 1.00 216.89 1798 PHE B C 1
ATOM 2946 O O . PHE B 1 153 ? 31.196 178.750 -3.175 1.00 222.58 1798 PHE B O 1
ATOM 2954 N N . THR B 1 154 ? 33.424 178.939 -2.865 1.00 213.30 1799 THR B N 1
ATOM 2955 C CA . THR B 1 154 ? 33.805 177.726 -3.614 1.00 219.19 1799 THR B CA 1
ATOM 2956 C C . THR B 1 154 ? 33.115 176.411 -3.277 1.00 227.09 1799 THR B C 1
ATOM 2957 O O . THR B 1 154 ? 32.797 176.097 -2.117 1.00 225.91 1799 THR B O 1
ATOM 2961 N N . LEU B 1 155 ? 32.887 175.661 -4.352 1.00 239.72 1800 LEU B N 1
ATOM 2962 C CA . LEU B 1 155 ? 32.505 174.229 -4.330 1.00 248.56 1800 LEU B CA 1
ATOM 2963 C C . LEU B 1 155 ? 33.452 173.314 -3.503 1.00 251.05 1800 LEU B C 1
ATOM 2964 O O . LEU B 1 155 ? 34.632 173.628 -3.278 1.00 247.61 1800 LEU B O 1
ATOM 2969 N N . GLY B 1 156 ? 32.905 172.199 -3.025 1.00 259.53 1801 GLY B N 1
ATOM 2970 C CA . GLY B 1 156 ? 33.709 171.121 -2.446 1.00 261.37 1801 GLY B CA 1
ATOM 2971 C C . GLY B 1 156 ? 33.544 170.700 -0.985 1.00 257.74 1801 GLY B C 1
ATOM 2972 O O . GLY B 1 156 ? 34.182 169.722 -0.550 1.00 256.27 1801 GLY B O 1
ATOM 2973 N N . THR B 1 157 ? 32.692 171.368 -0.206 1.00 252.05 1802 THR B N 1
ATOM 2974 C CA . THR B 1 157 ? 32.338 170.872 1.143 1.00 244.90 1802 THR B CA 1
ATOM 2975 C C . THR B 1 157 ? 33.544 170.842 2.064 1.00 231.37 1802 THR B C 1
ATOM 2976 O O . THR B 1 157 ? 33.499 171.409 3.150 1.00 223.37 1802 THR B O 1
ATOM 2980 N N . GLY B 1 158 ? 34.615 170.183 1.624 1.00 225.37 1803 GLY B N 1
ATOM 2981 C CA . GLY B 1 158 ? 35.835 170.086 2.393 1.00 217.30 1803 GLY B CA 1
ATOM 2982 C C . GLY B 1 158 ? 36.397 171.450 2.726 1.00 209.47 1803 GLY B C 1
ATOM 2983 O O . GLY B 1 158 ? 36.909 171.661 3.826 1.00 203.60 1803 GLY B O 1
ATOM 2984 N N . VAL B 1 159 ? 36.312 172.384 1.785 1.00 209.74 1804 VAL B N 1
ATOM 2985 C CA . VAL B 1 159 ? 36.624 173.778 2.084 1.00 206.75 1804 VAL B CA 1
ATOM 2986 C C . VAL B 1 159 ? 35.534 174.300 3.006 1.00 207.54 1804 VAL B C 1
ATOM 2987 O O . VAL B 1 159 ? 34.362 173.963 2.844 1.00 208.51 1804 VAL B O 1
ATOM 2991 N N . HIS B 1 160 ? 35.933 175.086 3.999 1.00 205.02 1805 HIS B N 1
ATOM 2992 C CA . HIS B 1 160 ? 34.991 175.611 4.978 1.00 207.40 1805 HIS B CA 1
ATOM 2993 C C . HIS B 1 160 ? 34.678 177.065 4.677 1.00 208.50 1805 HIS B C 1
ATOM 2994 O O . HIS B 1 160 ? 35.588 177.891 4.643 1.00 204.48 1805 HIS B O 1
ATOM 3001 N N . PRO B 1 161 ? 33.388 177.393 4.488 1.00 213.60 1806 PRO B N 1
ATOM 3002 C CA . PRO B 1 161 ? 32.950 178.779 4.368 1.00 213.35 1806 PRO B CA 1
ATOM 3003 C C . PRO B 1 161 ? 32.660 179.416 5.725 1.00 210.34 1806 PRO B C 1
ATOM 3004 O O . PRO B 1 161 ? 32.271 178.718 6.664 1.00 206.73 1806 PRO B O 1
ATOM 3008 N N . ILE B 1 162 ? 32.874 180.727 5.825 1.00 212.25 1807 ILE B N 1
ATOM 3009 C CA . ILE B 1 162 ? 32.566 181.504 7.036 1.00 214.35 1807 ILE B CA 1
ATOM 3010 C C . ILE B 1 162 ? 32.354 182.974 6.696 1.00 214.12 1807 ILE B C 1
ATOM 3011 O O . ILE B 1 162 ? 33.080 183.542 5.877 1.00 211.45 1807 ILE B O 1
ATOM 3016 N N . VAL B 1 163 ? 31.409 183.598 7.387 1.00 215.76 1808 VAL B N 1
ATOM 3017 C CA . VAL B 1 163 ? 31.116 184.994 7.162 1.00 216.34 1808 VAL B CA 1
ATOM 3018 C C . VAL B 1 163 ? 31.344 185.812 8.417 1.00 209.87 1808 VAL B C 1
ATOM 3019 O O . VAL B 1 163 ? 30.905 185.429 9.507 1.00 209.87 1808 VAL B O 1
ATOM 3023 N N . VAL B 1 164 ? 32.004 186.953 8.237 1.00 203.49 1809 VAL B N 1
ATOM 3024 C CA . VAL B 1 164 ? 32.301 187.854 9.334 1.00 198.41 1809 VAL B CA 1
ATOM 3025 C C . VAL B 1 164 ? 31.708 189.206 9.086 1.00 203.98 1809 VAL B C 1
ATOM 3026 O O . VAL B 1 164 ? 31.749 189.706 7.956 1.00 204.18 1809 VAL B O 1
ATOM 3030 N N . VAL B 1 165 ? 31.209 189.811 10.158 1.00 211.48 1810 VAL B N 1
ATOM 3031 C CA . VAL B 1 165 ? 30.743 191.192 10.116 1.00 225.33 1810 VAL B CA 1
ATOM 3032 C C . VAL B 1 165 ? 30.978 191.896 11.447 1.00 223.17 1810 VAL B C 1
ATOM 3033 O O . VAL B 1 165 ? 31.184 191.249 12.479 1.00 211.21 1810 VAL B O 1
ATOM 3037 N N . GLN B 1 166 ? 30.910 193.226 11.394 1.00 226.08 1811 GLN B N 1
ATOM 3038 C CA . GLN B 1 166 ? 30.950 194.074 12.568 1.00 231.01 1811 GLN B CA 1
ATOM 3039 C C . GLN B 1 166 ? 29.584 194.722 12.661 1.00 239.99 1811 GLN B C 1
ATOM 3040 O O . GLN B 1 166 ? 29.339 195.769 12.073 1.00 248.74 1811 GLN B O 1
ATOM 3046 N N . PRO B 1 167 ? 28.681 194.096 13.409 1.00 247.43 1812 PRO B N 1
ATOM 3047 C CA . PRO B 1 167 ? 27.253 194.419 13.385 1.00 255.58 1812 PRO B CA 1
ATOM 3048 C C . PRO B 1 167 ? 26.904 195.858 13.779 1.00 253.35 1812 PRO B C 1
ATOM 3049 O O . PRO B 1 167 ? 26.163 196.518 13.051 1.00 262.34 1812 PRO B O 1
ATOM 3053 N N . ASP B 1 168 ? 27.405 196.329 14.920 1.00 240.35 1813 ASP B N 1
ATOM 3054 C CA . ASP B 1 168 ? 27.137 197.704 15.363 1.00 235.53 1813 ASP B CA 1
ATOM 3055 C C . ASP B 1 168 ? 27.420 198.691 14.234 1.00 232.19 1813 ASP B C 1
ATOM 3056 O O . ASP B 1 168 ? 26.709 199.681 14.086 1.00 237.99 1813 ASP B O 1
ATOM 3061 N N . ALA B 1 169 ? 28.414 198.373 13.402 1.00 223.63 1814 ALA B N 1
ATOM 3062 C CA . ALA B 1 169 ? 28.708 199.138 12.184 1.00 222.59 1814 ALA B CA 1
ATOM 3063 C C . ALA B 1 169 ? 27.549 199.230 11.181 1.00 230.69 1814 ALA B C 1
ATOM 3064 O O . ALA B 1 169 ? 27.683 199.875 10.147 1.00 238.45 1814 ALA B O 1
ATOM 3066 N N . TRP B 1 170 ? 26.417 198.595 11.461 1.00 233.08 1815 TRP B N 1
ATOM 3067 C CA . TRP B 1 170 ? 25.301 198.636 10.532 1.00 237.47 1815 TRP B CA 1
ATOM 3068 C C . TRP B 1 170 ? 24.349 199.768 10.898 1.00 243.24 1815 TRP B C 1
ATOM 3069 O O . TRP B 1 170 ? 23.599 199.691 11.877 1.00 247.72 1815 TRP B O 1
ATOM 3080 N N . THR B 1 171 ? 24.422 200.837 10.113 1.00 243.35 1816 THR B N 1
ATOM 3081 C CA . THR B 1 171 ? 23.541 201.974 10.266 1.00 252.11 1816 THR B CA 1
ATOM 3082 C C . THR B 1 171 ? 22.130 201.540 9.978 1.00 258.47 1816 THR B C 1
ATOM 3083 O O . THR B 1 171 ? 21.885 200.880 8.968 1.00 258.07 1816 THR B O 1
ATOM 3087 N N . GLU B 1 172 ? 21.214 201.937 10.863 1.00 264.09 1817 GLU B N 1
ATOM 3088 C CA . GLU B 1 172 ? 19.776 201.733 10.679 1.00 270.69 1817 GLU B CA 1
ATOM 3089 C C . GLU B 1 172 ? 19.488 200.520 9.790 1.00 268.02 1817 GLU B C 1
ATOM 3090 O O . GLU B 1 172 ? 18.868 200.663 8.732 1.00 273.26 1817 GLU B O 1
ATOM 3092 N N . ASP B 1 173 ? 19.962 199.344 10.214 1.00 258.50 1818 ASP B N 1
ATOM 3093 C CA . ASP B 1 173 ? 19.786 198.117 9.448 1.00 254.44 1818 ASP B CA 1
ATOM 3094 C C . ASP B 1 173 ? 20.139 196.931 10.298 1.00 248.62 1818 ASP B C 1
ATOM 3095 O O . ASP B 1 173 ? 21.312 196.586 10.434 1.00 239.67 1818 ASP B O 1
ATOM 3097 N N . ASN B 1 174 ? 19.125 196.294 10.866 1.00 253.99 1819 ASN B N 1
ATOM 3098 C CA . ASN B 1 174 ? 19.333 195.050 11.596 1.00 251.03 1819 ASN B CA 1
ATOM 3099 C C . ASN B 1 174 ? 19.241 193.882 10.592 1.00 251.49 1819 ASN B C 1
ATOM 3100 O O . ASN B 1 174 ? 18.568 192.872 10.819 1.00 253.30 1819 ASN B O 1
ATOM 3105 N N . GLY B 1 175 ? 19.992 194.019 9.492 1.00 249.19 1820 GLY B N 1
ATOM 3106 C CA . GLY B 1 175 ? 19.888 193.125 8.334 1.00 250.18 1820 GLY B CA 1
ATOM 3107 C C . GLY B 1 175 ? 20.821 191.928 8.372 1.00 242.84 1820 GLY B C 1
ATOM 3108 O O . GLY B 1 175 ? 20.690 190.991 7.584 1.00 239.91 1820 GLY B O 1
ATOM 3109 N N . PHE B 1 176 ? 21.792 191.978 9.275 1.00 239.55 1821 PHE B N 1
ATOM 3110 C CA . PHE B 1 176 ? 22.737 190.868 9.494 1.00 234.76 1821 PHE B CA 1
ATOM 3111 C C . PHE B 1 176 ? 22.105 189.530 9.907 1.00 237.55 1821 PHE B C 1
ATOM 3112 O O . PHE B 1 176 ? 22.795 188.516 9.942 1.00 235.32 1821 PHE B O 1
ATOM 3120 N N . HIS B 1 177 ? 20.816 189.519 10.225 1.00 244.23 1822 HIS B N 1
ATOM 3121 C CA . HIS B 1 177 ? 20.138 188.279 10.605 1.00 246.75 1822 HIS B CA 1
ATOM 3122 C C . HIS B 1 177 ? 19.546 187.532 9.408 1.00 252.29 1822 HIS B C 1
ATOM 3123 O O . HIS B 1 177 ? 19.131 186.378 9.519 1.00 253.59 1822 HIS B O 1
ATOM 3130 N N . ALA B 1 178 ? 19.521 188.197 8.258 1.00 256.67 1823 ALA B N 1
ATOM 3131 C CA . ALA B 1 178 ? 18.975 187.621 7.031 1.00 261.32 1823 ALA B CA 1
ATOM 3132 C C . ALA B 1 178 ? 20.015 186.798 6.288 1.00 253.97 1823 ALA B C 1
ATOM 3133 O O . ALA B 1 178 ? 19.667 185.925 5.505 1.00 254.76 1823 ALA B O 1
ATOM 3135 N N . ILE B 1 179 ? 21.289 187.063 6.555 1.00 246.05 1824 ILE B N 1
ATOM 3136 C CA . ILE B 1 179 ? 22.379 186.473 5.773 1.00 244.42 1824 ILE B CA 1
ATOM 3137 C C . ILE B 1 179 ? 22.264 184.950 5.702 1.00 244.75 1824 ILE B C 1
ATOM 3138 O O . ILE B 1 179 ? 22.617 184.345 4.689 1.00 242.17 1824 ILE B O 1
ATOM 3143 N N . GLY B 1 180 ? 21.751 184.347 6.775 1.00 247.72 1825 GLY B N 1
ATOM 3144 C CA . GLY B 1 180 ? 21.425 182.918 6.803 1.00 249.99 1825 GLY B CA 1
ATOM 3145 C C . GLY B 1 180 ? 20.643 182.451 5.585 1.00 258.17 1825 GLY B C 1
ATOM 3146 O O . GLY B 1 180 ? 20.710 181.288 5.200 1.00 259.32 1825 GLY B O 1
ATOM 3147 N N . GLN B 1 181 ? 19.905 183.377 4.980 1.00 265.48 1826 GLN B N 1
ATOM 3148 C CA . GLN B 1 181 ? 19.211 183.151 3.716 1.00 271.78 1826 GLN B CA 1
ATOM 3149 C C . GLN B 1 181 ? 20.158 183.236 2.516 1.00 271.11 1826 GLN B C 1
ATOM 3150 O O . GLN B 1 181 ? 20.095 182.404 1.609 1.00 276.92 1826 GLN B O 1
ATOM 3156 N N . MET B 1 182 ? 21.033 184.243 2.516 1.00 265.51 1827 MET B N 1
ATOM 3157 C CA . MET B 1 182 ? 21.936 184.506 1.379 1.00 261.11 1827 MET B CA 1
ATOM 3158 C C . MET B 1 182 ? 22.829 183.315 1.052 1.00 256.22 1827 MET B C 1
ATOM 3159 O O . MET B 1 182 ? 23.199 183.105 -0.100 1.00 257.99 1827 MET B O 1
ATOM 3164 N N . CYS B 1 183 ? 23.190 182.557 2.075 1.00 250.37 1828 CYS B N 1
ATOM 3165 C CA . CYS B 1 183 ? 23.916 181.318 1.880 1.00 249.36 1828 CYS B CA 1
ATOM 3166 C C . CYS B 1 183 ? 23.913 180.565 3.188 1.00 244.80 1828 CYS B C 1
ATOM 3167 O O . CYS B 1 183 ? 24.008 181.174 4.254 1.00 241.90 1828 CYS B O 1
ATOM 3170 N N . GLU B 1 184 ? 23.778 179.245 3.112 1.00 245.02 1829 GLU B N 1
ATOM 3171 C CA . GLU B 1 184 ? 24.011 178.404 4.273 1.00 239.28 1829 GLU B CA 1
ATOM 3172 C C . GLU B 1 184 ? 25.529 178.362 4.435 1.00 231.07 1829 GLU B C 1
ATOM 3173 O O . GLU B 1 184 ? 26.261 177.712 3.680 1.00 229.40 1829 GLU B O 1
ATOM 3179 N N . ALA B 1 185 ? 25.982 179.158 5.387 1.00 224.79 1830 ALA B N 1
ATOM 3180 C CA . ALA B 1 185 ? 27.345 179.168 5.837 1.00 216.33 1830 ALA B CA 1
ATOM 3181 C C . ALA B 1 185 ? 27.241 179.868 7.177 1.00 213.42 1830 ALA B C 1
ATOM 3182 O O . ALA B 1 185 ? 26.269 180.543 7.437 1.00 213.36 1830 ALA B O 1
ATOM 3184 N N . PRO B 1 186 ? 28.231 179.705 8.040 1.00 209.83 1831 PRO B N 1
ATOM 3185 C CA . PRO B 1 186 ? 28.146 180.296 9.375 1.00 208.93 1831 PRO B CA 1
ATOM 3186 C C . PRO B 1 186 ? 28.376 181.805 9.410 1.00 206.45 1831 PRO B C 1
ATOM 3187 O O . PRO B 1 186 ? 29.210 182.337 8.672 1.00 200.50 1831 PRO B O 1
ATOM 3191 N N . VAL B 1 187 ? 27.650 182.484 10.284 1.00 212.00 1832 VAL B N 1
ATOM 3192 C CA . VAL B 1 187 ? 27.793 183.927 10.428 1.00 214.30 1832 VAL B CA 1
ATOM 3193 C C . VAL B 1 187 ? 28.314 184.246 11.811 1.00 212.03 1832 VAL B C 1
ATOM 3194 O O . VAL B 1 187 ? 27.660 183.968 12.810 1.00 217.56 1832 VAL B O 1
ATOM 3198 N N . VAL B 1 188 ? 29.489 184.847 11.869 1.00 207.07 1833 VAL B N 1
ATOM 3199 C CA . VAL B 1 188 ? 30.117 185.128 13.149 1.00 206.50 1833 VAL B CA 1
ATOM 3200 C C . VAL B 1 188 ? 30.602 186.554 13.188 1.00 205.54 1833 VAL B C 1
ATOM 3201 O O . VAL B 1 188 ? 30.720 187.208 12.148 1.00 209.75 1833 VAL B O 1
ATOM 3205 N N . THR B 1 189 ? 30.886 187.035 14.392 1.00 204.98 1834 THR B N 1
ATOM 3206 C CA . THR B 1 189 ? 31.362 188.401 14.562 1.00 206.10 1834 THR B CA 1
ATOM 3207 C C . THR B 1 189 ? 32.832 188.5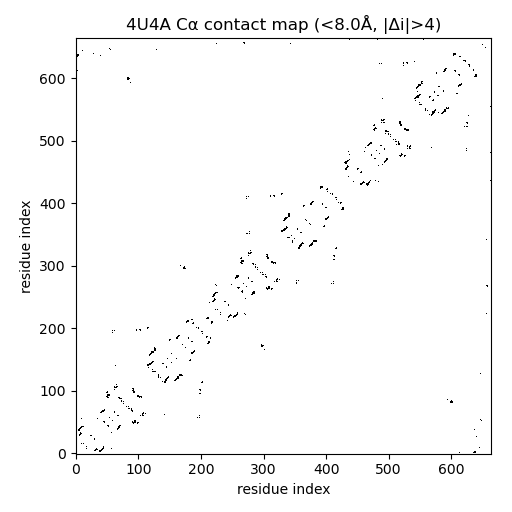17 14.203 1.00 202.77 1834 THR B C 1
ATOM 3208 O O . THR B 1 189 ? 33.535 187.516 14.108 1.00 203.65 1834 THR B O 1
ATOM 3212 N N . ARG B 1 190 ? 33.286 189.757 14.063 1.00 199.05 1835 ARG B N 1
ATOM 3213 C CA . ARG B 1 190 ? 34.698 190.068 13.962 1.00 192.28 1835 ARG B CA 1
ATOM 3214 C C . ARG B 1 190 ? 35.463 189.561 15.192 1.00 188.09 1835 ARG B C 1
ATOM 3215 O O . ARG B 1 190 ? 36.566 189.000 15.072 1.00 185.89 1835 ARG B O 1
ATOM 3223 N N . GLU B 1 191 ? 34.833 189.715 16.358 1.00 191.19 1836 GLU B N 1
ATOM 3224 C CA . GLU B 1 191 ? 35.412 189.365 17.659 1.00 190.03 1836 GLU B CA 1
ATOM 3225 C C . GLU B 1 191 ? 36.113 188.022 17.588 1.00 184.91 1836 GLU B C 1
ATOM 3226 O O . GLU B 1 191 ? 37.233 187.886 18.072 1.00 183.61 1836 GLU B O 1
ATOM 3232 N N . TRP B 1 192 ? 35.446 187.043 16.973 1.00 183.78 1837 TRP B N 1
ATOM 3233 C CA . TRP B 1 192 ? 36.016 185.719 16.750 1.00 181.79 1837 TRP B CA 1
ATOM 3234 C C . TRP B 1 192 ? 37.423 185.800 16.174 1.00 174.32 1837 TRP B C 1
ATOM 3235 O O . TRP B 1 192 ? 38.383 185.293 16.740 1.00 167.69 1837 TRP B O 1
ATOM 3246 N N . VAL B 1 193 ? 37.544 186.488 15.049 1.00 173.26 1838 VAL B N 1
ATOM 3247 C CA . VAL B 1 193 ? 38.815 186.594 14.352 1.00 165.25 1838 VAL B CA 1
ATOM 3248 C C . VAL B 1 193 ? 39.864 187.209 15.246 1.00 160.47 1838 VAL B C 1
ATOM 3249 O O . VAL B 1 193 ? 40.936 186.650 15.442 1.00 157.85 1838 VAL B O 1
ATOM 3253 N N . LEU B 1 194 ? 39.530 188.377 15.772 1.00 160.38 1839 LEU B N 1
ATOM 3254 C CA . LEU B 1 194 ? 40.427 189.149 16.618 1.00 162.19 1839 LEU B CA 1
ATOM 3255 C C . LEU B 1 194 ? 40.962 188.343 17.783 1.00 159.33 1839 LEU B C 1
ATOM 3256 O O . LEU B 1 194 ? 42.159 188.306 18.024 1.00 154.78 1839 LEU B O 1
ATOM 3261 N N . ASP B 1 195 ? 40.063 187.664 18.477 1.00 162.44 1840 ASP B N 1
ATOM 3262 C CA . ASP B 1 195 ? 40.433 186.834 19.618 1.00 161.54 1840 ASP B CA 1
ATOM 3263 C C . ASP B 1 195 ? 41.200 185.587 19.171 1.00 154.78 1840 ASP B C 1
ATOM 3264 O O . ASP B 1 195 ? 42.120 185.139 19.852 1.00 148.19 1840 ASP B O 1
ATOM 3269 N N . SER B 1 196 ? 40.774 185.016 18.043 1.00 153.90 1841 SER B N 1
ATOM 3270 C CA . SER B 1 196 ? 41.444 183.863 17.460 1.00 152.79 1841 SER B CA 1
ATOM 3271 C C . SER B 1 196 ? 42.877 184.236 17.212 1.00 148.81 1841 SER B C 1
ATOM 3272 O O . SER B 1 196 ? 43.789 183.479 17.503 1.00 146.77 1841 SER B O 1
ATOM 3275 N N . VAL B 1 197 ? 43.035 185.426 16.653 1.00 146.91 1842 VAL B N 1
ATOM 3276 C CA . VAL B 1 197 ? 44.323 185.975 16.335 1.00 143.16 1842 VAL B CA 1
ATOM 3277 C C . VAL B 1 197 ? 45.074 186.405 17.585 1.00 144.12 1842 VAL B C 1
ATOM 3278 O O . VAL B 1 197 ? 46.250 186.100 17.729 1.00 139.69 1842 VAL B O 1
ATOM 3282 N N . ALA B 1 198 ? 44.403 187.112 18.485 1.00 150.33 1843 ALA B N 1
ATOM 3283 C CA . ALA B 1 198 ? 45.041 187.575 19.717 1.00 154.57 1843 ALA B CA 1
ATOM 3284 C C . ALA B 1 198 ? 45.757 186.437 20.476 1.00 157.04 1843 ALA B C 1
ATOM 3285 O O . ALA B 1 198 ? 46.828 186.649 21.043 1.00 159.45 1843 ALA B O 1
ATOM 3287 N N . LEU B 1 199 ? 45.172 185.238 20.479 1.00 155.35 1844 LEU B N 1
ATOM 3288 C CA . LEU B 1 199 ? 45.787 184.078 21.123 1.00 152.29 1844 LEU B CA 1
ATOM 3289 C C . LEU B 1 199 ? 46.638 183.271 20.172 1.00 150.65 1844 LEU B C 1
ATOM 3290 O O . LEU B 1 199 ? 47.355 182.375 20.588 1.00 147.07 1844 LEU B O 1
ATOM 3295 N N . TYR B 1 200 ? 46.581 183.629 18.896 1.00 152.20 1845 TYR B N 1
ATOM 3296 C CA . TYR B 1 200 ? 46.916 182.735 17.795 1.00 154.26 1845 TYR B CA 1
ATOM 3297 C C . TYR B 1 200 ? 46.415 181.311 18.008 1.00 154.77 1845 TYR B C 1
ATOM 3298 O O . TYR B 1 200 ? 47.186 180.372 18.203 1.00 149.64 1845 TYR B O 1
ATOM 3307 N N . GLN B 1 201 ? 45.101 181.167 17.958 1.00 158.53 1846 GLN B N 1
ATOM 3308 C CA . GLN B 1 201 ? 44.490 179.863 17.831 1.00 163.20 1846 GLN B CA 1
ATOM 3309 C C . GLN B 1 201 ? 43.056 180.055 17.413 1.00 156.40 1846 GLN B C 1
ATOM 3310 O O . GLN B 1 201 ? 42.359 180.893 17.962 1.00 150.24 1846 GLN B O 1
ATOM 3316 N N . CYS B 1 202 ? 42.634 179.238 16.461 1.00 153.90 1847 CYS B N 1
ATOM 3317 C CA . CYS B 1 202 ? 41.319 179.331 15.903 1.00 156.23 1847 CYS B CA 1
ATOM 3318 C C . CYS B 1 202 ? 40.278 178.959 16.951 1.00 164.95 1847 CYS B C 1
ATOM 3319 O O . CYS B 1 202 ? 40.306 177.857 17.503 1.00 168.89 1847 CYS B O 1
ATOM 3322 N N . GLN B 1 203 ? 39.348 179.870 17.219 1.00 168.94 1848 GLN B N 1
ATOM 3323 C CA . GLN B 1 203 ? 38.402 179.688 18.324 1.00 172.26 1848 GLN B CA 1
ATOM 3324 C C . GLN B 1 203 ? 37.132 178.963 17.968 1.00 180.18 1848 GLN B C 1
ATOM 3325 O O . GLN B 1 203 ? 36.848 178.650 16.810 1.00 179.15 1848 GLN B O 1
ATOM 3331 N N . GLU B 1 204 ? 36.364 178.710 19.016 1.00 191.36 1849 GLU B N 1
ATOM 3332 C CA . GLU B 1 204 ? 35.044 178.144 18.892 1.00 203.76 1849 GLU B CA 1
ATOM 3333 C C . GLU B 1 204 ? 34.135 179.179 18.298 1.00 201.68 1849 GLU B C 1
ATOM 3334 O O . GLU B 1 204 ? 34.067 180.309 18.764 1.00 200.42 1849 GLU B O 1
ATOM 3340 N N . LEU B 1 205 ? 33.403 178.761 17.280 1.00 202.24 1850 LEU B N 1
ATOM 3341 C CA . LEU B 1 205 ? 32.547 179.647 16.515 1.00 203.87 1850 LEU B CA 1
ATOM 3342 C C . LEU B 1 205 ? 31.266 179.966 17.290 1.00 212.27 1850 LEU B C 1
ATOM 3343 O O . LEU B 1 205 ? 30.550 180.910 16.951 1.00 221.64 1850 LEU B O 1
ATOM 3348 N N . ASP B 1 206 ? 31.028 179.209 18.363 1.00 214.02 1851 ASP B N 1
ATOM 3349 C CA . ASP B 1 206 ? 29.792 179.255 19.134 1.00 218.18 1851 ASP B CA 1
ATOM 3350 C C . ASP B 1 206 ? 29.579 180.629 19.748 1.00 213.42 1851 ASP B C 1
ATOM 3351 O O . ASP B 1 206 ? 28.632 181.341 19.408 1.00 213.09 1851 ASP B O 1
ATOM 3356 N N . THR B 1 207 ? 30.494 180.996 20.636 1.00 208.15 1852 THR B N 1
ATOM 3357 C CA . THR B 1 207 ? 30.406 182.235 21.367 1.00 209.25 1852 THR B CA 1
ATOM 3358 C C . THR B 1 207 ? 30.169 183.385 20.403 1.00 209.04 1852 THR B C 1
ATOM 3359 O O . THR B 1 207 ? 29.381 184.270 20.679 1.00 213.03 1852 THR B O 1
ATOM 3363 N N . TYR B 1 208 ? 30.810 183.326 19.241 1.00 207.86 1853 TYR B N 1
ATOM 3364 C CA . TYR B 1 208 ? 30.780 184.416 18.271 1.00 209.07 1853 TYR B CA 1
ATOM 3365 C C . TYR B 1 208 ? 29.719 184.291 17.185 1.00 208.78 1853 TYR B C 1
ATOM 3366 O O . TYR B 1 208 ? 29.596 185.180 16.334 1.00 208.02 1853 TYR B O 1
ATOM 3375 N N . LEU B 1 209 ? 28.951 183.204 17.204 1.00 206.47 1854 LEU B N 1
ATOM 3376 C CA . LEU B 1 209 ? 27.921 183.021 16.199 1.00 207.45 1854 LEU B CA 1
ATOM 3377 C C . LEU B 1 209 ? 26.859 184.072 16.355 1.00 212.96 1854 LEU B C 1
ATOM 3378 O O . LEU B 1 209 ? 26.787 184.762 17.372 1.00 216.97 1854 LEU B O 1
ATOM 3383 N N . ILE B 1 210 ? 26.066 184.219 15.309 1.00 214.98 1855 ILE B N 1
ATOM 3384 C CA . ILE B 1 210 ? 25.153 185.336 15.206 1.00 219.31 1855 ILE B CA 1
ATOM 3385 C C . ILE B 1 210 ? 23.798 184.818 14.804 1.00 223.52 1855 ILE B C 1
ATOM 3386 O O . ILE B 1 210 ? 23.679 184.185 13.753 1.00 222.64 1855 ILE B O 1
ATOM 3391 N N . PRO B 1 211 ? 22.772 185.113 15.618 1.00 227.10 1856 PRO B N 1
ATOM 3392 C CA . PRO B 1 211 ? 21.435 184.665 15.296 1.00 233.26 1856 PRO B CA 1
ATOM 3393 C C . PRO B 1 211 ? 21.054 184.991 13.875 1.00 232.38 1856 PRO B C 1
ATOM 3394 O O . PRO B 1 211 ? 21.430 186.033 13.349 1.00 227.94 1856 PRO B O 1
ATOM 3398 N N . GLN B 1 212 ? 20.307 184.085 13.269 1.00 236.59 1857 GLN B N 1
ATOM 3399 C CA . GLN B 1 212 ? 19.864 184.271 11.922 1.00 239.80 1857 GLN B CA 1
ATOM 3400 C C . GLN B 1 212 ? 18.390 184.090 11.831 1.00 252.64 1857 GLN B C 1
ATOM 3401 O O . GLN B 1 212 ? 17.721 183.537 12.725 1.00 258.43 1857 GLN B O 1
ATOM 3407 N N . ILE B 1 213 ? 17.882 184.597 10.725 1.00 259.79 1858 ILE B N 1
ATOM 3408 C CA . ILE B 1 213 ? 16.485 184.520 10.426 1.00 270.97 1858 ILE B CA 1
ATOM 3409 C C . ILE B 1 213 ? 16.424 184.001 9.007 1.00 276.54 1858 ILE B C 1
ATOM 3410 O O . ILE B 1 213 ? 16.861 184.670 8.062 1.00 277.90 1858 ILE B O 1
ATOM 3415 N N . PRO B 1 214 ? 15.967 182.756 8.868 1.00 282.30 1859 PRO B N 1
ATOM 3416 C CA . PRO B 1 214 ? 15.806 182.146 7.571 1.00 284.64 1859 PRO B CA 1
ATOM 3417 C C . PRO B 1 214 ? 14.328 182.072 7.178 1.00 293.41 1859 PRO B C 1
ATOM 3418 O O . PRO B 1 214 ? 13.738 183.084 6.780 1.00 294.85 1859 PRO B O 1
ATOM 3422 N N . LYS C 1 3 ? 67.824 133.780 -28.906 1.00 217.80 1648 LYS C N 1
ATOM 3423 C CA . LYS C 1 3 ? 68.349 135.093 -29.405 1.00 214.82 1648 LYS C CA 1
ATOM 3424 C C . LYS C 1 3 ? 67.601 135.433 -30.706 1.00 217.85 1648 LYS C C 1
ATOM 3425 O O . LYS C 1 3 ? 67.924 134.914 -31.788 1.00 219.14 1648 LYS C O 1
ATOM 3431 N N . ARG C 1 4 ? 66.542 136.240 -30.593 1.00 217.99 1649 ARG C N 1
ATOM 3432 C CA . ARG C 1 4 ? 65.968 136.698 -29.296 1.00 215.66 1649 ARG C CA 1
ATOM 3433 C C . ARG C 1 4 ? 64.780 135.849 -28.811 1.00 216.90 1649 ARG C C 1
ATOM 3434 O O . ARG C 1 4 ? 64.290 134.957 -29.507 1.00 221.85 1649 ARG C O 1
ATOM 3442 N N . MET C 1 5 ? 64.320 136.147 -27.600 1.00 213.57 1650 MET C N 1
ATOM 3443 C CA . MET C 1 5 ? 63.332 135.302 -26.960 1.00 213.91 1650 MET C CA 1
ATOM 3444 C C . MET C 1 5 ? 62.517 135.985 -25.850 1.00 212.13 1650 MET C C 1
ATOM 3445 O O . MET C 1 5 ? 62.450 137.230 -25.732 1.00 213.53 1650 MET C O 1
ATOM 3450 N N . SER C 1 6 ? 62.010 135.127 -24.975 1.00 211.14 1651 SER C N 1
ATOM 3451 C CA . SER C 1 6 ? 60.754 135.343 -24.274 1.00 206.35 1651 SER C CA 1
ATOM 3452 C C . SER C 1 6 ? 60.750 136.598 -23.415 1.00 200.20 1651 SER C C 1
ATOM 3453 O O . SER C 1 6 ? 61.757 136.998 -22.835 1.00 197.37 1651 SER C O 1
ATOM 3456 N N . MET C 1 7 ? 59.569 137.171 -23.314 1.00 196.19 1652 MET C N 1
ATOM 3457 C CA . MET C 1 7 ? 59.375 138.470 -22.717 1.00 191.22 1652 MET C CA 1
ATOM 3458 C C . MET C 1 7 ? 58.639 138.306 -21.426 1.00 188.54 1652 MET C C 1
ATOM 3459 O O . MET C 1 7 ? 57.873 137.365 -21.259 1.00 189.21 1652 MET C O 1
ATOM 3464 N N . VAL C 1 8 ? 58.854 139.267 -20.539 1.00 184.97 1653 VAL C N 1
ATOM 3465 C CA . VAL C 1 8 ? 57.890 139.573 -19.486 1.00 182.09 1653 VAL C CA 1
ATOM 3466 C C . VAL C 1 8 ? 57.720 141.093 -19.462 1.00 180.15 1653 VAL C C 1
ATOM 3467 O O . VAL C 1 8 ? 58.392 141.815 -20.218 1.00 181.04 1653 VAL C O 1
ATOM 3471 N N . VAL C 1 9 ? 56.792 141.567 -18.636 1.00 177.36 1654 VAL C N 1
ATOM 3472 C CA . VAL C 1 9 ? 56.650 142.992 -18.362 1.00 174.79 1654 VAL C CA 1
ATOM 3473 C C . VAL C 1 9 ? 56.620 143.199 -16.860 1.00 173.72 1654 VAL C C 1
ATOM 3474 O O . VAL C 1 9 ? 56.547 142.236 -16.093 1.00 175.95 1654 VAL C O 1
ATOM 3478 N N . SER C 1 10 ? 56.673 144.455 -16.432 1.00 171.15 1655 SER C N 1
ATOM 3479 C CA . SER C 1 10 ? 56.434 144.745 -15.040 1.00 168.20 1655 SER C CA 1
ATOM 3480 C C . SER C 1 10 ? 56.045 146.182 -14.878 1.00 168.89 1655 SER C C 1
ATOM 3481 O O . SER C 1 10 ? 56.478 147.032 -15.650 1.00 166.61 1655 SER C O 1
ATOM 3484 N N . GLY C 1 11 ? 55.234 146.445 -13.858 1.00 173.38 1656 GLY C N 1
ATOM 3485 C CA . GLY C 1 11 ? 54.788 147.805 -13.540 1.00 177.52 1656 GLY C CA 1
ATOM 3486 C C . GLY C 1 11 ? 53.739 148.345 -14.503 1.00 182.97 1656 GLY C C 1
ATOM 3487 O O . GLY C 1 11 ? 53.503 149.559 -14.580 1.00 182.53 1656 GLY C O 1
ATOM 3488 N N . LEU C 1 12 ? 53.080 147.437 -15.208 1.00 191.27 1657 LEU C N 1
ATOM 3489 C CA . LEU C 1 12 ? 52.117 147.808 -16.230 1.00 200.13 1657 LEU C CA 1
ATOM 3490 C C . LEU C 1 12 ? 50.712 147.720 -15.679 1.00 204.26 1657 LEU C C 1
ATOM 3491 O O . LEU C 1 12 ? 50.399 146.816 -14.896 1.00 210.20 1657 LEU C O 1
ATOM 3496 N N . THR C 1 13 ? 49.868 148.666 -16.090 1.00 205.55 1658 THR C N 1
ATOM 3497 C CA . THR C 1 13 ? 48.442 148.573 -15.834 1.00 207.26 1658 THR C CA 1
ATOM 3498 C C . THR C 1 13 ? 47.950 147.416 -16.677 1.00 214.73 1658 THR C C 1
ATOM 3499 O O . THR C 1 13 ? 48.595 147.065 -17.679 1.00 215.87 1658 THR C O 1
ATOM 3503 N N . PRO C 1 14 ? 46.826 146.799 -16.275 1.00 224.20 1659 PRO C N 1
ATOM 3504 C CA . PRO C 1 14 ? 46.257 145.822 -17.193 1.00 230.85 1659 PRO C CA 1
ATOM 3505 C C . PRO C 1 14 ? 46.114 146.519 -18.534 1.00 236.34 1659 PRO C C 1
ATOM 3506 O O . PRO C 1 14 ? 46.788 146.162 -19.499 1.00 241.92 1659 PRO C O 1
ATOM 3510 N N . GLU C 1 15 ? 45.289 147.560 -18.543 1.00 235.66 1660 GLU C N 1
ATOM 3511 C CA . GLU C 1 15 ? 45.086 148.433 -19.688 1.00 233.10 1660 GLU C CA 1
ATOM 3512 C C . GLU C 1 15 ? 46.297 148.504 -20.658 1.00 228.64 1660 GLU C C 1
ATOM 3513 O O . GLU C 1 15 ? 46.198 148.104 -21.820 1.00 225.26 1660 GLU C O 1
ATOM 3519 N N . GLU C 1 16 ? 47.441 148.985 -20.171 1.00 221.82 1661 GLU C N 1
ATOM 3520 C CA . GLU C 1 16 ? 48.648 149.128 -21.005 1.00 215.07 1661 GLU C CA 1
ATOM 3521 C C . GLU C 1 16 ? 49.077 147.796 -21.617 1.00 211.50 1661 GLU C C 1
ATOM 3522 O O . GLU C 1 16 ? 49.245 147.657 -22.827 1.00 211.19 1661 GLU C O 1
ATOM 3528 N N . PHE C 1 17 ? 49.236 146.816 -20.738 1.00 208.43 1662 PHE C N 1
ATOM 3529 C CA . PHE C 1 17 ? 49.698 145.482 -21.084 1.00 207.15 1662 PHE C CA 1
ATOM 3530 C C . PHE C 1 17 ? 49.008 144.876 -22.312 1.00 216.69 1662 PHE C C 1
ATOM 3531 O O . PHE C 1 17 ? 49.573 144.006 -22.979 1.00 222.14 1662 PHE C O 1
ATOM 3539 N N . MET C 1 18 ? 47.802 145.343 -22.629 1.00 225.03 1663 MET C N 1
ATOM 3540 C CA . MET C 1 18 ? 47.032 144.795 -23.757 1.00 234.15 1663 MET C CA 1
ATOM 3541 C C . MET C 1 18 ? 47.622 145.218 -25.095 1.00 226.58 1663 MET C C 1
ATOM 3542 O O . MET C 1 18 ? 47.645 144.434 -26.040 1.00 223.98 1663 MET C O 1
ATOM 3547 N N . LEU C 1 19 ? 48.137 146.445 -25.142 1.00 217.07 1664 LEU C N 1
ATOM 3548 C CA . LEU C 1 19 ? 48.797 146.975 -26.334 1.00 209.68 1664 LEU C CA 1
ATOM 3549 C C . LEU C 1 19 ? 50.178 146.359 -26.482 1.00 204.52 1664 LEU C C 1
ATOM 3550 O O . LEU C 1 19 ? 50.733 146.313 -27.560 1.00 200.90 1664 LEU C O 1
ATOM 3555 N N . VAL C 1 20 ? 50.734 145.881 -25.379 1.00 202.74 1665 VAL C N 1
ATOM 3556 C CA . VAL C 1 20 ? 51.929 145.069 -25.450 1.00 202.07 1665 VAL C CA 1
ATOM 3557 C C . VAL C 1 20 ? 51.551 143.796 -26.157 1.00 205.71 1665 VAL C C 1
ATOM 3558 O O . VAL C 1 20 ? 52.045 143.509 -27.241 1.00 208.22 1665 VAL C O 1
ATOM 3562 N N . TYR C 1 21 ? 50.640 143.054 -25.528 1.00 208.60 1666 TYR C N 1
ATOM 3563 C CA . TYR C 1 21 ? 50.216 141.750 -26.008 1.00 211.86 1666 TYR C CA 1
ATOM 3564 C C . TYR C 1 21 ? 49.999 141.836 -27.497 1.00 217.64 1666 TYR C C 1
ATOM 3565 O O . TYR C 1 21 ? 50.520 141.024 -28.266 1.00 219.68 1666 TYR C O 1
ATOM 3574 N N . LYS C 1 22 ? 49.247 142.859 -27.885 1.00 221.87 1667 LYS C N 1
ATOM 3575 C CA . LYS C 1 22 ? 48.949 143.145 -29.289 1.00 228.57 1667 LYS C CA 1
ATOM 3576 C C . LYS C 1 22 ? 50.210 143.147 -30.169 1.00 227.45 1667 LYS C C 1
ATOM 3577 O O . LYS C 1 22 ? 50.263 142.487 -31.202 1.00 228.26 1667 LYS C O 1
ATOM 3583 N N . PHE C 1 23 ? 51.227 143.884 -29.736 1.00 221.93 1668 PHE C N 1
ATOM 3584 C CA . PHE C 1 23 ? 52.471 143.995 -30.493 1.00 218.16 1668 PHE C CA 1
ATOM 3585 C C . PHE C 1 23 ? 53.180 142.654 -30.559 1.00 213.07 1668 PHE C C 1
ATOM 3586 O O . PHE C 1 23 ? 53.643 142.228 -31.616 1.00 211.55 1668 PHE C O 1
ATOM 3594 N N . ALA C 1 24 ? 53.256 142.004 -29.399 1.00 208.07 1669 ALA C N 1
ATOM 3595 C CA . ALA C 1 24 ? 53.918 140.715 -29.266 1.00 205.74 1669 ALA C CA 1
ATOM 3596 C C . ALA C 1 24 ? 53.279 139.760 -30.230 1.00 207.39 1669 ALA C C 1
ATOM 3597 O O . ALA C 1 24 ? 53.939 139.184 -31.098 1.00 208.90 1669 ALA C O 1
ATOM 3599 N N . ARG C 1 25 ? 51.967 139.631 -30.088 1.00 206.64 1670 ARG C N 1
ATOM 3600 C CA . ARG C 1 25 ? 51.178 138.885 -31.034 1.00 208.97 1670 ARG C CA 1
ATOM 3601 C C . ARG C 1 25 ? 51.681 139.228 -32.418 1.00 210.71 1670 ARG C C 1
ATOM 3602 O O . ARG C 1 25 ? 52.192 138.365 -33.111 1.00 212.63 1670 ARG C O 1
ATOM 3610 N N . LYS C 1 26 ? 51.609 140.506 -32.780 1.00 210.33 1671 LYS C N 1
ATOM 3611 C CA . LYS C 1 26 ? 51.919 140.920 -34.147 1.00 213.46 1671 LYS C CA 1
ATOM 3612 C C . LYS C 1 26 ? 53.226 140.347 -34.663 1.00 212.91 1671 LYS C C 1
ATOM 3613 O O . LYS C 1 26 ? 53.275 139.799 -35.758 1.00 216.96 1671 LYS C O 1
ATOM 3619 N N . HIS C 1 27 ? 54.292 140.487 -33.890 1.00 208.24 1672 HIS C N 1
ATOM 3620 C CA . HIS C 1 27 ? 55.617 140.222 -34.437 1.00 206.98 1672 HIS C CA 1
ATOM 3621 C C . HIS C 1 27 ? 56.150 138.820 -34.139 1.00 206.13 1672 HIS C C 1
ATOM 3622 O O . HIS C 1 27 ? 57.351 138.633 -34.044 1.00 203.15 1672 HIS C O 1
ATOM 3629 N N . HIS C 1 28 ? 55.252 137.838 -34.033 1.00 207.38 1673 HIS C N 1
ATOM 3630 C CA . HIS C 1 28 ? 55.637 136.448 -33.793 1.00 208.62 1673 HIS C CA 1
ATOM 3631 C C . HIS C 1 28 ? 56.436 136.358 -32.489 1.00 206.96 1673 HIS C C 1
ATOM 3632 O O . HIS C 1 28 ? 57.365 135.559 -32.380 1.00 208.28 1673 HIS C O 1
ATOM 3639 N N . ILE C 1 29 ? 56.101 137.192 -31.498 1.00 205.79 1674 ILE C N 1
ATOM 3640 C CA . ILE C 1 29 ? 56.942 137.323 -30.277 1.00 203.23 1674 ILE C CA 1
ATOM 3641 C C . ILE C 1 29 ? 56.405 136.576 -29.069 1.00 202.70 1674 ILE C C 1
ATOM 3642 O O . ILE C 1 29 ? 55.289 136.831 -28.617 1.00 201.40 1674 ILE C O 1
ATOM 3647 N N . THR C 1 30 ? 57.237 135.676 -28.550 1.00 203.85 1675 THR C N 1
ATOM 3648 C CA . THR C 1 30 ? 56.967 135.000 -27.310 1.00 205.25 1675 THR C CA 1
ATOM 3649 C C . THR C 1 30 ? 56.668 136.008 -26.245 1.00 205.75 1675 THR C C 1
ATOM 3650 O O . THR C 1 30 ? 57.112 137.155 -26.307 1.00 203.51 1675 THR C O 1
ATOM 3654 N N . LEU C 1 31 ? 55.900 135.569 -25.260 1.00 210.86 1676 LEU C N 1
ATOM 3655 C CA . LEU C 1 31 ? 55.600 136.388 -24.103 1.00 210.27 1676 LEU C CA 1
ATOM 3656 C C . LEU C 1 31 ? 55.125 135.495 -22.976 1.00 211.59 1676 LEU C C 1
ATOM 3657 O O . LEU C 1 31 ? 54.190 134.724 -23.163 1.00 212.84 1676 LEU C O 1
ATOM 3662 N N . THR C 1 32 ? 55.762 135.604 -21.814 1.00 211.19 1677 THR C N 1
ATOM 3663 C CA . THR C 1 32 ? 55.300 134.910 -20.612 1.00 214.51 1677 THR C CA 1
ATOM 3664 C C . THR C 1 32 ? 54.951 135.971 -19.566 1.00 211.32 1677 THR C C 1
ATOM 3665 O O . THR C 1 32 ? 55.245 137.144 -19.774 1.00 213.53 1677 THR C O 1
ATOM 3669 N N . ASN C 1 33 ? 54.294 135.580 -18.473 1.00 207.75 1678 ASN C N 1
ATOM 3670 C CA . ASN C 1 33 ? 54.125 136.486 -17.323 1.00 200.38 1678 ASN C CA 1
ATOM 3671 C C . ASN C 1 33 ? 55.050 136.100 -16.182 1.00 200.26 1678 ASN C C 1
ATOM 3672 O O . ASN C 1 33 ? 55.346 136.915 -15.327 1.00 193.80 1678 ASN C O 1
ATOM 3677 N N . LEU C 1 34 ? 55.472 134.839 -16.153 1.00 208.22 1679 LEU C N 1
ATOM 3678 C CA . LEU C 1 34 ? 56.444 134.371 -15.173 1.00 208.79 1679 LEU C CA 1
ATOM 3679 C C . LEU C 1 34 ? 57.784 134.168 -15.878 1.00 208.76 1679 LEU C C 1
ATOM 3680 O O . LEU C 1 34 ? 57.830 133.680 -17.004 1.00 215.47 1679 LEU C O 1
ATOM 3685 N N . ILE C 1 35 ? 58.861 134.530 -15.192 1.00 204.28 1680 ILE C N 1
ATOM 3686 C CA . ILE C 1 35 ? 60.154 134.841 -15.814 1.00 203.76 1680 ILE C CA 1
ATOM 3687 C C . ILE C 1 35 ? 61.240 133.765 -15.621 1.00 205.12 1680 ILE C C 1
ATOM 3688 O O . ILE C 1 35 ? 61.399 133.214 -14.537 1.00 202.07 1680 ILE C O 1
ATOM 3693 N N . THR C 1 36 ? 62.025 133.519 -16.670 1.00 207.55 1681 THR C N 1
ATOM 3694 C CA . THR C 1 36 ? 63.116 132.539 -16.620 1.00 208.02 1681 THR C CA 1
ATOM 3695 C C . THR C 1 36 ? 64.252 132.910 -17.546 1.00 209.05 1681 THR C C 1
ATOM 3696 O O . THR C 1 36 ? 64.185 133.895 -18.276 1.00 207.59 1681 THR C O 1
ATOM 3700 N N . GLU C 1 37 ? 65.297 132.086 -17.505 1.00 211.30 1682 GLU C N 1
ATOM 3701 C CA . GLU C 1 37 ? 66.413 132.160 -18.438 1.00 210.63 1682 GLU C CA 1
ATOM 3702 C C . GLU C 1 37 ? 65.876 132.372 -19.827 1.00 206.86 1682 GLU C C 1
ATOM 3703 O O . GLU C 1 37 ? 66.371 133.228 -20.556 1.00 202.63 1682 GLU C O 1
ATOM 3709 N N . GLU C 1 38 ? 64.864 131.587 -20.184 1.00 207.05 1683 GLU C N 1
ATOM 3710 C CA . GLU C 1 38 ? 64.193 131.751 -21.468 1.00 209.90 1683 GLU C CA 1
ATOM 3711 C C . GLU C 1 38 ? 63.932 133.228 -21.768 1.00 201.19 1683 GLU C C 1
ATOM 3712 O O . GLU C 1 38 ? 64.130 133.655 -22.905 1.00 208.01 1683 GLU C O 1
ATOM 3718 N N . THR C 1 39 ? 63.503 133.997 -20.769 1.00 189.18 1684 THR C N 1
ATOM 3719 C CA . THR C 1 39 ? 63.236 135.411 -20.982 1.00 181.59 1684 THR C CA 1
ATOM 3720 C C . THR C 1 39 ? 64.475 136.108 -21.476 1.00 180.66 1684 THR C C 1
ATOM 3721 O O . THR C 1 39 ? 65.573 135.869 -20.986 1.00 180.11 1684 THR C O 1
ATOM 3725 N N . THR C 1 40 ? 64.297 136.978 -22.451 1.00 182.22 1685 THR C N 1
ATOM 3726 C CA . THR C 1 40 ? 65.409 137.720 -23.007 1.00 184.71 1685 THR C CA 1
ATOM 3727 C C . THR C 1 40 ? 65.180 139.185 -22.712 1.00 184.73 1685 THR C C 1
ATOM 3728 O O . THR C 1 40 ? 66.004 139.846 -22.070 1.00 181.27 1685 THR C O 1
ATOM 3732 N N . HIS C 1 41 ? 64.037 139.681 -23.168 1.00 189.57 1686 HIS C N 1
ATOM 3733 C CA . HIS C 1 41 ? 63.702 141.084 -23.025 1.00 191.03 1686 HIS C CA 1
ATOM 3734 C C . HIS C 1 41 ? 62.667 141.287 -21.939 1.00 189.28 1686 HIS C C 1
ATOM 3735 O O . HIS C 1 41 ? 61.731 140.495 -21.787 1.00 187.08 1686 HIS C O 1
ATOM 3742 N N . VAL C 1 42 ? 62.875 142.369 -21.190 1.00 188.71 1687 VAL C N 1
ATOM 3743 C CA . VAL C 1 42 ? 62.108 142.693 -20.003 1.00 188.08 1687 VAL C CA 1
ATOM 3744 C C . VAL C 1 42 ? 61.638 144.123 -20.096 1.00 186.80 1687 VAL C C 1
ATOM 3745 O O . VAL C 1 42 ? 62.425 145.063 -19.964 1.00 182.04 1687 VAL C O 1
ATOM 3749 N N . VAL C 1 43 ? 60.345 144.303 -20.282 1.00 191.23 1688 VAL C N 1
ATOM 3750 C CA . VAL C 1 43 ? 59.842 145.640 -20.471 1.00 195.99 1688 VAL C CA 1
ATOM 3751 C C . VAL C 1 43 ? 59.357 146.242 -19.166 1.00 193.60 1688 VAL C C 1
ATOM 3752 O O . VAL C 1 43 ? 58.621 145.621 -18.399 1.00 189.55 1688 VAL C O 1
ATOM 3756 N N . MET C 1 44 ? 59.755 147.488 -18.954 1.00 195.89 1689 MET C N 1
ATOM 3757 C CA . MET C 1 44 ? 59.416 148.210 -17.754 1.00 199.81 1689 MET C CA 1
ATOM 3758 C C . MET C 1 44 ? 58.699 149.503 -18.135 1.00 198.77 1689 MET C C 1
ATOM 3759 O O . MET C 1 44 ? 58.962 150.086 -19.181 1.00 199.68 1689 MET C O 1
ATOM 3764 N N . LYS C 1 45 ? 57.790 149.940 -17.271 1.00 196.98 1690 LYS C N 1
ATOM 3765 C CA . LYS C 1 45 ? 57.159 151.251 -17.408 1.00 193.05 1690 LYS C CA 1
ATOM 3766 C C . LYS C 1 45 ? 58.114 152.294 -16.831 1.00 184.48 1690 LYS C C 1
ATOM 3767 O O . LYS C 1 45 ? 58.631 152.124 -15.712 1.00 185.20 1690 LYS C O 1
ATOM 3773 N N . THR C 1 46 ? 58.360 153.357 -17.584 1.00 176.50 1691 THR C N 1
ATOM 3774 C CA . THR C 1 46 ? 59.325 154.347 -17.158 1.00 170.81 1691 THR C CA 1
ATOM 3775 C C . THR C 1 46 ? 58.783 155.741 -17.293 1.00 169.57 1691 THR C C 1
ATOM 3776 O O . THR C 1 46 ? 57.699 155.961 -17.839 1.00 170.96 1691 THR C O 1
ATOM 3780 N N . ASP C 1 47 ? 59.562 156.676 -16.772 1.00 166.24 1692 ASP C N 1
ATOM 3781 C CA . ASP C 1 47 ? 59.369 158.078 -17.057 1.00 166.58 1692 ASP C CA 1
ATOM 3782 C C . ASP C 1 47 ? 60.061 158.382 -18.377 1.00 170.14 1692 ASP C C 1
ATOM 3783 O O . ASP C 1 47 ? 60.743 157.514 -18.954 1.00 170.48 1692 ASP C O 1
ATOM 3788 N N . ALA C 1 48 ? 59.903 159.620 -18.838 1.00 172.91 1693 ALA C N 1
ATOM 3789 C CA . ALA C 1 48 ? 60.509 160.078 -20.092 1.00 176.48 1693 ALA C CA 1
ATOM 3790 C C . ALA C 1 48 ? 62.001 159.749 -20.209 1.00 176.77 1693 ALA C C 1
ATOM 3791 O O . ALA C 1 48 ? 62.489 159.388 -21.284 1.00 179.33 1693 ALA C O 1
ATOM 3793 N N . GLU C 1 49 ? 62.714 159.870 -19.097 1.00 175.54 1694 GLU C N 1
ATOM 3794 C CA . GLU C 1 49 ? 64.154 159.620 -19.046 1.00 175.58 1694 GLU C CA 1
ATOM 3795 C C . GLU C 1 49 ? 64.499 158.157 -18.777 1.00 173.00 1694 GLU C C 1
ATOM 3796 O O . GLU C 1 49 ? 65.607 157.852 -18.320 1.00 171.40 1694 GLU C O 1
ATOM 3802 N N . PHE C 1 50 ? 63.555 157.263 -19.053 1.00 173.20 1695 PHE C N 1
ATOM 3803 C CA . PHE C 1 50 ? 63.753 155.841 -18.840 1.00 174.75 1695 PHE C CA 1
ATOM 3804 C C . PHE C 1 50 ? 64.187 155.538 -17.411 1.00 172.03 1695 PHE C C 1
ATOM 3805 O O . PHE C 1 50 ? 65.233 154.935 -17.179 1.00 172.14 1695 PHE C O 1
ATOM 3813 N N . VAL C 1 51 ? 63.386 155.990 -16.455 1.00 169.69 1696 VAL C N 1
ATOM 3814 C CA . VAL C 1 51 ? 63.619 155.691 -15.047 1.00 165.48 1696 VAL C CA 1
ATOM 3815 C C . VAL C 1 51 ? 62.381 155.020 -14.529 1.00 162.38 1696 VAL C C 1
ATOM 3816 O O . VAL C 1 51 ? 61.267 155.483 -14.798 1.00 162.56 1696 VAL C O 1
ATOM 3820 N N . CYS C 1 52 ? 62.577 153.942 -13.777 1.00 158.34 1697 CYS C N 1
ATOM 3821 C CA . CYS C 1 52 ? 61.466 153.111 -13.363 1.00 157.99 1697 CYS C CA 1
ATOM 3822 C C . CYS C 1 52 ? 61.508 152.794 -11.889 1.00 154.49 1697 CYS C C 1
ATOM 3823 O O . CYS C 1 52 ? 62.541 152.929 -11.248 1.00 152.81 1697 CYS C O 1
ATOM 3826 N N . GLU C 1 53 ? 60.371 152.325 -11.380 1.00 153.91 1698 GLU C N 1
ATOM 3827 C CA . GLU C 1 53 ? 60.280 151.778 -10.028 1.00 152.25 1698 GLU C CA 1
ATOM 3828 C C . GLU C 1 53 ? 60.932 150.400 -9.984 1.00 151.70 1698 GLU C C 1
ATOM 3829 O O . GLU C 1 53 ? 61.303 149.862 -11.026 1.00 154.88 1698 GLU C O 1
ATOM 3835 N N . ARG C 1 54 ? 61.046 149.827 -8.788 1.00 150.26 1699 ARG C N 1
ATOM 3836 C CA . ARG C 1 54 ? 61.802 148.595 -8.579 1.00 151.83 1699 ARG C CA 1
ATOM 3837 C C . ARG C 1 54 ? 60.907 147.445 -8.179 1.00 150.88 1699 ARG C C 1
ATOM 3838 O O . ARG C 1 54 ? 60.561 147.253 -7.031 1.00 147.46 1699 ARG C O 1
ATOM 3846 N N . THR C 1 55 ? 60.541 146.691 -9.189 1.00 156.40 1700 THR C N 1
ATOM 3847 C CA . THR C 1 55 ? 59.691 145.541 -9.048 1.00 161.94 1700 THR C CA 1
ATOM 3848 C C . THR C 1 55 ? 60.621 144.365 -8.919 1.00 162.20 1700 THR C C 1
ATOM 3849 O O . THR C 1 55 ? 61.813 144.478 -9.225 1.00 161.48 1700 THR C O 1
ATOM 3853 N N . LEU C 1 56 ? 60.088 143.216 -8.539 1.00 163.30 1701 LEU C N 1
ATOM 3854 C CA . LEU C 1 56 ? 60.927 142.029 -8.475 1.00 165.63 1701 LEU C CA 1
ATOM 3855 C C . LEU C 1 56 ? 61.525 141.688 -9.836 1.00 165.81 1701 LEU C C 1
ATOM 3856 O O . LEU C 1 56 ? 62.694 141.311 -9.943 1.00 164.64 1701 LEU C O 1
ATOM 3861 N N . LYS C 1 57 ? 60.719 141.794 -10.877 1.00 167.06 1702 LYS C N 1
ATOM 3862 C CA . LYS C 1 57 ? 61.201 141.457 -12.206 1.00 169.70 1702 LYS C CA 1
ATOM 3863 C C . LYS C 1 57 ? 62.336 142.385 -12.617 1.00 166.88 1702 LYS C C 1
ATOM 3864 O O . LYS C 1 57 ? 63.325 141.955 -13.212 1.00 164.82 1702 LYS C O 1
ATOM 3870 N N . TYR C 1 58 ? 62.200 143.657 -12.270 1.00 165.61 1703 TYR C N 1
ATOM 3871 C CA . TYR C 1 58 ? 63.271 144.607 -12.488 1.00 167.42 1703 TYR C CA 1
ATOM 3872 C C . TYR C 1 58 ? 64.573 143.968 -12.040 1.00 168.39 1703 TYR C C 1
ATOM 3873 O O . TYR C 1 58 ? 65.461 143.714 -12.850 1.00 165.55 1703 TYR C O 1
ATOM 3882 N N . PHE C 1 59 ? 64.654 143.655 -10.746 1.00 173.12 1704 PHE C N 1
ATOM 3883 C CA . PHE C 1 59 ? 65.888 143.109 -10.158 1.00 176.65 1704 PHE C CA 1
ATOM 3884 C C . PHE C 1 59 ? 66.389 141.877 -10.913 1.00 180.59 1704 PHE C C 1
ATOM 3885 O O . PHE C 1 59 ? 67.557 141.801 -11.285 1.00 183.27 1704 PHE C O 1
ATOM 3893 N N . LEU C 1 60 ? 65.498 140.927 -11.165 1.00 180.80 1705 LEU C N 1
ATOM 3894 C CA . LEU C 1 60 ? 65.912 139.640 -11.720 1.00 181.33 1705 LEU C CA 1
ATOM 3895 C C . LEU C 1 60 ? 66.482 139.744 -13.141 1.00 184.20 1705 LEU C C 1
ATOM 3896 O O . LEU C 1 60 ? 67.467 139.067 -13.464 1.00 188.81 1705 LEU C O 1
ATOM 3901 N N . GLY C 1 61 ? 65.892 140.606 -13.968 1.00 181.85 1706 GLY C N 1
ATOM 3902 C CA . GLY C 1 61 ? 66.342 140.757 -15.353 1.00 181.98 1706 GLY C CA 1
ATOM 3903 C C . GLY C 1 61 ? 67.755 141.302 -15.452 1.00 179.07 1706 GLY C C 1
ATOM 3904 O O . GLY C 1 61 ? 68.553 140.870 -16.292 1.00 182.57 1706 GLY C O 1
ATOM 3905 N N . ILE C 1 62 ? 68.059 142.244 -14.569 1.00 173.70 1707 ILE C N 1
ATOM 3906 C CA . ILE C 1 62 ? 69.399 142.788 -14.444 1.00 172.27 1707 ILE C CA 1
ATOM 3907 C C . ILE C 1 62 ? 70.391 141.695 -14.035 1.00 175.76 1707 ILE C C 1
ATOM 3908 O O . ILE C 1 62 ? 71.418 141.507 -14.682 1.00 174.47 1707 ILE C O 1
ATOM 3913 N N . ALA C 1 63 ? 70.056 140.958 -12.976 1.00 181.45 1708 ALA C N 1
ATOM 3914 C CA . ALA C 1 63 ? 70.913 139.875 -12.455 1.00 187.96 1708 ALA C CA 1
ATOM 3915 C C . ALA C 1 63 ? 71.205 138.849 -13.546 1.00 193.74 1708 ALA C C 1
ATOM 3916 O O . ALA C 1 63 ? 72.353 138.417 -13.729 1.00 192.12 1708 ALA C O 1
ATOM 3918 N N . GLY C 1 64 ? 70.142 138.483 -14.264 1.00 198.84 1709 GLY C N 1
ATOM 3919 C CA . GLY C 1 64 ? 70.232 137.613 -15.423 1.00 206.05 1709 GLY C CA 1
ATOM 3920 C C . GLY C 1 64 ? 71.111 138.231 -16.490 1.00 212.08 1709 GLY C C 1
ATOM 3921 O O . GLY C 1 64 ? 71.782 137.524 -17.232 1.00 223.66 1709 GLY C O 1
ATOM 3922 N N . GLY C 1 65 ? 71.097 139.557 -16.577 1.00 210.48 1710 GLY C N 1
ATOM 3923 C CA . GLY C 1 65 ? 71.887 140.274 -17.574 1.00 208.93 1710 GLY C CA 1
ATOM 3924 C C . GLY C 1 65 ? 71.065 140.330 -18.843 1.00 204.77 1710 GLY C C 1
ATOM 3925 O O . GLY C 1 65 ? 71.542 140.062 -19.942 1.00 200.52 1710 GLY C O 1
ATOM 3926 N N . LYS C 1 66 ? 69.800 140.673 -18.664 1.00 202.15 1711 LYS C N 1
ATOM 3927 C CA . LYS C 1 66 ? 68.850 140.633 -19.738 1.00 204.75 1711 LYS C CA 1
ATOM 3928 C C . LYS C 1 66 ? 68.635 142.054 -20.232 1.00 205.58 1711 LYS C C 1
ATOM 3929 O O . LYS C 1 66 ? 69.032 143.035 -19.579 1.00 199.27 1711 LYS C O 1
ATOM 3935 N N . TRP C 1 67 ? 68.003 142.135 -21.395 1.00 210.02 1712 TRP C N 1
ATOM 3936 C CA . TRP C 1 67 ? 67.725 143.395 -22.054 1.00 210.53 1712 TRP C CA 1
ATOM 3937 C C . TRP C 1 67 ? 66.583 144.158 -21.403 1.00 205.53 1712 TRP C C 1
ATOM 3938 O O . TRP C 1 67 ? 65.419 143.922 -21.740 1.00 205.42 1712 TRP C O 1
ATOM 3949 N N . VAL C 1 68 ? 66.911 145.079 -20.493 1.00 198.19 1713 VAL C N 1
ATOM 3950 C CA . VAL C 1 68 ? 65.864 145.790 -19.768 1.00 192.62 1713 VAL C CA 1
ATOM 3951 C C . VAL C 1 68 ? 65.560 147.120 -20.406 1.00 192.74 1713 VAL C C 1
ATOM 3952 O O . VAL C 1 68 ? 66.422 147.987 -20.488 1.00 186.64 1713 VAL C O 1
ATOM 3956 N N . VAL C 1 69 ? 64.310 147.272 -20.827 1.00 197.32 1714 VAL C N 1
ATOM 3957 C CA . VAL C 1 69 ? 63.917 148.378 -21.682 1.00 203.02 1714 VAL C CA 1
ATOM 3958 C C . VAL C 1 69 ? 62.625 149.029 -21.226 1.00 205.87 1714 VAL C C 1
ATOM 3959 O O . VAL C 1 69 ? 61.876 148.472 -20.416 1.00 199.44 1714 VAL C O 1
ATOM 3963 N N . SER C 1 70 ? 62.350 150.197 -21.802 1.00 217.41 1715 SER C N 1
ATOM 3964 C CA . SER C 1 70 ? 61.184 150.988 -21.443 1.00 231.05 1715 SER C CA 1
ATOM 3965 C C . SER C 1 70 ? 59.972 150.618 -22.290 1.00 236.72 1715 SER C C 1
ATOM 3966 O O . SER C 1 70 ? 60.087 150.192 -23.443 1.00 248.99 1715 SER C O 1
ATOM 3969 N N . TYR C 1 71 ? 58.800 150.789 -21.691 1.00 234.47 1716 TYR C N 1
ATOM 3970 C CA . TYR C 1 71 ? 57.525 150.636 -22.378 1.00 231.49 1716 TYR C CA 1
ATOM 3971 C C . TYR C 1 71 ? 57.433 151.582 -23.569 1.00 232.56 1716 TYR C C 1
ATOM 3972 O O . TYR C 1 71 ? 56.815 151.245 -24.585 1.00 244.75 1716 TYR C O 1
ATOM 3981 N N . PHE C 1 72 ? 58.079 152.745 -23.452 1.00 223.95 1717 PHE C N 1
ATOM 3982 C CA . PHE C 1 72 ? 58.056 153.744 -24.517 1.00 221.32 1717 PHE C CA 1
ATOM 3983 C C . PHE C 1 72 ? 58.708 153.224 -25.794 1.00 222.20 1717 PHE C C 1
ATOM 3984 O O . PHE C 1 72 ? 58.422 153.709 -26.883 1.00 223.34 1717 PHE C O 1
ATOM 3992 N N . TRP C 1 73 ? 59.536 152.190 -25.667 1.00 220.56 1718 TRP C N 1
ATOM 3993 C CA . TRP C 1 73 ? 59.955 151.424 -26.840 1.00 219.86 1718 TRP C CA 1
ATOM 3994 C C . TRP C 1 73 ? 58.741 150.968 -27.648 1.00 214.17 1718 TRP C C 1
ATOM 3995 O O . TRP C 1 73 ? 58.666 151.172 -28.857 1.00 212.74 1718 TRP C O 1
ATOM 4006 N N . VAL C 1 74 ? 57.776 150.387 -26.944 1.00 208.38 1719 VAL C N 1
ATOM 4007 C CA . VAL C 1 74 ? 56.603 149.812 -27.578 1.00 207.39 1719 VAL C CA 1
ATOM 4008 C C . VAL C 1 74 ? 55.763 150.920 -28.172 1.00 209.07 1719 VAL C C 1
ATOM 4009 O O . VAL C 1 74 ? 55.519 150.947 -29.368 1.00 214.19 1719 VAL C O 1
ATOM 4013 N N . THR C 1 75 ? 55.355 151.862 -27.330 1.00 207.08 1720 THR C N 1
ATOM 4014 C CA . THR C 1 75 ? 54.491 152.958 -27.763 1.00 208.51 1720 THR C CA 1
ATOM 4015 C C . THR C 1 75 ? 55.023 153.592 -29.052 1.00 209.77 1720 THR C C 1
ATOM 4016 O O . THR C 1 75 ? 54.260 153.899 -29.965 1.00 211.31 1720 THR C O 1
ATOM 4020 N N . GLN C 1 76 ? 56.344 153.751 -29.117 1.00 209.25 1721 GLN C N 1
ATOM 4021 C CA . GLN C 1 76 ? 57.011 154.253 -30.316 1.00 210.84 1721 GLN C CA 1
ATOM 4022 C C . GLN C 1 76 ? 56.933 153.213 -31.428 1.00 212.72 1721 GLN C C 1
ATOM 4023 O O . GLN C 1 76 ? 56.491 153.517 -32.534 1.00 213.22 1721 GLN C O 1
ATOM 4029 N N . SER C 1 77 ? 57.350 151.983 -31.116 1.00 212.87 1722 SER C N 1
ATOM 4030 C CA . SER C 1 77 ? 57.272 150.873 -32.075 1.00 215.54 1722 SER C CA 1
ATOM 4031 C C . SER C 1 77 ? 55.875 150.805 -32.674 1.00 217.35 1722 SER C C 1
ATOM 4032 O O . SER C 1 77 ? 55.721 150.542 -33.858 1.00 219.96 1722 SER C O 1
ATOM 4035 N N . ILE C 1 78 ? 54.869 151.040 -31.833 1.00 216.85 1723 ILE C N 1
ATOM 4036 C CA . ILE C 1 78 ? 53.472 151.127 -32.256 1.00 220.43 1723 ILE C CA 1
ATOM 4037 C C . ILE C 1 78 ? 53.256 152.329 -33.143 1.00 221.91 1723 ILE C C 1
ATOM 4038 O O . ILE C 1 78 ? 52.674 152.221 -34.216 1.00 224.55 1723 ILE C O 1
ATOM 4043 N N . LYS C 1 79 ? 53.728 153.481 -32.685 1.00 220.26 1724 LYS C N 1
ATOM 4044 C CA . LYS C 1 79 ? 53.569 154.702 -33.453 1.00 222.77 1724 LYS C CA 1
ATOM 4045 C C . LYS C 1 79 ? 54.057 154.485 -34.886 1.00 226.36 1724 LYS C C 1
ATOM 4046 O O . LYS C 1 79 ? 53.317 154.732 -35.832 1.00 226.37 1724 LYS C O 1
ATOM 4052 N N . GLU C 1 80 ? 55.271 153.951 -35.037 1.00 227.60 1725 GLU C N 1
ATOM 4053 C CA . GLU C 1 80 ? 55.791 153.575 -36.359 1.00 232.36 1725 GLU C CA 1
ATOM 4054 C C . GLU C 1 80 ? 55.195 152.266 -36.876 1.00 239.06 1725 GLU C C 1
ATOM 4055 O O . GLU C 1 80 ? 55.294 151.977 -38.073 1.00 246.68 1725 GLU C O 1
ATOM 4061 N N . ARG C 1 81 ? 54.613 151.474 -35.971 1.00 239.41 1726 ARG C N 1
ATOM 4062 C CA . ARG C 1 81 ? 54.007 150.170 -36.292 1.00 239.56 1726 ARG C CA 1
ATOM 4063 C C . ARG C 1 81 ? 55.099 149.136 -36.595 1.00 237.59 1726 ARG C C 1
ATOM 4064 O O . ARG C 1 81 ? 54.831 148.007 -37.021 1.00 239.48 1726 ARG C O 1
ATOM 4072 N N . LYS C 1 82 ? 56.331 149.524 -36.291 1.00 233.42 1727 LYS C N 1
ATOM 4073 C CA . LYS C 1 82 ? 57.510 148.939 -36.884 1.00 232.04 1727 LYS C CA 1
ATOM 4074 C C . LYS C 1 82 ? 58.444 148.560 -35.758 1.00 232.86 1727 LYS C C 1
ATOM 4075 O O . LYS C 1 82 ? 58.489 149.238 -34.717 1.00 232.43 1727 LYS C O 1
ATOM 4081 N N . MET C 1 83 ? 59.166 147.458 -35.945 1.00 236.94 1728 MET C N 1
ATOM 4082 C CA . MET C 1 83 ? 60.119 146.995 -34.936 1.00 237.48 1728 MET C CA 1
ATOM 4083 C C . MET C 1 83 ? 61.236 148.034 -34.774 1.00 235.67 1728 MET C C 1
ATOM 4084 O O . MET C 1 83 ? 62.181 148.063 -35.557 1.00 242.07 1728 MET C O 1
ATOM 4089 N N . LEU C 1 84 ? 61.115 148.898 -33.770 1.00 228.60 1729 LEU C N 1
ATOM 4090 C CA . LEU C 1 84 ? 62.166 149.868 -33.487 1.00 224.24 1729 LEU C CA 1
ATOM 4091 C C . LEU C 1 84 ? 63.248 149.222 -32.661 1.00 222.66 1729 LEU C C 1
ATOM 4092 O O . LEU C 1 84 ? 62.989 148.279 -31.910 1.00 223.44 1729 LEU C O 1
ATOM 4097 N N . ASN C 1 85 ? 64.450 149.768 -32.759 1.00 222.96 1730 ASN C N 1
ATOM 4098 C CA . ASN C 1 85 ? 65.584 149.254 -32.012 1.00 224.66 1730 ASN C CA 1
ATOM 4099 C C . ASN C 1 85 ? 65.406 149.365 -30.480 1.00 223.25 1730 ASN C C 1
ATOM 4100 O O . ASN C 1 85 ? 65.076 150.431 -29.969 1.00 224.26 1730 ASN C O 1
ATOM 4105 N N . GLU C 1 86 ? 65.641 148.263 -29.765 1.00 221.44 1731 GLU C N 1
ATOM 4106 C CA . GLU C 1 86 ? 65.425 148.199 -28.309 1.00 216.74 1731 GLU C CA 1
ATOM 4107 C C . GLU C 1 86 ? 66.469 148.988 -27.560 1.00 212.69 1731 GLU C C 1
ATOM 4108 O O . GLU C 1 86 ? 66.219 149.533 -26.476 1.00 208.99 1731 GLU C O 1
ATOM 4114 N N . HIS C 1 87 ? 67.651 149.039 -28.153 1.00 213.29 1732 HIS C N 1
ATOM 4115 C CA . HIS C 1 87 ? 68.838 149.478 -27.462 1.00 212.81 1732 HIS C CA 1
ATOM 4116 C C . HIS C 1 87 ? 68.586 150.855 -26.910 1.00 213.53 1732 HIS C C 1
ATOM 4117 O O . HIS C 1 87 ? 68.676 151.094 -25.702 1.00 215.95 1732 HIS C O 1
ATOM 4124 N N . ASP C 1 88 ? 68.189 151.734 -27.813 1.00 214.64 1733 ASP C N 1
ATOM 4125 C CA . ASP C 1 88 ? 67.920 153.119 -27.482 1.00 213.76 1733 ASP C CA 1
ATOM 4126 C C . ASP C 1 88 ? 67.030 153.251 -26.250 1.00 208.82 1733 ASP C C 1
ATOM 4127 O O . ASP C 1 88 ? 67.318 154.037 -25.354 1.00 206.80 1733 ASP C O 1
ATOM 4132 N N . PHE C 1 89 ? 65.999 152.416 -26.165 1.00 207.14 1734 PHE C N 1
ATOM 4133 C CA . PHE C 1 89 ? 65.024 152.532 -25.083 1.00 203.17 1734 PHE C CA 1
ATOM 4134 C C . PHE C 1 89 ? 65.414 151.745 -23.851 1.00 200.02 1734 PHE C C 1
ATOM 4135 O O . PHE C 1 89 ? 64.574 151.442 -23.013 1.00 195.84 1734 PHE C O 1
ATOM 4143 N N . GLU C 1 90 ? 66.688 151.394 -23.747 1.00 203.20 1735 GLU C N 1
ATOM 4144 C CA . GLU C 1 90 ? 67.192 150.760 -22.543 1.00 203.63 1735 GLU C CA 1
ATOM 4145 C C . GLU C 1 90 ? 67.069 151.669 -21.330 1.00 204.38 1735 GLU C C 1
ATOM 4146 O O . GLU C 1 90 ? 67.213 152.891 -21.431 1.00 201.47 1735 GLU C O 1
ATOM 4152 N N . VAL C 1 91 ? 66.823 151.040 -20.183 1.00 206.65 1736 VAL C N 1
ATOM 4153 C CA . VAL C 1 91 ? 66.689 151.744 -18.915 1.00 207.27 1736 VAL C CA 1
ATOM 4154 C C . VAL C 1 91 ? 68.035 152.266 -18.435 1.00 209.13 1736 VAL C C 1
ATOM 4155 O O . VAL C 1 91 ? 69.035 151.536 -18.444 1.00 211.40 1736 VAL C O 1
ATOM 4159 N N . ARG C 1 92 ? 68.036 153.526 -18.000 1.00 207.22 1737 ARG C N 1
ATOM 4160 C CA . ARG C 1 92 ? 69.233 154.186 -17.489 1.00 203.90 1737 ARG C CA 1
ATOM 4161 C C . ARG C 1 92 ? 69.347 154.047 -15.978 1.00 194.62 1737 ARG C C 1
ATOM 4162 O O . ARG C 1 92 ? 70.429 153.788 -15.460 1.00 193.89 1737 ARG C O 1
ATOM 4170 N N . GLY C 1 93 ? 68.235 154.201 -15.270 1.00 187.63 1738 GLY C N 1
ATOM 4171 C CA . GLY C 1 93 ? 68.237 154.006 -13.819 1.00 181.76 1738 GLY C CA 1
ATOM 4172 C C . GLY C 1 93 ? 66.868 153.835 -13.190 1.00 176.21 1738 GLY C C 1
ATOM 4173 O O . GLY C 1 93 ? 65.878 153.575 -13.878 1.00 178.81 1738 GLY C O 1
ATOM 4174 N N . ASP C 1 94 ? 66.817 153.980 -11.872 1.00 166.41 1739 ASP C N 1
ATOM 4175 C CA . ASP C 1 94 ? 65.572 153.844 -11.152 1.00 162.09 1739 ASP C CA 1
ATOM 4176 C C . ASP C 1 94 ? 65.423 154.946 -10.106 1.00 162.79 1739 ASP C C 1
ATOM 4177 O O . ASP C 1 94 ? 66.312 155.783 -9.924 1.00 164.26 1739 ASP C O 1
ATOM 4182 N N . VAL C 1 95 ? 64.297 154.906 -9.396 1.00 162.97 1740 VAL C N 1
ATOM 4183 C CA . VAL C 1 95 ? 63.922 155.929 -8.392 1.00 159.47 1740 VAL C CA 1
ATOM 4184 C C . VAL C 1 95 ? 64.846 156.011 -7.153 1.00 155.95 1740 VAL C C 1
ATOM 4185 O O . VAL C 1 95 ? 65.249 157.099 -6.719 1.00 152.83 1740 VAL C O 1
ATOM 4189 N N . VAL C 1 96 ? 65.204 154.845 -6.626 1.00 151.88 1741 VAL C N 1
ATOM 4190 C CA . VAL C 1 96 ? 65.981 154.741 -5.406 1.00 147.34 1741 VAL C CA 1
ATOM 4191 C C . VAL C 1 96 ? 67.442 155.061 -5.668 1.00 147.70 1741 VAL C C 1
ATOM 4192 O O . VAL C 1 96 ? 68.009 155.992 -5.088 1.00 144.61 1741 VAL C O 1
ATOM 4196 N N . ASN C 1 97 ? 68.022 154.279 -6.580 1.00 151.79 1742 ASN C N 1
ATOM 4197 C CA . ASN C 1 97 ? 69.443 154.310 -6.889 1.00 155.82 1742 ASN C CA 1
ATOM 4198 C C . ASN C 1 97 ? 69.721 155.093 -8.174 1.00 160.68 1742 ASN C C 1
ATOM 4199 O O . ASN C 1 97 ? 70.238 154.543 -9.143 1.00 163.38 1742 ASN C O 1
ATOM 4204 N N . GLY C 1 98 ? 69.360 156.377 -8.180 1.00 161.82 1743 GLY C N 1
ATOM 4205 C CA . GLY C 1 98 ? 69.788 157.294 -9.229 1.00 160.18 1743 GLY C CA 1
ATOM 4206 C C . GLY C 1 98 ? 69.080 157.064 -10.528 1.00 161.64 1743 GLY C C 1
ATOM 4207 O O . GLY C 1 98 ? 68.835 155.936 -10.949 1.00 156.18 1743 GLY C O 1
ATOM 4208 N N . ARG C 1 99 ? 68.754 158.160 -11.178 1.00 169.97 1744 ARG C N 1
ATOM 4209 C CA . ARG C 1 99 ? 67.993 158.117 -12.418 1.00 181.44 1744 ARG C CA 1
ATOM 4210 C C . ARG C 1 99 ? 68.848 157.747 -13.650 1.00 184.07 1744 ARG C C 1
ATOM 4211 O O . ARG C 1 99 ? 68.330 157.670 -14.776 1.00 188.03 1744 ARG C O 1
ATOM 4219 N N . ASN C 1 100 ? 70.145 157.513 -13.446 1.00 180.78 1745 ASN C N 1
ATOM 4220 C CA . ASN C 1 100 ? 71.028 157.190 -14.560 1.00 179.34 1745 ASN C CA 1
ATOM 4221 C C . ASN C 1 100 ? 72.276 156.450 -14.083 1.00 173.51 1745 ASN C C 1
ATOM 4222 O O . ASN C 1 100 ? 73.391 156.707 -14.544 1.00 171.51 1745 ASN C O 1
ATOM 4227 N N . HIS C 1 101 ? 72.066 155.494 -13.189 1.00 167.62 1746 HIS C N 1
ATOM 4228 C CA . HIS C 1 101 ? 73.161 154.691 -12.679 1.00 166.76 1746 HIS C CA 1
ATOM 4229 C C . HIS C 1 101 ? 73.638 153.614 -13.673 1.00 173.77 1746 HIS C C 1
ATOM 4230 O O . HIS C 1 101 ? 74.604 152.912 -13.413 1.00 172.56 1746 HIS C O 1
ATOM 4237 N N . GLN C 1 102 ? 72.935 153.460 -14.796 1.00 183.73 1747 GLN C N 1
ATOM 4238 C CA . GLN C 1 102 ? 73.358 152.574 -15.906 1.00 189.64 1747 GLN C CA 1
ATOM 4239 C C . GLN C 1 102 ? 73.594 151.120 -15.496 1.00 189.79 1747 GLN C C 1
ATOM 4240 O O . GLN C 1 102 ? 74.350 150.406 -16.147 1.00 192.02 1747 GLN C O 1
ATOM 4246 N N . GLY C 1 103 ? 72.928 150.689 -14.428 1.00 190.25 1748 GLY C N 1
ATOM 4247 C CA . GLY C 1 103 ? 73.097 149.347 -13.867 1.00 193.85 1748 GLY C CA 1
ATOM 4248 C C . GLY C 1 103 ? 72.807 148.192 -14.821 1.00 199.68 1748 GLY C C 1
ATOM 4249 O O . GLY C 1 103 ? 73.663 147.309 -15.005 1.00 207.95 1748 GLY C O 1
ATOM 4250 N N . PRO C 1 104 ? 71.604 148.172 -15.433 1.00 200.00 1749 PRO C N 1
ATOM 4251 C CA . PRO C 1 104 ? 71.245 147.089 -16.368 1.00 202.94 1749 PRO C CA 1
ATOM 4252 C C . PRO C 1 104 ? 72.210 146.975 -17.541 1.00 198.99 1749 PRO C C 1
ATOM 4253 O O . PRO C 1 104 ? 72.557 145.871 -17.969 1.00 197.63 1749 PRO C O 1
ATOM 4257 N N . LYS C 1 105 ? 72.610 148.137 -18.040 1.00 192.33 1750 LYS C N 1
ATOM 4258 C CA . LYS C 1 105 ? 73.645 148.265 -19.043 1.00 190.34 1750 LYS C CA 1
ATOM 4259 C C . LYS C 1 105 ? 74.898 147.536 -18.574 1.00 187.54 1750 LYS C C 1
ATOM 4260 O O . LYS C 1 105 ? 75.422 146.655 -19.258 1.00 188.89 1750 LYS C O 1
ATOM 4266 N N . ARG C 1 106 ? 75.332 147.887 -17.370 1.00 183.26 1751 ARG C N 1
ATOM 4267 C CA . ARG C 1 106 ? 76.530 147.334 -16.764 1.00 183.36 1751 ARG C CA 1
ATOM 4268 C C . ARG C 1 106 ? 76.421 145.835 -16.584 1.00 183.99 1751 ARG C C 1
ATOM 4269 O O . ARG C 1 106 ? 77.377 145.107 -16.829 1.00 186.49 1751 ARG C O 1
ATOM 4277 N N . ALA C 1 107 ? 75.268 145.384 -16.093 1.00 182.26 1752 ALA C N 1
ATOM 4278 C CA . ALA C 1 107 ? 74.975 143.949 -15.992 1.00 182.96 1752 ALA C CA 1
ATOM 4279 C C . ALA C 1 107 ? 75.334 143.263 -17.289 1.00 187.29 1752 ALA C C 1
ATOM 4280 O O . ALA C 1 107 ? 76.167 142.363 -17.323 1.00 189.69 1752 ALA C O 1
ATOM 4282 N N . ARG C 1 108 ? 74.748 143.749 -18.369 1.00 190.26 1753 ARG C N 1
ATOM 4283 C CA . ARG C 1 108 ? 74.886 143.094 -19.662 1.00 196.08 1753 ARG C CA 1
ATOM 4284 C C . ARG C 1 108 ? 76.346 142.851 -20.042 1.00 193.13 1753 ARG C C 1
ATOM 4285 O O . ARG C 1 108 ? 76.710 141.774 -20.492 1.00 191.00 1753 ARG C O 1
ATOM 4293 N N . GLU C 1 109 ? 77.189 143.834 -19.782 1.00 191.00 1754 GLU C N 1
ATOM 4294 C CA . GLU C 1 109 ? 78.595 143.717 -20.123 1.00 194.48 1754 GLU C CA 1
ATOM 4295 C C . GLU C 1 109 ? 79.402 142.918 -19.107 1.00 193.57 1754 GLU C C 1
ATOM 4296 O O . GLU C 1 109 ? 80.209 142.066 -19.482 1.00 192.24 1754 GLU C O 1
ATOM 4302 N N . SER C 1 110 ? 79.152 143.166 -17.823 1.00 192.30 1755 SER C N 1
ATOM 4303 C CA . SER C 1 110 ? 80.008 142.655 -16.760 1.00 195.22 1755 SER C CA 1
ATOM 4304 C C . SER C 1 110 ? 79.710 141.214 -16.362 1.00 198.90 1755 SER C C 1
ATOM 4305 O O . SER C 1 110 ? 79.690 140.878 -15.165 1.00 197.50 1755 SER C O 1
ATOM 4308 N N . GLN C 1 111 ? 79.544 140.345 -17.354 1.00 203.74 1756 GLN C N 1
ATOM 4309 C CA . GLN C 1 111 ? 79.185 138.962 -17.076 1.00 206.05 1756 GLN C CA 1
ATOM 4310 C C . GLN C 1 111 ? 80.378 138.140 -16.618 1.00 211.37 1756 GLN C C 1
ATOM 4311 O O . GLN C 1 111 ? 80.302 137.431 -15.609 1.00 212.78 1756 GLN C O 1
ATOM 4317 N N . ASP C 1 112 ? 81.492 138.266 -17.326 1.00 216.95 1757 ASP C N 1
ATOM 4318 C CA . ASP C 1 112 ? 82.761 137.698 -16.867 1.00 220.56 1757 ASP C CA 1
ATOM 4319 C C . ASP C 1 112 ? 83.026 137.923 -15.362 1.00 220.67 1757 ASP C C 1
ATOM 4320 O O . ASP C 1 112 ? 83.508 137.018 -14.691 1.00 221.10 1757 ASP C O 1
ATOM 4325 N N . ARG C 1 113 ? 82.658 139.092 -14.830 1.00 221.53 1758 ARG C N 1
ATOM 4326 C CA . ARG C 1 113 ? 82.931 139.434 -13.414 1.00 220.37 1758 ARG C CA 1
ATOM 4327 C C . ARG C 1 113 ? 81.668 139.583 -12.551 1.00 215.10 1758 ARG C C 1
ATOM 4328 O O . ARG C 1 113 ? 81.313 140.688 -12.133 1.00 209.26 1758 ARG C O 1
ATOM 4336 N N . LYS C 1 114 ? 81.005 138.462 -12.267 1.00 214.94 1759 LYS C N 1
ATOM 4337 C CA . LYS C 1 114 ? 79.752 138.488 -11.502 1.00 210.01 1759 LYS C CA 1
ATOM 4338 C C . LYS C 1 114 ? 79.972 138.983 -10.088 1.00 205.66 1759 LYS C C 1
ATOM 4339 O O . LYS C 1 114 ? 80.892 138.556 -9.409 1.00 208.08 1759 LYS C O 1
ATOM 4345 N N . ILE C 1 115 ? 79.101 139.877 -9.641 1.00 198.29 1760 ILE C N 1
ATOM 4346 C CA . ILE C 1 115 ? 79.428 140.693 -8.481 1.00 192.36 1760 ILE C CA 1
ATOM 4347 C C . ILE C 1 115 ? 79.661 139.872 -7.225 1.00 190.59 1760 ILE C C 1
ATOM 4348 O O . ILE C 1 115 ? 80.621 140.104 -6.499 1.00 185.79 1760 ILE C O 1
ATOM 4353 N N . PHE C 1 116 ? 78.818 138.872 -6.999 1.00 192.59 1761 PHE C N 1
ATOM 4354 C CA . PHE C 1 116 ? 78.890 138.107 -5.762 1.00 195.48 1761 PHE C CA 1
ATOM 4355 C C . PHE C 1 116 ? 79.690 136.834 -5.906 1.00 197.23 1761 PHE C C 1
ATOM 4356 O O . PHE C 1 116 ? 79.496 135.881 -5.147 1.00 193.51 1761 PHE C O 1
ATOM 4364 N N . ARG C 1 117 ? 80.607 136.821 -6.862 1.00 201.77 1762 ARG C N 1
ATOM 4365 C CA . ARG C 1 117 ? 81.400 135.636 -7.077 1.00 208.79 1762 ARG C CA 1
ATOM 4366 C C . ARG C 1 117 ? 82.232 135.381 -5.820 1.00 206.35 1762 ARG C C 1
ATOM 4367 O O . ARG C 1 117 ? 82.663 136.323 -5.156 1.00 197.28 1762 ARG C O 1
ATOM 4375 N N . GLY C 1 118 ? 82.372 134.102 -5.469 1.00 211.84 1763 GLY C N 1
ATOM 4376 C CA . GLY C 1 118 ? 83.177 133.660 -4.320 1.00 214.57 1763 GLY C CA 1
ATOM 4377 C C . GLY C 1 118 ? 82.456 133.626 -2.982 1.00 213.99 1763 GLY C C 1
ATOM 4378 O O . GLY C 1 118 ? 83.016 133.186 -1.969 1.00 208.86 1763 GLY C O 1
ATOM 4379 N N . LEU C 1 119 ? 81.200 134.066 -2.987 1.00 216.13 1764 LEU C N 1
ATOM 4380 C CA . LEU C 1 119 ? 80.455 134.308 -1.757 1.00 213.72 1764 LEU C CA 1
ATOM 4381 C C . LEU C 1 119 ? 79.426 133.235 -1.473 1.00 212.23 1764 LEU C C 1
ATOM 4382 O O . LEU C 1 119 ? 78.635 132.888 -2.358 1.00 211.20 1764 LEU C O 1
ATOM 4387 N N . GLU C 1 120 ? 79.444 132.733 -0.236 1.00 209.12 1765 GLU C N 1
ATOM 4388 C CA . GLU C 1 120 ? 78.410 131.833 0.274 1.00 207.85 1765 GLU C CA 1
ATOM 4389 C C . GLU C 1 120 ? 77.353 132.664 0.977 1.00 195.47 1765 GLU C C 1
ATOM 4390 O O . GLU C 1 120 ? 77.679 133.515 1.802 1.00 185.51 1765 GLU C O 1
ATOM 4396 N N . ILE C 1 121 ? 76.086 132.422 0.649 1.00 193.46 1766 ILE C N 1
ATOM 4397 C CA . ILE C 1 121 ? 74.995 133.156 1.278 1.00 188.50 1766 ILE C CA 1
ATOM 4398 C C . ILE C 1 121 ? 73.843 132.277 1.726 1.00 191.58 1766 ILE C C 1
ATOM 4399 O O . ILE C 1 121 ? 73.292 131.480 0.954 1.00 190.06 1766 ILE C O 1
ATOM 4404 N N . CYS C 1 122 ? 73.461 132.472 2.980 1.00 193.90 1767 CYS C N 1
ATOM 4405 C CA . CYS C 1 122 ? 72.246 131.900 3.505 1.00 200.74 1767 CYS C CA 1
ATOM 4406 C C . CYS C 1 122 ? 71.196 132.999 3.559 1.00 195.40 1767 CYS C C 1
ATOM 4407 O O . CYS C 1 122 ? 71.235 133.869 4.427 1.00 191.24 1767 CYS C O 1
ATOM 4410 N N . CYS C 1 123 ? 70.272 132.971 2.603 1.00 196.12 1768 CYS C N 1
ATOM 4411 C CA . CYS C 1 123 ? 69.109 133.852 2.628 1.00 194.85 1768 CYS C CA 1
ATOM 4412 C C . CYS C 1 123 ? 68.222 133.421 3.767 1.00 191.69 1768 CYS C C 1
ATOM 4413 O O . CYS C 1 123 ? 67.381 132.539 3.618 1.00 196.28 1768 CYS C O 1
ATOM 4416 N N . TYR C 1 124 ? 68.442 134.028 4.917 1.00 185.97 1769 TYR C N 1
ATOM 4417 C CA . TYR C 1 124 ? 67.849 133.541 6.139 1.00 183.83 1769 TYR C CA 1
ATOM 4418 C C . TYR C 1 124 ? 66.447 134.106 6.330 1.00 180.98 1769 TYR C C 1
ATOM 4419 O O . TYR C 1 124 ? 66.269 135.327 6.296 1.00 178.74 1769 TYR C O 1
ATOM 4428 N N . GLY C 1 125 ? 65.469 133.219 6.535 1.00 181.01 1770 GLY C N 1
ATOM 4429 C CA . GLY C 1 125 ? 64.071 133.616 6.679 1.00 180.10 1770 GLY C CA 1
ATOM 4430 C C . GLY C 1 125 ? 63.886 134.641 7.788 1.00 177.86 1770 GLY C C 1
ATOM 4431 O O . GLY C 1 125 ? 64.759 134.805 8.637 1.00 177.69 1770 GLY C O 1
ATOM 4432 N N . PRO C 1 126 ? 62.754 135.351 7.786 1.00 173.90 1771 PRO C N 1
ATOM 4433 C CA . PRO C 1 126 ? 61.723 135.292 6.793 1.00 172.92 1771 PRO C CA 1
ATOM 4434 C C . PRO C 1 126 ? 61.716 136.574 5.979 1.00 169.19 1771 PRO C C 1
ATOM 4435 O O . PRO C 1 126 ? 62.481 137.513 6.268 1.00 165.92 1771 PRO C O 1
ATOM 4439 N N . PHE C 1 127 ? 60.825 136.613 4.992 1.00 168.35 1772 PHE C N 1
ATOM 4440 C CA . PHE C 1 127 ? 60.744 137.715 4.038 1.00 166.56 1772 PHE C CA 1
ATOM 4441 C C . PHE C 1 127 ? 59.315 138.030 3.636 1.00 163.93 1772 PHE C C 1
ATOM 4442 O O . PHE C 1 127 ? 58.383 137.406 4.112 1.00 161.31 1772 PHE C O 1
ATOM 4450 N N . THR C 1 128 ? 59.160 139.020 2.759 1.00 163.70 1773 THR C N 1
ATOM 4451 C CA . THR C 1 128 ? 57.853 139.394 2.200 1.00 165.73 1773 THR C CA 1
ATOM 4452 C C . THR C 1 128 ? 58.004 139.835 0.747 1.00 167.15 1773 THR C C 1
ATOM 4453 O O . THR C 1 128 ? 59.069 140.338 0.353 1.00 164.61 1773 THR C O 1
ATOM 4457 N N . ASN C 1 129 ? 56.951 139.621 -0.054 1.00 170.14 1774 ASN C N 1
ATOM 4458 C CA . ASN C 1 129 ? 57.007 139.988 -1.449 1.00 171.96 1774 ASN C CA 1
ATOM 4459 C C . ASN C 1 129 ? 58.241 139.327 -2.031 1.00 175.96 1774 ASN C C 1
ATOM 4460 O O . ASN C 1 129 ? 58.848 139.867 -2.936 1.00 175.10 1774 ASN C O 1
ATOM 4465 N N . MET C 1 130 ? 58.643 138.188 -1.455 1.00 181.75 1775 MET C N 1
ATOM 4466 C CA . MET C 1 130 ? 59.685 137.367 -1.983 1.00 187.33 1775 MET C CA 1
ATOM 4467 C C . MET C 1 130 ? 59.430 135.933 -1.533 1.00 190.29 1775 MET C C 1
ATOM 4468 O O . MET C 1 130 ? 58.931 135.697 -0.419 1.00 182.42 1775 MET C O 1
ATOM 4473 N N . PRO C 1 131 ? 59.750 134.972 -2.410 1.00 200.88 1776 PRO C N 1
ATOM 4474 C CA . PRO C 1 131 ? 60.097 133.685 -1.904 1.00 204.59 1776 PRO C CA 1
ATOM 4475 C C . PRO C 1 131 ? 61.605 133.676 -1.797 1.00 201.20 1776 PRO C C 1
ATOM 4476 O O . PRO C 1 131 ? 62.325 134.126 -2.682 1.00 196.78 1776 PRO C O 1
ATOM 4480 N N . THR C 1 132 ? 62.082 133.197 -0.669 1.00 200.98 1777 THR C N 1
ATOM 4481 C CA . THR C 1 132 ? 63.499 133.211 -0.366 1.00 202.30 1777 THR C CA 1
ATOM 4482 C C . THR C 1 132 ? 64.253 132.727 -1.557 1.00 201.99 1777 THR C C 1
ATOM 4483 O O . THR C 1 132 ? 65.267 133.299 -1.931 1.00 196.62 1777 THR C O 1
ATOM 4487 N N . ASP C 1 133 ? 63.781 131.625 -2.115 1.00 204.47 1778 ASP C N 1
ATOM 4488 C CA . ASP C 1 133 ? 64.365 131.088 -3.307 1.00 206.25 1778 ASP C CA 1
ATOM 4489 C C . ASP C 1 133 ? 64.508 132.166 -4.363 1.00 209.85 1778 ASP C C 1
ATOM 4490 O O . ASP C 1 133 ? 65.558 132.297 -4.972 1.00 211.51 1778 ASP C O 1
ATOM 4495 N N . GLN C 1 134 ? 63.474 132.955 -4.603 1.00 213.50 1779 GLN C N 1
ATOM 4496 C CA . GLN C 1 134 ? 63.617 133.907 -5.690 1.00 213.92 1779 GLN C CA 1
ATOM 4497 C C . GLN C 1 134 ? 64.864 134.710 -5.438 1.00 202.83 1779 GLN C C 1
ATOM 4498 O O . GLN C 1 134 ? 65.719 134.905 -6.308 1.00 198.29 1779 GLN C O 1
ATOM 4504 N N . LEU C 1 135 ? 64.946 135.164 -4.208 1.00 195.30 1780 LEU C N 1
ATOM 4505 C CA . LEU C 1 135 ? 66.092 135.865 -3.738 1.00 194.93 1780 LEU C CA 1
ATOM 4506 C C . LEU C 1 135 ? 67.308 135.007 -3.997 1.00 192.65 1780 LEU C C 1
ATOM 4507 O O . LEU C 1 135 ? 68.264 135.455 -4.632 1.00 187.91 1780 LEU C O 1
ATOM 4512 N N . GLU C 1 136 ? 67.249 133.770 -3.512 1.00 194.81 1781 GLU C N 1
ATOM 4513 C CA . GLU C 1 136 ? 68.329 132.813 -3.685 1.00 201.52 1781 GLU C CA 1
ATOM 4514 C C . GLU C 1 136 ? 68.721 132.716 -5.146 1.00 201.13 1781 GLU C C 1
ATOM 4515 O O . GLU C 1 136 ? 69.905 132.743 -5.468 1.00 194.63 1781 GLU C O 1
ATOM 4521 N N . TRP C 1 137 ? 67.727 132.615 -6.030 1.00 204.88 1782 TRP C N 1
ATOM 4522 C CA . TRP C 1 137 ? 67.998 132.560 -7.462 1.00 207.79 1782 TRP C CA 1
ATOM 4523 C C . TRP C 1 137 ? 68.741 133.822 -7.865 1.00 202.16 1782 TRP C C 1
ATOM 4524 O O . TRP C 1 137 ? 69.756 133.757 -8.546 1.00 200.20 1782 TRP C O 1
ATOM 4535 N N . MET C 1 138 ? 68.235 134.972 -7.433 1.00 195.06 1783 MET C N 1
ATOM 4536 C CA . MET C 1 138 ? 68.821 136.233 -7.852 1.00 191.14 1783 MET C CA 1
ATOM 4537 C C . MET C 1 138 ? 70.327 136.215 -7.688 1.00 187.90 1783 MET C C 1
ATOM 4538 O O . MET C 1 138 ? 71.065 136.520 -8.607 1.00 187.07 1783 MET C O 1
ATOM 4543 N N . VAL C 1 139 ? 70.781 135.817 -6.513 1.00 184.98 1784 VAL C N 1
ATOM 4544 C CA . VAL C 1 139 ? 72.200 135.897 -6.200 1.00 183.62 1784 VAL C CA 1
ATOM 4545 C C . VAL C 1 139 ? 73.039 134.829 -6.914 1.00 187.38 1784 VAL C C 1
ATOM 4546 O O . VAL C 1 139 ? 74.205 135.068 -7.242 1.00 184.02 1784 VAL C O 1
ATOM 4550 N N . GLN C 1 140 ? 72.443 133.663 -7.168 1.00 190.55 1785 GLN C N 1
ATOM 4551 C CA . GLN C 1 140 ? 73.095 132.639 -7.975 1.00 193.57 1785 GLN C CA 1
ATOM 4552 C C . GLN C 1 140 ? 73.420 133.235 -9.322 1.00 194.03 1785 GLN C C 1
ATOM 4553 O O . GLN C 1 140 ? 74.459 132.932 -9.893 1.00 197.53 1785 GLN C O 1
ATOM 4559 N N . LEU C 1 141 ? 72.517 134.086 -9.811 1.00 192.46 1786 LEU C N 1
ATOM 4560 C CA . LEU C 1 141 ? 72.690 134.795 -11.077 1.00 194.37 1786 LEU C CA 1
ATOM 4561 C C . LEU C 1 141 ? 73.592 136.006 -10.952 1.00 192.93 1786 LEU C C 1
ATOM 4562 O O . LEU C 1 141 ? 73.729 136.796 -11.892 1.00 191.22 1786 LEU C O 1
ATOM 4567 N N . CYS C 1 142 ? 74.185 136.174 -9.781 1.00 193.44 1787 CYS C N 1
ATOM 4568 C CA . CYS C 1 142 ? 75.184 137.192 -9.579 1.00 193.68 1787 CYS C CA 1
ATOM 4569 C C . CYS C 1 142 ? 76.429 136.538 -8.990 1.00 196.26 1787 CYS C C 1
ATOM 4570 O O . CYS C 1 142 ? 77.198 137.181 -8.290 1.00 195.20 1787 CYS C O 1
ATOM 4573 N N . GLY C 1 143 ? 76.612 135.250 -9.287 1.00 199.09 1788 GLY C N 1
ATOM 4574 C CA . GLY C 1 143 ? 77.847 134.531 -8.964 1.00 201.24 1788 GLY C CA 1
ATOM 4575 C C . GLY C 1 143 ? 77.891 133.870 -7.594 1.00 200.59 1788 GLY C C 1
ATOM 4576 O O . GLY C 1 143 ? 78.836 133.143 -7.268 1.00 202.05 1788 GLY C O 1
ATOM 4577 N N . ALA C 1 144 ? 76.867 134.114 -6.784 1.00 195.89 1789 ALA C N 1
ATOM 4578 C CA . ALA C 1 144 ? 76.906 133.696 -5.392 1.00 191.20 1789 ALA C CA 1
ATOM 4579 C C . ALA C 1 144 ? 76.729 132.202 -5.244 1.00 188.94 1789 ALA C C 1
ATOM 4580 O O . ALA C 1 144 ? 75.937 131.600 -5.966 1.00 189.24 1789 ALA C O 1
ATOM 4582 N N . SER C 1 145 ? 77.506 131.620 -4.334 1.00 185.13 1790 SER C N 1
ATOM 4583 C CA . SER C 1 145 ? 77.212 130.306 -3.792 1.00 184.80 1790 SER C CA 1
ATOM 4584 C C . SER C 1 145 ? 76.120 130.509 -2.746 1.00 181.31 1790 SER C C 1
ATOM 4585 O O . SER C 1 145 ? 76.113 131.512 -2.042 1.00 175.76 1790 SER C O 1
ATOM 4588 N N . VAL C 1 146 ? 75.177 129.576 -2.666 1.00 184.57 1791 VAL C N 1
ATOM 4589 C CA . VAL C 1 146 ? 74.022 129.728 -1.779 1.00 183.05 1791 VAL C CA 1
ATOM 4590 C C . VAL C 1 146 ? 73.955 128.630 -0.725 1.00 184.72 1791 VAL C C 1
ATOM 4591 O O . VAL C 1 146 ? 74.186 127.461 -1.015 1.00 189.78 1791 VAL C O 1
ATOM 4595 N N . VAL C 1 147 ? 73.547 129.013 0.477 1.00 180.13 1792 VAL C N 1
ATOM 4596 C CA . VAL C 1 147 ? 73.492 128.106 1.606 1.00 181.78 1792 VAL C CA 1
ATOM 4597 C C . VAL C 1 147 ? 72.057 128.019 2.084 1.00 179.64 1792 VAL C C 1
ATOM 4598 O O . VAL C 1 147 ? 71.310 128.981 1.958 1.00 174.63 1792 VAL C O 1
ATOM 4602 N N . LYS C 1 148 ? 71.701 126.875 2.656 1.00 184.84 1793 LYS C N 1
ATOM 4603 C CA . LYS C 1 148 ? 70.337 126.602 3.080 1.00 188.81 1793 LYS C CA 1
ATOM 4604 C C . LYS C 1 148 ? 70.143 126.648 4.582 1.00 192.29 1793 LYS C C 1
ATOM 4605 O O . LYS C 1 148 ? 69.093 127.050 5.067 1.00 187.89 1793 LYS C O 1
ATOM 4611 N N . GLU C 1 149 ? 71.150 126.249 5.339 1.00 203.64 1794 GLU C N 1
ATOM 4612 C CA . GLU C 1 149 ? 71.136 126.552 6.761 1.00 209.43 1794 GLU C CA 1
ATOM 4613 C C . GLU C 1 149 ? 72.469 127.063 7.275 1.00 211.29 1794 GLU C C 1
ATOM 4614 O O . GLU C 1 149 ? 73.511 126.911 6.648 1.00 211.13 1794 GLU C O 1
ATOM 4620 N N . LEU C 1 150 ? 72.394 127.694 8.432 1.00 213.67 1795 LEU C N 1
ATOM 4621 C CA . LEU C 1 150 ? 73.509 128.414 9.014 1.00 218.39 1795 LEU C CA 1
ATOM 4622 C C . LEU C 1 150 ? 74.691 127.508 9.244 1.00 215.47 1795 LEU C C 1
ATOM 4623 O O . LEU C 1 150 ? 75.817 127.823 8.846 1.00 214.52 1795 LEU C O 1
ATOM 4628 N N . SER C 1 151 ? 74.427 126.384 9.895 1.00 210.44 1796 SER C N 1
ATOM 4629 C CA . SER C 1 151 ? 75.447 125.392 10.119 1.00 212.71 1796 SER C CA 1
ATOM 4630 C C . SER C 1 151 ? 76.198 125.103 8.825 1.00 215.98 1796 SER C C 1
ATOM 4631 O O . SER C 1 151 ? 77.422 125.040 8.814 1.00 218.91 1796 SER C O 1
ATOM 4634 N N . SER C 1 152 ? 75.459 124.968 7.728 1.00 215.99 1797 SER C N 1
ATOM 4635 C CA . SER C 1 152 ? 76.015 124.519 6.451 1.00 220.34 1797 SER C CA 1
ATOM 4636 C C . SER C 1 152 ? 76.999 125.478 5.783 1.00 215.36 1797 SER C C 1
ATOM 4637 O O . SER C 1 152 ? 77.421 125.234 4.654 1.00 217.61 1797 SER C O 1
ATOM 4640 N N . PHE C 1 153 ? 77.368 126.556 6.463 1.00 208.90 1798 PHE C N 1
ATOM 4641 C CA . PHE C 1 153 ? 78.382 127.450 5.941 1.00 208.31 1798 PHE C CA 1
ATOM 4642 C C . PHE C 1 153 ? 79.725 126.769 5.821 1.00 210.29 1798 PHE C C 1
ATOM 4643 O O . PHE C 1 153 ? 80.384 126.479 6.819 1.00 209.97 1798 PHE C O 1
ATOM 4651 N N . THR C 1 154 ? 80.146 126.564 4.581 1.00 210.77 1799 THR C N 1
ATOM 4652 C CA . THR C 1 154 ? 81.439 126.003 4.310 1.00 211.93 1799 THR C CA 1
ATOM 4653 C C . THR C 1 154 ? 82.449 127.070 4.689 1.00 210.46 1799 THR C C 1
ATOM 4654 O O . THR C 1 154 ? 82.159 128.254 4.615 1.00 204.72 1799 THR C O 1
ATOM 4658 N N . LEU C 1 155 ? 83.621 126.671 5.136 1.00 214.49 1800 LEU C N 1
ATOM 4659 C CA . LEU C 1 155 ? 84.723 127.615 5.191 1.00 214.22 1800 LEU C CA 1
ATOM 4660 C C . LEU C 1 155 ? 85.841 127.030 4.356 1.00 223.04 1800 LEU C C 1
ATOM 4661 O O . LEU C 1 155 ? 86.447 126.038 4.747 1.00 228.21 1800 LEU C O 1
ATOM 4666 N N . GLY C 1 156 ? 86.071 127.625 3.188 1.00 224.67 1801 GLY C N 1
ATOM 4667 C CA . GLY C 1 156 ? 87.232 127.291 2.350 1.00 228.60 1801 GLY C CA 1
ATOM 4668 C C . GLY C 1 156 ? 88.394 128.229 2.644 1.00 228.13 1801 GLY C C 1
ATOM 4669 O O . GLY C 1 156 ? 89.391 128.235 1.921 1.00 232.27 1801 GLY C O 1
ATOM 4670 N N . THR C 1 157 ? 88.292 128.988 3.739 1.00 222.91 1802 THR C N 1
ATOM 4671 C CA . THR C 1 157 ? 89.241 130.059 4.064 1.00 218.12 1802 THR C CA 1
ATOM 4672 C C . THR C 1 157 ? 88.982 131.223 3.118 1.00 215.10 1802 THR C C 1
ATOM 4673 O O . THR C 1 157 ? 88.661 132.336 3.537 1.00 206.57 1802 THR C O 1
ATOM 4677 N N . GLY C 1 158 ? 89.163 130.943 1.831 1.00 221.65 1803 GLY C N 1
ATOM 4678 C CA . GLY C 1 158 ? 88.859 131.881 0.771 1.00 221.62 1803 GLY C CA 1
ATOM 4679 C C . GLY C 1 158 ? 87.396 132.252 0.710 1.00 220.39 1803 GLY C C 1
ATOM 4680 O O . GLY C 1 158 ? 87.060 133.394 0.427 1.00 220.45 1803 GLY C O 1
ATOM 4681 N N . VAL C 1 159 ? 86.524 131.290 0.988 1.00 221.12 1804 VAL C N 1
ATOM 4682 C CA . VAL C 1 159 ? 85.097 131.494 0.784 1.00 217.26 1804 VAL C CA 1
ATOM 4683 C C . VAL C 1 159 ? 84.571 132.497 1.811 1.00 209.69 1804 VAL C C 1
ATOM 4684 O O . VAL C 1 159 ? 84.960 132.462 2.984 1.00 208.81 1804 VAL C O 1
ATOM 4688 N N . HIS C 1 160 ? 83.675 133.371 1.367 1.00 202.08 1805 HIS C N 1
ATOM 4689 C CA . HIS C 1 160 ? 83.106 134.390 2.234 1.00 195.01 1805 HIS C CA 1
ATOM 4690 C C . HIS C 1 160 ? 81.671 134.063 2.596 1.00 190.68 1805 HIS C C 1
ATOM 4691 O O . HIS C 1 160 ? 80.837 133.880 1.709 1.00 189.71 1805 HIS C O 1
ATOM 4698 N N . PRO C 1 161 ? 81.375 133.990 3.907 1.00 187.29 1806 PRO C N 1
ATOM 4699 C CA . PRO C 1 161 ? 80.000 133.795 4.369 1.00 184.95 1806 PRO C CA 1
ATOM 4700 C C . PRO C 1 161 ? 79.287 135.132 4.551 1.00 175.14 1806 PRO C C 1
ATOM 4701 O O . PRO C 1 161 ? 79.946 136.126 4.865 1.00 175.09 1806 PRO C O 1
ATOM 4705 N N . ILE C 1 162 ? 77.967 135.144 4.348 1.00 165.81 1807 ILE C N 1
ATOM 4706 C CA . ILE C 1 162 ? 77.136 136.324 4.579 1.00 156.00 1807 ILE C CA 1
ATOM 4707 C C . ILE C 1 162 ? 75.697 135.921 4.832 1.00 155.69 1807 ILE C C 1
ATOM 4708 O O . ILE C 1 162 ? 75.157 135.009 4.181 1.00 158.98 1807 ILE C O 1
ATOM 4713 N N . VAL C 1 163 ? 75.042 136.646 5.723 1.00 153.89 1808 VAL C N 1
ATOM 4714 C CA . VAL C 1 163 ? 73.650 136.362 6.042 1.00 156.85 1808 VAL C CA 1
ATOM 4715 C C . VAL C 1 163 ? 72.755 137.542 5.731 1.00 153.07 1808 VAL C C 1
ATOM 4716 O O . VAL C 1 163 ? 73.082 138.676 6.078 1.00 150.25 1808 VAL C O 1
ATOM 4720 N N . VAL C 1 164 ? 71.617 137.250 5.103 1.00 153.50 1809 VAL C N 1
ATOM 4721 C CA . VAL C 1 164 ? 70.653 138.266 4.719 1.00 151.96 1809 VAL C CA 1
ATOM 4722 C C . VAL C 1 164 ? 69.308 137.992 5.334 1.00 153.08 1809 VAL C C 1
ATOM 4723 O O . VAL C 1 164 ? 68.873 136.842 5.396 1.00 154.68 1809 VAL C O 1
ATOM 4727 N N . VAL C 1 165 ? 68.643 139.063 5.755 1.00 155.47 1810 VAL C N 1
ATOM 4728 C CA . VAL C 1 165 ? 67.269 138.984 6.251 1.00 159.27 1810 VAL C CA 1
ATOM 4729 C C . VAL C 1 165 ? 66.506 140.259 5.946 1.00 151.45 1810 VAL C C 1
ATOM 4730 O O . VAL C 1 165 ? 67.102 141.303 5.643 1.00 143.63 1810 VAL C O 1
ATOM 4734 N N . GLN C 1 166 ? 65.189 140.143 6.057 1.00 149.71 1811 GLN C N 1
ATOM 4735 C CA . GLN C 1 166 ? 64.294 141.260 5.941 1.00 150.26 1811 GLN C CA 1
ATOM 4736 C C . GLN C 1 166 ? 63.650 141.428 7.292 1.00 149.16 1811 GLN C C 1
ATOM 4737 O O . GLN C 1 166 ? 62.636 140.807 7.591 1.00 150.20 1811 GLN C O 1
ATOM 4743 N N . PRO C 1 167 ? 64.235 142.283 8.117 1.00 147.70 1812 PRO C N 1
ATOM 4744 C CA . PRO C 1 167 ? 63.938 142.343 9.551 1.00 150.43 1812 PRO C CA 1
ATOM 4745 C C . PRO C 1 167 ? 62.499 142.690 9.901 1.00 152.40 1812 PRO C C 1
ATOM 4746 O O . PRO C 1 167 ? 61.874 141.990 10.696 1.00 156.38 1812 PRO C O 1
ATOM 4750 N N . ASP C 1 168 ? 61.972 143.764 9.328 1.00 152.16 1813 ASP C N 1
ATOM 4751 C CA . ASP C 1 168 ? 60.579 144.151 9.593 1.00 153.74 1813 ASP C CA 1
ATOM 4752 C C . ASP C 1 168 ? 59.641 142.954 9.406 1.00 149.53 1813 ASP C C 1
ATOM 4753 O O . ASP C 1 168 ? 58.652 142.823 10.132 1.00 146.09 1813 ASP C O 1
ATOM 4758 N N . ALA C 1 169 ? 59.996 142.071 8.468 1.00 147.03 1814 ALA C N 1
ATOM 4759 C CA . ALA C 1 169 ? 59.294 140.813 8.272 1.00 150.78 1814 ALA C CA 1
ATOM 4760 C C . ALA C 1 169 ? 59.253 139.905 9.501 1.00 155.20 1814 ALA C C 1
ATOM 4761 O O . ALA C 1 169 ? 58.661 138.825 9.453 1.00 164.62 1814 ALA C O 1
ATOM 4763 N N . TRP C 1 170 ? 59.865 140.308 10.605 1.00 154.70 1815 TRP C N 1
ATOM 4764 C CA . TRP C 1 170 ? 59.874 139.466 11.793 1.00 154.72 1815 TRP C CA 1
ATOM 4765 C C . TRP C 1 170 ? 58.712 139.817 12.739 1.00 151.04 1815 TRP C C 1
ATOM 4766 O O . TRP C 1 170 ? 58.715 140.850 13.402 1.00 143.47 1815 TRP C O 1
ATOM 4777 N N . THR C 1 171 ? 57.710 138.935 12.741 1.00 152.06 1816 THR C N 1
ATOM 4778 C CA . THR C 1 171 ? 56.562 139.019 13.625 1.00 151.86 1816 THR C CA 1
ATOM 4779 C C . THR C 1 171 ? 57.022 138.876 15.032 1.00 154.51 1816 THR C C 1
ATOM 4780 O O . THR C 1 171 ? 57.791 137.953 15.349 1.00 154.05 1816 THR C O 1
ATOM 4784 N N . GLU C 1 172 ? 56.545 139.794 15.870 1.00 156.88 1817 GLU C N 1
ATOM 4785 C CA . GLU C 1 172 ? 56.765 139.737 17.311 1.00 160.40 1817 GLU C CA 1
ATOM 4786 C C . GLU C 1 172 ? 58.062 138.988 17.680 1.00 161.35 1817 GLU C C 1
ATOM 4787 O O . GLU C 1 172 ? 58.014 137.987 18.395 1.00 164.65 1817 GLU C O 1
ATOM 4789 N N . ASP C 1 173 ? 59.204 139.467 17.171 1.00 155.89 1818 ASP C N 1
ATOM 4790 C CA . ASP C 1 173 ? 60.496 138.817 17.401 1.00 152.50 1818 ASP C CA 1
ATOM 4791 C C . ASP C 1 173 ? 61.638 139.696 16.925 1.00 147.29 1818 ASP C C 1
ATOM 4792 O O . ASP C 1 173 ? 61.931 139.741 15.731 1.00 151.96 1818 ASP C O 1
ATOM 4794 N N . ASN C 1 174 ? 62.295 140.380 17.852 1.00 140.15 1819 ASN C N 1
ATOM 4795 C CA . ASN C 1 174 ? 63.541 141.076 17.543 1.00 133.97 1819 ASN C CA 1
ATOM 4796 C C . ASN C 1 174 ? 64.705 140.142 17.658 1.00 133.19 1819 ASN C C 1
ATOM 4797 O O . ASN C 1 174 ? 65.671 140.451 18.342 1.00 131.06 1819 ASN C O 1
ATOM 4799 N N . GLY C 1 175 ? 64.590 138.995 17.006 1.00 136.27 1820 GLY C N 1
ATOM 4800 C CA . GLY C 1 175 ? 65.510 137.889 17.199 1.00 141.45 1820 GLY C CA 1
ATOM 4801 C C . GLY C 1 175 ? 66.688 137.923 16.260 1.00 144.20 1820 GLY C C 1
ATOM 4802 O O . GLY C 1 175 ? 67.666 137.208 16.456 1.00 145.58 1820 GLY C O 1
ATOM 4803 N N . PHE C 1 176 ? 66.584 138.749 15.227 1.00 148.42 1821 PHE C N 1
ATOM 4804 C CA . PHE C 1 176 ? 67.678 138.963 14.264 1.00 153.80 1821 PHE C CA 1
ATOM 4805 C C . PHE C 1 176 ? 68.989 139.501 14.854 1.00 148.73 1821 PHE C C 1
ATOM 4806 O O . PHE C 1 176 ? 69.996 139.545 14.162 1.00 144.66 1821 PHE C O 1
ATOM 4814 N N . HIS C 1 177 ? 68.984 139.909 16.119 1.00 146.23 1822 HIS C N 1
ATOM 4815 C CA . HIS C 1 177 ? 70.198 140.395 16.774 1.00 146.27 1822 HIS C CA 1
ATOM 4816 C C . HIS C 1 177 ? 71.008 139.291 17.479 1.00 149.84 1822 HIS C C 1
ATOM 4817 O O . HIS C 1 177 ? 72.163 139.497 17.862 1.00 146.24 1822 HIS C O 1
ATOM 4824 N N . ALA C 1 178 ? 70.405 138.112 17.602 1.00 154.51 1823 ALA C N 1
ATOM 4825 C CA . ALA C 1 178 ? 71.047 136.958 18.219 1.00 154.47 1823 ALA C CA 1
ATOM 4826 C C . ALA C 1 178 ? 71.906 136.188 17.223 1.00 156.62 1823 ALA C C 1
ATOM 4827 O O . ALA C 1 178 ? 72.835 135.490 17.615 1.00 159.21 1823 ALA C O 1
ATOM 4829 N N . ILE C 1 179 ? 71.617 136.340 15.934 1.00 157.46 1824 ILE C N 1
ATOM 4830 C CA . ILE C 1 179 ? 72.254 135.524 14.900 1.00 160.52 1824 ILE C CA 1
ATOM 4831 C C . ILE C 1 179 ? 73.782 135.546 15.039 1.00 161.37 1824 ILE C C 1
ATOM 4832 O O . ILE C 1 179 ? 74.445 134.559 14.727 1.00 163.89 1824 ILE C O 1
ATOM 4837 N N . GLY C 1 180 ? 74.325 136.684 15.483 1.00 158.72 1825 GLY C N 1
ATOM 4838 C CA . GLY C 1 180 ? 75.755 136.836 15.770 1.00 157.32 1825 GLY C CA 1
ATOM 4839 C C . GLY C 1 180 ? 76.297 135.720 16.618 1.00 161.50 1825 GLY C C 1
ATOM 4840 O O . GLY C 1 180 ? 77.478 135.398 16.552 1.00 162.97 1825 GLY C O 1
ATOM 4841 N N . GLN C 1 181 ? 75.408 135.110 17.396 1.00 164.82 1826 GLN C N 1
ATOM 4842 C 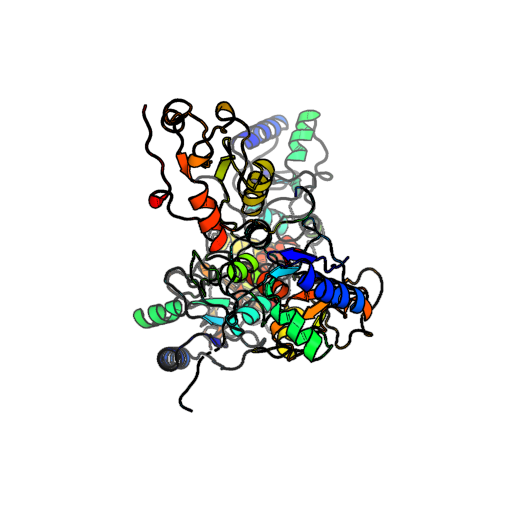CA . GLN C 1 181 ? 75.715 133.911 18.171 1.00 169.26 1826 GLN C CA 1
ATOM 4843 C C . GLN C 1 181 ? 75.707 132.649 17.307 1.00 174.63 1826 GLN C C 1
ATOM 4844 O O . GLN C 1 181 ? 76.588 131.797 17.428 1.00 180.00 1826 GLN C O 1
ATOM 4850 N N . MET C 1 182 ? 74.697 132.524 16.450 1.00 178.81 1827 MET C N 1
ATOM 4851 C CA . MET C 1 182 ? 74.498 131.305 15.636 1.00 188.15 1827 MET C CA 1
ATOM 4852 C C . MET C 1 182 ? 75.688 130.981 14.748 1.00 184.34 1827 MET C C 1
ATOM 4853 O O . MET C 1 182 ? 75.949 129.822 14.445 1.00 183.60 1827 MET C O 1
ATOM 4858 N N . CYS C 1 183 ? 76.377 132.026 14.310 1.00 178.24 1828 CYS C N 1
ATOM 4859 C CA . CYS C 1 183 ? 77.609 131.867 13.577 1.00 177.33 1828 CYS C CA 1
ATOM 4860 C C . CYS C 1 183 ? 78.278 133.215 13.487 1.00 171.53 1828 CYS C C 1
ATOM 4861 O O . CYS C 1 183 ? 77.619 134.236 13.317 1.00 166.33 1828 CYS C O 1
ATOM 4864 N N . GLU C 1 184 ? 79.594 133.216 13.626 1.00 174.30 1829 GLU C N 1
ATOM 4865 C CA . GLU C 1 184 ? 80.375 134.391 13.307 1.00 174.48 1829 GLU C CA 1
ATOM 4866 C C . GLU C 1 184 ? 80.416 134.447 11.781 1.00 171.00 1829 GLU C C 1
ATOM 4867 O O . GLU C 1 184 ? 81.113 133.683 11.110 1.00 175.46 1829 GLU C O 1
ATOM 4873 N N . ALA C 1 185 ? 79.580 135.320 11.254 1.00 163.86 1830 ALA C N 1
ATOM 4874 C CA . ALA C 1 185 ? 79.554 135.657 9.855 1.00 161.69 1830 ALA C CA 1
ATOM 4875 C C . ALA C 1 185 ? 78.786 136.959 9.849 1.00 156.11 1830 ALA C C 1
ATOM 4876 O O . ALA C 1 185 ? 78.100 137.257 10.807 1.00 152.47 1830 ALA C O 1
ATOM 4878 N N . PRO C 1 186 ? 78.903 137.750 8.787 1.00 155.55 1831 PRO C N 1
ATOM 4879 C CA . PRO C 1 186 ? 78.246 139.059 8.777 1.00 153.52 1831 PRO C CA 1
ATOM 4880 C C . PRO C 1 186 ? 76.735 138.996 8.571 1.00 156.61 1831 PRO C C 1
ATOM 4881 O O . PRO C 1 186 ? 76.230 138.158 7.802 1.00 164.33 1831 PRO C O 1
ATOM 4885 N N . VAL C 1 187 ? 76.009 139.876 9.244 1.00 155.79 1832 VAL C N 1
ATOM 4886 C CA . VAL C 1 187 ? 74.552 139.918 9.104 1.00 158.09 1832 VAL C CA 1
ATOM 4887 C C . VAL C 1 187 ? 74.145 141.236 8.478 1.00 155.31 1832 VAL C C 1
ATOM 4888 O O . VAL C 1 187 ? 74.369 142.293 9.046 1.00 148.92 1832 VAL C O 1
ATOM 4892 N N . VAL C 1 188 ? 73.537 141.164 7.305 1.00 159.74 1833 VAL C N 1
ATOM 4893 C CA . VAL C 1 188 ? 73.182 142.366 6.568 1.00 162.53 1833 VAL C CA 1
ATOM 4894 C C . VAL C 1 188 ? 71.753 142.285 6.088 1.00 160.80 1833 VAL C C 1
ATOM 4895 O O . VAL C 1 188 ? 71.158 141.214 6.071 1.00 159.81 1833 VAL C O 1
ATOM 4899 N N . THR C 1 189 ? 71.209 143.432 5.708 1.00 160.61 1834 THR C N 1
ATOM 4900 C CA . THR C 1 189 ? 69.840 143.494 5.244 1.00 162.88 1834 THR C CA 1
ATOM 4901 C C . THR C 1 189 ? 69.748 143.045 3.810 1.00 166.15 1834 THR C C 1
ATOM 4902 O O . THR C 1 189 ? 70.748 142.934 3.102 1.00 165.78 1834 THR C O 1
ATOM 4906 N N . ARG C 1 190 ? 68.516 142.817 3.383 1.00 168.29 1835 ARG C N 1
ATOM 4907 C CA . ARG C 1 190 ? 68.214 142.580 1.981 1.00 168.54 1835 ARG C CA 1
ATOM 4908 C C . ARG C 1 190 ? 68.682 143.762 1.121 1.00 166.75 1835 ARG C C 1
ATOM 4909 O O . ARG C 1 190 ? 69.208 143.583 0.013 1.00 166.21 1835 ARG C O 1
ATOM 4917 N N . GLU C 1 191 ? 68.480 144.962 1.662 1.00 164.04 1836 GLU C N 1
ATOM 4918 C CA . GLU C 1 191 ? 68.742 146.220 0.961 1.00 163.84 1836 GLU C CA 1
ATOM 4919 C C . GLU C 1 191 ? 70.069 146.155 0.242 1.00 153.63 1836 GLU C C 1
ATOM 4920 O O . GLU C 1 191 ? 70.175 146.570 -0.907 1.00 153.43 1836 GLU C O 1
ATOM 4926 N N . TRP C 1 192 ? 71.070 145.633 0.942 1.00 145.47 1837 TRP C N 1
ATOM 4927 C CA . TRP C 1 192 ? 72.390 145.446 0.380 1.00 143.49 1837 TRP C CA 1
ATOM 4928 C C . TRP C 1 192 ? 72.321 144.774 -0.971 1.00 144.12 1837 TRP C C 1
ATOM 4929 O O . TRP C 1 192 ? 72.815 145.284 -1.975 1.00 145.02 1837 TRP C O 1
ATOM 4940 N N . VAL C 1 193 ? 71.687 143.618 -0.992 1.00 145.20 1838 VAL C N 1
ATOM 4941 C CA . VAL C 1 193 ? 71.624 142.824 -2.202 1.00 148.30 1838 VAL C CA 1
ATOM 4942 C C . VAL C 1 193 ? 70.965 143.595 -3.319 1.00 147.86 1838 VAL C C 1
ATOM 4943 O O . VAL C 1 193 ? 71.507 143.731 -4.406 1.00 148.49 1838 VAL C O 1
ATOM 4947 N N . LEU C 1 194 ? 69.775 144.087 -3.018 1.00 147.34 1839 LEU C N 1
ATOM 4948 C CA . LEU C 1 194 ? 68.964 144.823 -3.964 1.00 149.06 1839 LEU C CA 1
ATOM 4949 C C . LEU C 1 194 ? 69.732 145.974 -4.599 1.00 150.22 1839 LEU C C 1
ATOM 4950 O O . LEU C 1 194 ? 69.735 146.131 -5.811 1.00 151.92 1839 LEU C O 1
ATOM 4955 N N . ASP C 1 195 ? 70.387 146.771 -3.767 1.00 150.61 1840 ASP C N 1
ATOM 4956 C CA . ASP C 1 195 ? 71.152 147.928 -4.237 1.00 151.79 1840 ASP C CA 1
ATOM 4957 C C . ASP C 1 195 ? 72.408 147.497 -4.967 1.00 150.89 1840 ASP C C 1
ATOM 4958 O O . ASP C 1 195 ? 72.812 148.110 -5.946 1.00 147.41 1840 ASP C O 1
ATOM 4963 N N . SER C 1 196 ? 73.029 146.436 -4.462 1.00 153.94 1841 SER C N 1
ATOM 4964 C CA . SER C 1 196 ? 74.193 145.848 -5.107 1.00 158.35 1841 SER C CA 1
ATOM 4965 C C . SER C 1 196 ? 73.824 145.461 -6.502 1.00 159.25 1841 SER C C 1
ATOM 4966 O O . SER C 1 196 ? 74.568 145.700 -7.442 1.00 158.90 1841 SER C O 1
ATOM 4969 N N . VAL C 1 197 ? 72.656 144.838 -6.606 1.00 160.60 1842 VAL C N 1
ATOM 4970 C CA . VAL C 1 197 ? 72.113 144.381 -7.872 1.00 162.47 1842 VAL C CA 1
ATOM 4971 C C . VAL C 1 197 ? 71.630 145.542 -8.712 1.00 161.10 1842 VAL C C 1
ATOM 4972 O O . VAL C 1 197 ? 71.922 145.598 -9.897 1.00 159.66 1842 VAL C O 1
ATOM 4976 N N . ALA C 1 198 ? 70.898 146.467 -8.100 1.00 161.75 1843 ALA C N 1
ATOM 4977 C CA . ALA C 1 198 ? 70.374 147.627 -8.827 1.00 166.52 1843 ALA C CA 1
ATOM 4978 C C . ALA C 1 198 ? 71.463 148.371 -9.617 1.00 172.62 1843 ALA C C 1
ATOM 4979 O O . ALA C 1 198 ? 71.221 148.830 -10.735 1.00 178.06 1843 ALA C O 1
ATOM 4981 N N . LEU C 1 199 ? 72.665 148.466 -9.050 1.00 173.36 1844 LEU C N 1
ATOM 4982 C CA . LEU C 1 199 ? 73.794 149.105 -9.731 1.00 173.12 1844 LEU C CA 1
ATOM 4983 C C . LEU C 1 199 ? 74.632 148.120 -10.518 1.00 178.73 1844 LEU C C 1
ATOM 4984 O O . LEU C 1 199 ? 75.511 148.511 -11.278 1.00 175.90 1844 LEU C O 1
ATOM 4989 N N . TYR C 1 200 ? 74.330 146.839 -10.351 1.00 187.92 1845 TYR C N 1
ATOM 4990 C CA . TYR C 1 200 ? 75.272 145.751 -10.603 1.00 200.40 1845 TYR C CA 1
ATOM 4991 C C . TYR C 1 200 ? 76.699 146.066 -10.132 1.00 204.16 1845 TYR C C 1
ATOM 4992 O O . TYR C 1 200 ? 77.619 146.236 -10.936 1.00 218.06 1845 TYR C O 1
ATOM 5001 N N . GLN C 1 201 ? 76.867 146.151 -8.817 1.00 193.06 1846 GLN C N 1
ATOM 5002 C CA . GLN C 1 201 ? 78.191 146.147 -8.218 1.00 183.93 1846 GLN C CA 1
ATOM 5003 C C . GLN C 1 201 ? 78.040 145.851 -6.753 1.00 179.25 1846 GLN C C 1
ATOM 5004 O O . GLN C 1 201 ? 77.157 146.397 -6.091 1.00 172.01 1846 GLN C O 1
ATOM 5010 N N . CYS C 1 202 ? 78.902 144.968 -6.262 1.00 181.11 1847 CYS C N 1
ATOM 5011 C CA . CYS C 1 202 ? 78.829 144.502 -4.888 1.00 180.90 1847 CYS C CA 1
ATOM 5012 C C . CYS C 1 202 ? 79.155 145.635 -3.920 1.00 179.35 1847 CYS C C 1
ATOM 5013 O O . CYS C 1 202 ? 80.218 146.238 -4.018 1.00 178.19 1847 CYS C O 1
ATOM 5016 N N . GLN C 1 203 ? 78.232 145.928 -3.005 1.00 175.65 1848 GLN C N 1
ATOM 5017 C CA . GLN C 1 203 ? 78.352 147.114 -2.162 1.00 171.03 1848 GLN C CA 1
ATOM 5018 C C . GLN C 1 203 ? 79.106 146.897 -0.868 1.00 169.58 1848 GLN C C 1
ATOM 5019 O O . GLN C 1 203 ? 79.459 145.783 -0.494 1.00 166.60 1848 GLN C O 1
ATOM 5025 N N . GLU C 1 204 ? 79.321 148.016 -0.187 1.00 170.79 1849 GLU C N 1
ATOM 5026 C CA . GLU C 1 204 ? 79.884 148.035 1.149 1.00 172.71 1849 GLU C CA 1
ATOM 5027 C C . GLU C 1 204 ? 78.872 147.460 2.103 1.00 166.17 1849 GLU C C 1
ATOM 5028 O O . GLU C 1 204 ? 77.708 147.876 2.130 1.00 168.64 1849 GLU C O 1
ATOM 5034 N N . LEU C 1 205 ? 79.337 146.528 2.913 1.00 158.40 1850 LEU C N 1
ATOM 5035 C CA . LEU C 1 205 ? 78.475 145.797 3.818 1.00 151.69 1850 LEU C CA 1
ATOM 5036 C C . LEU C 1 205 ? 78.108 146.671 5.027 1.00 150.04 1850 LEU C C 1
ATOM 5037 O O . LEU C 1 205 ? 77.190 146.339 5.783 1.00 148.72 1850 LEU C O 1
ATOM 5042 N N . ASP C 1 206 ? 78.808 147.804 5.169 1.00 147.49 1851 ASP C N 1
ATOM 5043 C CA . ASP C 1 206 ? 78.724 148.669 6.336 1.00 142.53 1851 ASP C CA 1
ATOM 5044 C C . ASP C 1 206 ? 77.331 149.218 6.518 1.00 138.38 1851 ASP C C 1
ATOM 5045 O O . ASP C 1 206 ? 76.640 148.925 7.505 1.00 134.97 1851 ASP C O 1
ATOM 5050 N N . THR C 1 207 ? 76.912 149.998 5.534 1.00 138.31 1852 THR C N 1
ATOM 5051 C CA . THR C 1 207 ? 75.632 150.664 5.584 1.00 138.01 1852 THR C CA 1
ATOM 5052 C C . THR C 1 207 ? 74.540 149.663 5.914 1.00 135.91 1852 THR C C 1
ATOM 5053 O O . THR C 1 207 ? 73.640 149.957 6.686 1.00 131.28 1852 THR C O 1
ATOM 5057 N N . TYR C 1 208 ? 74.665 148.461 5.363 1.00 138.18 1853 TYR C N 1
ATOM 5058 C CA . TYR C 1 208 ? 73.624 147.444 5.472 1.00 138.95 1853 TYR C CA 1
ATOM 5059 C C . TYR C 1 208 ? 73.795 146.474 6.625 1.00 140.77 1853 TYR C C 1
ATOM 5060 O O . TYR C 1 208 ? 72.964 145.588 6.830 1.00 140.49 1853 TYR C O 1
ATOM 5069 N N . LEU C 1 209 ? 74.873 146.621 7.385 1.00 143.52 1854 LEU C N 1
ATOM 5070 C CA . LEU C 1 209 ? 75.109 145.711 8.495 1.00 143.39 1854 LEU C CA 1
ATOM 5071 C C . LEU C 1 209 ? 74.054 145.883 9.547 1.00 141.35 1854 LEU C C 1
ATOM 5072 O O . LEU C 1 209 ? 73.318 146.863 9.551 1.00 138.30 1854 LEU C O 1
ATOM 5077 N N . ILE C 1 210 ? 73.971 144.890 10.418 1.00 144.48 1855 ILE C N 1
ATOM 5078 C CA . ILE C 1 210 ? 72.875 144.785 11.361 1.00 148.67 1855 ILE C CA 1
ATOM 5079 C C . ILE C 1 210 ? 73.416 144.503 12.759 1.00 149.32 1855 ILE C C 1
ATOM 5080 O O . ILE C 1 210 ? 74.111 143.506 12.954 1.00 152.88 1855 ILE C O 1
ATOM 5085 N N . PRO C 1 211 ? 73.077 145.365 13.738 1.00 144.86 1856 PRO C N 1
ATOM 5086 C CA . PRO C 1 211 ? 73.554 145.184 15.092 1.00 141.20 1856 PRO C CA 1
ATOM 5087 C C . PRO C 1 211 ? 73.299 143.802 15.591 1.00 140.58 1856 PRO C C 1
ATOM 5088 O O . PRO C 1 211 ? 72.293 143.184 15.249 1.00 137.62 1856 PRO C O 1
ATOM 5092 N N . GLN C 1 212 ? 74.233 143.309 16.386 1.00 145.70 1857 GLN C N 1
ATOM 5093 C CA . GLN C 1 212 ? 74.121 141.972 16.937 1.00 150.24 1857 GLN C CA 1
ATOM 5094 C C . GLN C 1 212 ? 74.318 141.972 18.432 1.00 152.54 1857 GLN C C 1
ATOM 5095 O O . GLN C 1 212 ? 74.831 142.947 19.028 1.00 156.62 1857 GLN C O 1
ATOM 5101 N N . ILE C 1 213 ? 73.875 140.867 19.020 1.00 148.35 1858 ILE C N 1
ATOM 5102 C CA . ILE C 1 213 ? 73.983 140.659 20.428 1.00 144.48 1858 ILE C CA 1
ATOM 5103 C C . ILE C 1 213 ? 74.576 139.264 20.549 1.00 145.86 1858 ILE C C 1
ATOM 5104 O O . ILE C 1 213 ? 73.934 138.290 20.210 1.00 144.65 1858 ILE C O 1
ATOM 5109 N N . PRO C 1 214 ? 75.846 139.172 20.937 1.00 145.76 1859 PRO C N 1
ATOM 5110 C CA . PRO C 1 214 ? 76.331 137.808 21.011 1.00 148.97 1859 PRO C CA 1
ATOM 5111 C C . PRO C 1 214 ? 76.532 137.342 22.454 1.00 150.45 1859 PRO C C 1
ATOM 5112 O O . PRO C 1 214 ? 75.549 137.117 23.171 1.00 150.77 1859 PRO C O 1
ATOM 5116 N N . GLY D 2 3 ? 71.822 166.905 43.697 1.00 156.15 401 GLY D N 1
ATOM 5117 C CA . GLY D 2 3 ? 70.554 167.404 44.303 1.00 160.78 401 GLY D CA 1
ATOM 5118 C C . GLY D 2 3 ? 69.361 166.550 43.927 1.00 173.45 401 GLY D C 1
ATOM 5119 O O . GLY D 2 3 ? 68.312 167.076 43.535 1.00 183.59 401 GLY D O 1
ATOM 5120 N N . GLU D 2 4 ? 69.521 165.232 44.089 1.00 179.64 402 GLU D N 1
ATOM 5121 C CA . GLU D 2 4 ? 68.494 164.234 43.753 1.00 187.72 402 GLU D CA 1
ATOM 5122 C C . GLU D 2 4 ? 67.758 164.558 42.451 1.00 223.27 402 GLU D C 1
ATOM 5123 O O . GLU D 2 4 ? 67.303 163.691 41.744 1.00 245.24 402 GLU D O 1
ATOM 5129 N N . TYR D 2 5 ? 67.588 165.811 42.128 1.00 236.22 403 TYR D N 1
ATOM 5130 C CA . TYR D 2 5 ? 67.246 166.109 40.774 1.00 216.79 403 TYR D CA 1
ATOM 5131 C C . TYR D 2 5 ? 67.144 164.960 39.625 1.00 185.71 403 TYR D C 1
ATOM 5133 N N . SER D 2 6 ? 67.082 165.201 38.294 1.00 152.32 404 SER D N 1
ATOM 5134 C CA . SER D 2 6 ? 66.932 166.567 37.664 1.00 169.48 404 SER D CA 1
ATOM 5135 C C . SER D 2 6 ? 66.294 166.887 36.268 1.00 183.73 404 SER D C 1
ATOM 5136 O O . SER D 2 6 ? 65.962 168.067 36.078 1.00 166.54 404 SER D O 1
ATOM 5139 N N . ARG D 2 7 ? 66.169 165.946 35.304 1.00 183.08 405 ARG D N 1
ATOM 5140 C CA . ARG D 2 7 ? 65.439 166.167 33.978 1.00 167.41 405 ARG D CA 1
ATOM 5141 C C . ARG D 2 7 ? 66.293 166.300 32.715 1.00 160.49 405 ARG D C 1
ATOM 5142 O O . ARG D 2 7 ? 67.333 166.947 32.728 1.00 139.29 405 ARG D O 1
ATOM 5160 N N . PRO D 2 9 ? 66.703 168.141 29.071 1.00 127.82 407 PRO D N 1
ATOM 5161 C CA . PRO D 2 9 ? 66.122 169.375 28.496 1.00 116.20 407 PRO D CA 1
ATOM 5162 C C . PRO D 2 9 ? 65.366 169.091 27.193 1.00 131.46 407 PRO D C 1
ATOM 5163 O O . PRO D 2 9 ? 65.704 168.155 26.449 1.00 133.71 407 PRO D O 1
ATOM 5167 N N . THR D 2 10 ? 64.327 169.875 26.939 1.00 141.64 408 THR D N 1
ATOM 5168 C CA . THR D 2 10 ? 63.460 169.644 25.784 1.00 148.20 408 THR D CA 1
ATOM 5169 C C . THR D 2 10 ? 63.722 170.801 24.824 1.00 146.65 408 THR D C 1
ATOM 5170 O O . THR D 2 10 ? 64.643 171.589 25.057 1.00 145.62 408 THR D O 1
ATOM 5174 N N . PHE D 2 11 ? 62.934 170.923 23.754 1.00 140.87 409 PHE D N 1
ATOM 5175 C CA . PHE D 2 11 ? 63.158 172.011 22.786 1.00 124.63 409 PHE D CA 1
ATOM 5176 C C . PHE D 2 11 ? 61.932 172.442 21.981 1.00 126.40 409 PHE D C 1
ATOM 5177 O O . PHE D 2 11 ? 60.848 171.889 22.140 1.00 130.86 409 PHE D O 1
ATOM 5185 N N . GLY E 2 1 ? 43.264 213.635 10.755 1.00 198.51 399 GLY E N 1
ATOM 5186 C CA . GLY E 2 1 ? 43.070 213.532 12.214 1.00 195.64 399 GLY E CA 1
ATOM 5187 C C . GLY E 2 1 ? 41.605 213.593 12.589 1.00 196.64 399 GLY E C 1
ATOM 5188 O O . GLY E 2 1 ? 41.033 212.577 12.971 1.00 198.60 399 GLY E O 1
ATOM 5189 N N . PHE E 2 2 ? 40.956 214.743 12.438 1.00 197.77 400 PHE E N 1
ATOM 5190 C CA . PHE E 2 2 ? 41.466 215.908 11.713 1.00 200.11 400 PHE E CA 1
ATOM 5191 C C . PHE E 2 2 ? 42.581 216.641 12.458 1.00 198.04 400 PHE E C 1
ATOM 5192 O O . PHE E 2 2 ? 42.558 216.761 13.675 1.00 192.93 400 PHE E O 1
ATOM 5200 N N . GLY E 2 3 ? 43.552 217.134 11.704 1.00 201.30 401 GLY E N 1
ATOM 5201 C CA . GLY E 2 3 ? 44.714 217.832 12.260 1.00 203.74 401 GLY E CA 1
ATOM 5202 C C . GLY E 2 3 ? 44.214 218.890 13.215 1.00 207.47 401 GLY E C 1
ATOM 5203 O O . GLY E 2 3 ? 43.317 219.628 12.868 1.00 210.63 401 GLY E O 1
ATOM 5204 N N . GLU E 2 4 ? 44.750 218.946 14.427 1.00 210.47 402 GLU E N 1
ATOM 5205 C CA . GLU E 2 4 ? 45.805 218.037 14.867 1.00 212.19 402 GLU E CA 1
ATOM 5206 C C . GLU E 2 4 ? 45.250 216.875 15.693 1.00 212.85 402 GLU E C 1
ATOM 5207 O O . GLU E 2 4 ? 44.228 217.012 16.379 1.00 224.28 402 GLU E O 1
ATOM 5213 N N . TYR E 2 5 ? 45.922 215.725 15.595 1.00 202.80 403 TYR E N 1
ATOM 5214 C CA . TYR E 2 5 ? 45.699 214.593 16.497 1.00 192.63 403 TYR E CA 1
ATOM 5215 C C . TYR E 2 5 ? 44.388 213.924 16.061 1.00 184.68 403 TYR E C 1
ATOM 5224 N N . SER E 2 6 ? 43.852 212.898 16.716 1.00 182.44 404 SER E N 1
ATOM 5225 C CA . SER E 2 6 ? 44.334 212.384 17.988 1.00 182.09 404 SER E CA 1
ATOM 5226 C C . SER E 2 6 ? 44.369 210.871 18.001 1.00 176.93 404 SER E C 1
ATOM 5227 O O . SER E 2 6 ? 43.458 210.216 17.482 1.00 182.28 404 SER E O 1
ATOM 5230 N N . ARG E 2 7 ? 45.414 210.318 18.608 1.00 169.66 405 ARG E N 1
ATOM 5231 C CA . ARG E 2 7 ? 45.354 208.959 19.167 1.00 170.17 405 ARG E CA 1
ATOM 5232 C C . ARG E 2 7 ? 45.561 207.848 18.152 1.00 167.73 405 ARG E C 1
ATOM 5233 O O . ARG E 2 7 ? 45.704 208.099 16.960 1.00 175.79 405 ARG E O 1
ATOM 5251 N N . PRO E 2 9 ? 43.507 204.128 17.539 1.00 159.14 407 PRO E N 1
ATOM 5252 C CA . PRO E 2 9 ? 42.379 203.328 18.037 1.00 164.54 407 PRO E CA 1
ATOM 5253 C C . PRO E 2 9 ? 42.757 202.203 19.042 1.00 170.90 407 PRO E C 1
ATOM 5254 O O . PRO E 2 9 ? 43.907 201.768 19.086 1.00 174.98 407 PRO E O 1
ATOM 5258 N N . THR E 2 10 ? 41.780 201.761 19.839 1.00 169.33 408 THR E N 1
ATOM 5259 C CA . THR E 2 10 ? 41.910 200.616 20.745 1.00 167.13 408 THR E CA 1
ATOM 5260 C C . THR E 2 10 ? 40.970 199.515 20.232 1.00 168.73 408 THR E C 1
ATOM 5261 O O . THR E 2 10 ? 40.405 199.645 19.146 1.00 164.21 408 THR E O 1
ATOM 5265 N N . PHE E 2 11 ? 40.817 198.433 20.993 1.00 175.38 409 PHE E N 1
ATOM 5266 C CA . PHE E 2 11 ? 39.777 197.422 20.726 1.00 179.34 409 PHE E CA 1
ATOM 5267 C C . PHE E 2 11 ? 39.623 196.493 21.929 1.00 180.53 409 PHE E C 1
ATOM 5268 O O . PHE E 2 11 ? 40.614 196.096 22.547 1.00 180.20 409 PHE E O 1
ATOM 5276 N N . TYR F 2 5 ? 43.250 144.295 -4.298 1.00 200.02 403 TYR F N 1
ATOM 5277 C CA . TYR F 2 5 ? 44.562 144.911 -3.924 1.00 203.10 403 TYR F CA 1
ATOM 5278 C C . TYR F 2 5 ? 45.822 144.069 -4.317 1.00 219.06 403 TYR F C 1
ATOM 5287 N N . SER F 2 6 ? 46.253 143.654 -5.533 1.00 225.83 404 SER F N 1
ATOM 5288 C CA . SER F 2 6 ? 45.634 143.746 -6.906 1.00 216.18 404 SER F CA 1
ATOM 5289 C C . SER F 2 6 ? 46.629 144.126 -8.035 1.00 220.82 404 SER F C 1
ATOM 5290 O O . SER F 2 6 ? 46.220 144.147 -9.201 1.00 223.00 404 SER F O 1
ATOM 5293 N N . ARG F 2 7 ? 47.895 144.434 -7.722 1.00 209.88 405 ARG F N 1
ATOM 5294 C CA . ARG F 2 7 ? 48.862 144.842 -8.755 1.00 202.12 405 ARG F CA 1
ATOM 5295 C C . ARG F 2 7 ? 50.302 144.670 -8.286 1.00 182.11 405 ARG F C 1
ATOM 5296 O O . ARG F 2 7 ? 50.532 144.400 -7.124 1.00 179.39 405 ARG F O 1
ATOM 5308 N N . PRO F 2 9 ? 54.033 144.909 -6.855 1.00 191.43 407 PRO F N 1
ATOM 5309 C CA . PRO F 2 9 ? 54.666 145.745 -5.821 1.00 164.85 407 PRO F CA 1
ATOM 5310 C C . PRO F 2 9 ? 56.143 146.043 -6.093 1.00 148.05 407 PRO F C 1
ATOM 5311 O O . PRO F 2 9 ? 56.823 145.271 -6.808 1.00 126.16 407 PRO F O 1
ATOM 5315 N N . THR F 2 10 ? 56.631 147.118 -5.460 1.00 137.94 408 THR F N 1
ATOM 5316 C CA . THR F 2 10 ? 57.976 147.684 -5.725 1.00 147.92 408 THR F CA 1
ATOM 5317 C C . THR F 2 10 ? 58.968 147.346 -4.605 1.00 147.38 408 THR F C 1
ATOM 5318 O O . THR F 2 10 ? 58.700 146.451 -3.830 1.00 148.23 408 THR F O 1
ATOM 5322 N N . PHE F 2 11 ? 60.111 148.039 -4.551 1.00 139.21 409 PHE F N 1
ATOM 5323 C CA . PHE F 2 11 ? 60.971 148.112 -3.354 1.00 129.94 409 PHE F CA 1
ATOM 5324 C C . PHE F 2 11 ? 61.773 149.404 -3.411 1.00 130.14 409 PHE F C 1
ATOM 5325 O O . PHE F 2 11 ? 62.794 149.466 -4.104 1.00 121.18 409 PHE F O 1
#

CATH classification: 3.40.50.10190 (+1 more: 3.40.50.10190)

Secondary structure (P-SEA, 3-state):
ccbbbbbccccccaaaaaaaaaaaaaccbbbbccccccccbbbbbbcccccccccaaaaaaaaaccbbbbaaaaaaaaaacccccccccccccccccccccaaaaaaaccccccccccbbbccccccccccaaaaaaaaaaabbbbbcccccccccccbbbbbbbbcccccccccccccccccccccccaaaaaaaaacccccccccccccccc/cccccccccccccaaaaaaaaaaaaaacbbbbccccccccbbbbbbcccccccccaaaaaaaaaccbbbbaaaaaaaaaacccccccccccccccccccccaaaaaaaccccccccccbbbccccccccccaaaaaaaaaaabbbbbcccccccccccbbbbbbbbccccccccccccccccccbbbbcaaaaaaaaaccccccccccbbbbcc/cccccccccccaaaaaaaaaaaaaacbbbbccccccccbbbbbbcccccccccaaaaaaaaaccbbbbaaaaaaaaaacccccccccccccccccccccaaaaaaaccccccccccbbbccccccccccaaaaaaaaaaaccccccccccccccccbbbbbbbbccccccccccccccccccbbbbcaaaaaaaaacccccccccccccccc/cccccccc/cccccccccc/cccccc

B-factor: mean 166.79, std 39.12, range [88.59, 294.85]

InterPro domains:
  IPR001357 BRCT domain [PF00533] (1645-1723)
  IPR001357 BRCT domain [PF00533] (1758-1841)
  IPR001357 BRCT domain [PS50172] (1642-1736)
  IPR001357 BRCT domain [PS50172] (1756-1855)
  IPR001357 BRCT domain [SM00292] (1644-1726)
  IPR001357 BRCT domain [SM00292] (1758-1845)
  IPR001841 Zinc finger, RING-type [PS50089] (24-65)
  IPR001841 Zinc finger, RING-type [SM00184] (24-64)
  IPR011364 Breast cancer type 1 susceptibility protein (BRCA1) [PR00493] (55-71)
  IPR011364 Breast cancer type 1 susceptibility protein (BRCA1) [PR00493] (760-780)
  IPR011364 Breast cancer type 1 susceptibility protein (BRCA1) [PR00493] (1030-1047)
  IPR011364 Breast cancer type 1 susceptibility protein (BRCA1) [PR00493] (1180-1200)
  IPR011364 Breast cancer type 1 susceptibility protein (BRCA1) [PR00493] (1430-1446)
  IPR011364 Breast cancer type 1 susceptibility protein (BRCA1) [PR00493] (1632-1652)
  IPR011364 Breast cancer type 1 susceptibility protein (BRCA1) [PR00493] (1699-1719)
  IPR011364 Breast cancer type 1 susceptibility protein (BRCA1) [PR00493] (1771-1794)
  IPR013083 Zinc finger, RING/FYVE/PHD-type [G3DSA:3.30.40.10] (1-112)
  IPR017907 Zinc finger, RING-type, conserved site [PS00518] (39-48)
  IPR018957 Zinc finger, C3HC4 RING-type [PF00097] (24-64)
  IPR025994 BRCA1, serine-rich domain [PF12820] (345-508)

Sequence (664 aa):
VNKRMSMVVSGLTPEEFMLVYKFARKHHITLTNLITEETTHVVMKTDAEFVCERTLKYFLGIAGGKWVVSYFWVTQSIKERKMLNEHDFEVRGDVVNGRNHQGPKRARESQDRKIFRGLEICCYGPFTNMPTDQLEWMVQLCGASVVKELSSFTLGTGVHPIVVVQPDAWTEDNGFHAIGQMCEAPVVTREWVLDSVALYQCQELDTYLIPQIPVNKRMSMVVSGLTPEEFMLVYKFARKHHITLTNLITEETTHVVMKTDAEFVCERTLKYFLGIAGGKWVVSYFWVTQSIKERKMLNEHDFEVRGDVVNGRNHQGPKRARESQDRKIFRGLEICCYGPFTNMPTDQLEWMVQLCGASVVKELSSFTLGTGVHPIVVVQPDAWTEDNGFHAIGQMCEAPVVTREWVLDSVALYQCQELDTYLIPQIPKRMSMVVSGLTPEEFMLVYKFARKHHITLTNLITEETTHVVMKTDAEFVCERTLKYFLGIAGGKWVVSYFWVTQSIKERKMLNEHDFEVRGDVVNGRNHQGPKRARESQDRKIFRGLEICCYGPFTNMPTDQLEWMVQLCGASVVKELSSFTLGTGVHPIVVVQPDAWTEDNGFHAIGQMCEAPVVTREWVLDSVALYQCQELDTYLIPQIPGEYSRPTFGFGEYSRPTFYSRPTF

Solvent-accessible surface area: 32180 Å² total